Protein AF-0000000084272877 (afdb_homodimer)

InterPro domains:
  IPR001034 DeoR-type HTH domain [PF08220] (11-66)
  IPR001034 DeoR-type HTH domain [PR00037] (29-43)
  IPR001034 DeoR-type HTH domain [PR00037] (43-61)
  IPR001034 DeoR-type HTH domain [PS51000] (8-63)
  IPR001034 DeoR-type HTH domain [SM00420] (11-63)
  IPR014036 DeoR-like transcriptional repressor, C-terminal sensor domain [PF00455] (80-233)
  IPR018356 Transcription regulator, HTH DeoR-type, conserved site [PS00894] (11-45)
  IPR036388 Winged helix-like DNA-binding domain superfamily [G3DSA:1.10.10.10] (8-74)
  IPR036390 Winged helix DNA-binding domain superfamily [SSF46785] (7-67)
  IPR037171 NagB/RpiA transferase-like [SSF100950] (77-234)
  IPR050313 Carbohydrate Metabolism HTH-type Transcriptional Regulators [PTHR30363] (9-251)

Organism: NCBI:txid1834193

Foldseek 3Di:
DLVVVVVLVVLLVVVLVVCVVVQKDALVRSCVVSVHDSVSSVVSQVVCVLVLQWDDDPRMIGGDDPPPDPPDRPSVVVQLLVLLCVVLVVDAAAWEEEEELDPSVLSVQLNQQVHAYEYEYQQPCNVVHDHHPNHHYHHQAADQDPDSRGHFDDSSLVSLLVAATQEYEYEAQAAAQVQGGAHQDARRLASLLSNLVRYPHAYEYEDEQNRQRDHHDGGNDHLLSHAEYEYAPNHDPVSVVSSVVVRHHYHHHYD/DLVVVVVLVVLLVVVLVVCVVVQKDALVRSCVVVVHDSVSSVVSQVVCVLVLQWDDDPRMIGGDDPPPDPPDRPSVVVQLLVLLCVVLVVDAAAWEEEEELDPSVLSVQLNQQVHAYEYEYQQPCNVVHDHHPNHHYHHQAADQDPDSRGHFDDSSLVSLLVAATQEYEYEAQAAAQVQGGAHQDARRLASLLSNLVRYPHAYEYEDEQNRQRDHHDGGNDHLLSHAEYEYAPNHDPVSVVSSVVVRHHYHHHYD

Nearest PDB structures (foldseek):
  7l6l-assembly1_E  TM=9.235E-01  e=4.249E-12  Escherichia coli K-12
  7bzh-assembly1_A  TM=8.781E-01  e=2.954E-02  Saccharolobus islandicus
  2g7u-assembly1_A  TM=6.263E-01  e=7.762E-03  Rhodococcus jostii RHA1
  3r4k-assembly2_D  TM=6.583E-01  e=3.517E-02  Ruegeria sp. TM1040
  4qvg-assembly1_A  TM=3.101E-01  e=3.568E-04  Streptosporangium sibiricum

Radius of gyration: 29.42 Å; Cα contacts (8 Å, |Δi|>4): 1089; chains: 2; bounding box: 52×86×62 Å

Sequence (510 aa):
MKSSYKMIQDRREQIIDLLKEKLTVSVKEISEALQVSEITIRRDLTALEKMGLILREHGKAQIIQKENGEIYNKELEALKCLIAQRAAAFVKEGDTLFINTSSTALSAIKKLEEKRVTIVTNNVKVASIDHHPNSTVILSGGEIRFPKEALVGDIAIESFSKMSSDISIIGCSGLSLENGITTPVLHEAKINSLIIERTKGPVVVVADYRKIGFSSNFTSGNIKDIDYLITDSFAPPEAIKSFEKAGVHVIQIEIMKSSYKMIQDRREQIIDLLKEKLTVSVKEISEALQVSEITIRRDLTALEKMGLILREHGKAQIIQKENGEIYNKELEALKCLIAQRAAAFVKEGDTLFINTSSTALSAIKKLEEKRVTIVTNNVKVASIDHHPNSTVILSGGEIRFPKEALVGDIAIESFSKMSSDISIIGCSGLSLENGITTPVLHEAKINSLIIERTKGPVVVVADYRKIGFSSNFTSGNIKDIDYLITDSFAPPEAIKSFEKAGVHVIQIEI

Structure (mmCIF, N/CA/C/O backbone):
data_AF-0000000084272877-model_v1
#
loop_
_entity.id
_entity.type
_entity.pdbx_description
1 polymer 'HTH deoR-type domain-containing protein'
#
loop_
_atom_site.group_PDB
_atom_site.id
_atom_site.type_symbol
_atom_site.label_atom_id
_atom_site.label_alt_id
_atom_site.label_comp_id
_atom_site.label_asym_id
_atom_site.label_entity_id
_atom_site.label_seq_id
_atom_site.pdbx_PDB_ins_code
_atom_site.Cartn_x
_atom_site.Cartn_y
_atom_site.Cartn_z
_atom_site.occupancy
_atom_site.B_iso_or_equiv
_atom_site.auth_seq_id
_atom_site.auth_comp_id
_atom_site.auth_asym_id
_atom_site.auth_atom_id
_atom_site.pdbx_PDB_model_num
ATOM 1 N N . MET A 1 1 ? -4.785 -44.438 -19.812 1 44.94 1 MET A N 1
ATOM 2 C CA . MET A 1 1 ? -4.996 -43.406 -18.812 1 44.94 1 MET A CA 1
ATOM 3 C C . MET A 1 1 ? -5.027 -42.031 -19.469 1 44.94 1 MET A C 1
ATOM 5 O O . MET A 1 1 ? -5.828 -41.156 -19.094 1 44.94 1 MET A O 1
ATOM 9 N N . LYS A 1 2 ? -4.023 -41.812 -20.484 1 53.47 2 LYS A N 1
ATOM 10 C CA . LYS A 1 2 ? -3.947 -40.594 -21.297 1 53.47 2 LYS A CA 1
ATOM 11 C C . LYS A 1 2 ? -5.23 -40.406 -22.109 1 53.47 2 LYS A C 1
ATOM 13 O O . LYS A 1 2 ? -5.734 -39.281 -22.203 1 53.47 2 LYS A O 1
ATOM 18 N N . SER A 1 3 ? -5.773 -41.5 -22.609 1 57.62 3 SER A N 1
ATOM 19 C CA . SER A 1 3 ? -6.965 -41.5 -23.453 1 57.62 3 SER A CA 1
ATOM 20 C C . SER A 1 3 ? -8.195 -41.062 -22.672 1 57.62 3 SER A C 1
ATOM 22 O O . SER A 1 3 ? -9.023 -40.312 -23.172 1 57.62 3 SER A O 1
ATOM 24 N N . SER A 1 4 ? -8.031 -41.344 -21.281 1 78.75 4 SER A N 1
ATOM 25 C CA . SER A 1 4 ? -9.164 -41.062 -20.406 1 78.75 4 SER A CA 1
ATOM 26 C C . SER A 1 4 ? -9.219 -39.562 -20.047 1 78.75 4 SER A C 1
ATOM 28 O O . SER A 1 4 ? -10.289 -38.969 -20.031 1 78.75 4 SER A O 1
ATOM 30 N N . TYR A 1 5 ? -8.055 -39 -20.078 1 81.69 5 TYR A N 1
ATOM 31 C CA . TYR A 1 5 ? -8 -37.562 -19.734 1 81.69 5 TYR A CA 1
ATOM 32 C C . TYR A 1 5 ? -8.508 -36.719 -20.875 1 81.69 5 TYR A C 1
ATOM 34 O O . TYR A 1 5 ? -9.281 -35.781 -20.672 1 81.69 5 TYR A O 1
ATOM 42 N N . LYS A 1 6 ? -8.062 -37 -21.984 1 86.44 6 LYS A N 1
ATOM 43 C CA . LYS A 1 6 ? -8.445 -36.25 -23.172 1 86.44 6 LYS A CA 1
ATOM 44 C C . LYS A 1 6 ? -9.953 -36.312 -23.406 1 86.44 6 LYS A C 1
ATOM 46 O O . LYS A 1 6 ? -10.578 -35.312 -23.781 1 86.44 6 LYS A O 1
ATOM 51 N N . MET A 1 7 ? -10.445 -37.531 -23.203 1 89.31 7 MET A N 1
ATOM 52 C CA . MET A 1 7 ? -11.883 -37.719 -23.375 1 89.31 7 MET A CA 1
ATOM 53 C C . MET A 1 7 ? -12.664 -36.844 -22.406 1 89.31 7 MET A C 1
ATOM 55 O O . MET A 1 7 ? -13.656 -36.219 -22.781 1 89.31 7 MET A O 1
ATOM 59 N N . ILE A 1 8 ? -12.164 -36.875 -21.219 1 91.44 8 ILE A N 1
ATOM 60 C CA . ILE A 1 8 ? -12.812 -36.062 -20.172 1 91.44 8 ILE A CA 1
ATOM 61 C C . ILE A 1 8 ? -12.711 -34.594 -20.516 1 91.44 8 ILE A C 1
ATOM 63 O O . ILE A 1 8 ? -13.695 -33.844 -20.438 1 91.44 8 ILE A O 1
ATOM 67 N N . GLN A 1 9 ? -11.539 -34.188 -20.938 1 91.5 9 GLN A N 1
ATOM 68 C CA . GLN A 1 9 ? -11.312 -32.781 -21.281 1 91.5 9 GLN A CA 1
ATOM 69 C C . GLN A 1 9 ? -12.203 -32.375 -22.438 1 91.5 9 GLN A C 1
ATOM 71 O O . GLN A 1 9 ? -12.797 -31.281 -22.422 1 91.5 9 GLN A O 1
ATOM 76 N N . ASP A 1 10 ? -12.273 -33.156 -23.391 1 93.19 10 ASP A N 1
ATOM 77 C CA . ASP A 1 10 ? -13.117 -32.875 -24.547 1 93.19 10 ASP A CA 1
ATOM 78 C C . ASP A 1 10 ? -14.578 -32.719 -24.141 1 93.19 10 ASP A C 1
ATOM 80 O O . ASP A 1 10 ? -15.266 -31.828 -24.609 1 93.19 10 ASP A O 1
ATOM 84 N N . ARG A 1 11 ? -14.992 -33.656 -23.344 1 94.25 11 ARG A N 1
ATOM 85 C CA . ARG A 1 11 ? -16.375 -33.625 -22.859 1 94.25 11 ARG A CA 1
ATOM 86 C C . ARG A 1 11 ? -16.656 -32.312 -22.094 1 94.25 11 ARG A C 1
ATOM 88 O O . ARG A 1 11 ? -17.688 -31.688 -22.297 1 94.25 11 ARG A O 1
ATOM 95 N N . ARG A 1 12 ? -15.758 -31.938 -21.281 1 94.81 12 ARG A N 1
ATOM 96 C CA . ARG A 1 12 ? -15.914 -30.719 -20.5 1 94.81 12 ARG A CA 1
ATOM 97 C C . ARG A 1 12 ? -15.938 -29.5 -21.406 1 94.81 12 ARG A C 1
ATOM 99 O O . ARG A 1 12 ? -16.688 -28.547 -21.156 1 94.81 12 ARG A O 1
ATOM 106 N N . GLU A 1 13 ? -15.148 -29.531 -22.406 1 94.56 13 GLU A N 1
ATOM 107 C CA . GLU A 1 13 ? -15.164 -28.438 -23.375 1 94.56 13 GLU A CA 1
ATOM 108 C C . GLU A 1 13 ? -16.516 -28.344 -24.078 1 94.56 13 GLU A C 1
ATOM 110 O O . GLU A 1 13 ? -17.031 -27.25 -24.312 1 94.56 13 GLU A O 1
ATOM 115 N N . GLN A 1 14 ? -17.047 -29.422 -24.391 1 95 14 GLN A N 1
ATOM 116 C CA . GLN A 1 14 ? -18.359 -29.453 -25.016 1 95 14 GLN A CA 1
ATOM 117 C C . GLN A 1 14 ? -19.422 -28.891 -24.078 1 95 14 GLN A C 1
ATOM 119 O O . GLN A 1 14 ? -20.344 -28.188 -24.516 1 95 14 GLN A O 1
ATOM 124 N N . ILE A 1 15 ? -19.281 -29.25 -22.875 1 94.81 15 ILE A N 1
ATOM 125 C CA . ILE A 1 15 ? -20.219 -28.719 -21.875 1 94.81 15 ILE A CA 1
ATOM 126 C C . ILE A 1 15 ? -20.141 -27.203 -21.844 1 94.81 15 ILE A C 1
ATOM 128 O O . ILE A 1 15 ? -21.172 -26.516 -21.859 1 94.81 15 ILE A O 1
ATOM 132 N N . ILE A 1 16 ? -18.938 -26.719 -21.797 1 94.12 16 ILE A N 1
ATOM 133 C CA . ILE A 1 16 ? -18.719 -25.266 -21.766 1 94.12 16 ILE A CA 1
ATOM 134 C C . ILE A 1 16 ? -19.328 -24.625 -23 1 94.12 16 ILE A C 1
ATOM 136 O O . ILE A 1 16 ? -19.984 -23.578 -22.922 1 94.12 16 ILE A O 1
ATOM 140 N N . ASP A 1 17 ? -19.141 -25.234 -24.125 1 93.94 17 ASP A N 1
ATOM 141 C CA . ASP A 1 17 ? -19.703 -24.719 -25.375 1 93.94 17 ASP A CA 1
ATOM 142 C C . ASP A 1 17 ? -21.219 -24.656 -25.312 1 93.94 17 ASP A C 1
ATOM 144 O O . ASP A 1 17 ? -21.828 -23.672 -25.766 1 93.94 17 ASP A O 1
ATOM 148 N N . LEU A 1 18 ? -21.797 -25.672 -24.828 1 93.38 18 LEU A N 1
ATOM 149 C CA . LEU A 1 18 ? -23.25 -25.703 -24.672 1 93.38 18 LEU A CA 1
ATOM 150 C C . LEU A 1 18 ? -23.734 -24.578 -23.766 1 93.38 18 LEU A C 1
ATOM 152 O O . LEU A 1 18 ? -24.75 -23.938 -24.047 1 93.38 18 LEU A O 1
ATOM 156 N N . LEU A 1 19 ? -23 -24.375 -22.734 1 93.38 19 LEU A N 1
ATOM 157 C CA . LEU A 1 19 ? -23.375 -23.359 -21.766 1 93.38 19 LEU A CA 1
ATOM 158 C C . LEU A 1 19 ? -23.219 -21.969 -22.359 1 93.38 19 LEU A C 1
ATOM 160 O O . LEU A 1 19 ? -23.953 -21.047 -21.984 1 93.38 19 LEU A O 1
ATOM 164 N N . LYS A 1 20 ? -22.219 -21.812 -23.172 1 91.56 20 LYS A N 1
ATOM 165 C CA . LYS A 1 20 ? -22.031 -20.531 -23.844 1 91.56 20 LYS A CA 1
ATOM 166 C C . LYS A 1 20 ? -23.203 -20.219 -24.766 1 91.56 20 LYS A C 1
ATOM 168 O O . LYS A 1 20 ? -23.578 -19.047 -24.922 1 91.56 20 LYS A O 1
ATOM 173 N N . GLU A 1 21 ? -23.812 -21.188 -25.25 1 90.62 21 GLU A N 1
ATOM 174 C CA . GLU A 1 21 ? -24.922 -21.031 -26.172 1 90.62 21 GLU A CA 1
ATOM 175 C C . GLU A 1 21 ? -26.234 -20.781 -25.422 1 90.62 21 GLU A C 1
ATOM 177 O O . GLU A 1 21 ? -27.016 -19.906 -25.812 1 90.62 21 GLU A O 1
ATOM 182 N N . LYS A 1 22 ? -26.562 -21.5 -24.359 1 88.44 22 LYS A N 1
ATOM 183 C CA . LYS A 1 22 ? -27.859 -21.453 -23.688 1 88.44 22 LYS A CA 1
ATOM 184 C C . LYS A 1 22 ? -27.766 -20.703 -22.359 1 88.44 22 LYS A C 1
ATOM 186 O O . LYS A 1 22 ? -28.797 -20.422 -21.734 1 88.44 22 LYS A O 1
ATOM 191 N N . LEU A 1 23 ? -26.609 -20.281 -21.891 1 84.5 23 LEU A N 1
ATOM 192 C CA . LEU A 1 23 ? -26.281 -19.578 -20.656 1 84.5 23 LEU A CA 1
ATOM 193 C C . LEU A 1 23 ? -26.578 -20.438 -19.438 1 84.5 23 LEU A C 1
ATOM 195 O O . LEU A 1 23 ? -25.766 -20.516 -18.516 1 84.5 23 LEU A O 1
ATOM 199 N N . THR A 1 24 ? -27.906 -21.031 -19.375 1 90.44 24 THR A N 1
ATOM 200 C CA . THR A 1 24 ? -28.281 -21.953 -18.297 1 90.44 24 THR A CA 1
ATOM 201 C C . THR A 1 24 ? -28.797 -23.266 -18.859 1 90.44 24 THR A C 1
ATOM 203 O O . THR A 1 24 ? -29.641 -23.266 -19.781 1 90.44 24 THR A O 1
ATOM 206 N N . VAL A 1 25 ? -28.203 -24.312 -18.375 1 94 25 VAL A N 1
ATOM 207 C CA . VAL A 1 25 ? -28.609 -25.625 -18.875 1 94 25 VAL A CA 1
ATOM 208 C C . VAL A 1 25 ? -28.734 -26.609 -17.719 1 94 25 VAL A C 1
ATOM 210 O O . VAL A 1 25 ? -27.953 -26.562 -16.766 1 94 25 VAL A O 1
ATOM 213 N N . SER A 1 26 ? -29.688 -27.469 -17.75 1 94.88 26 SER A N 1
ATOM 214 C CA . SER A 1 26 ? -29.844 -28.469 -16.719 1 94.88 26 SER A CA 1
ATOM 215 C C . SER A 1 26 ? -28.938 -29.672 -16.969 1 94.88 26 SER A C 1
ATOM 217 O O . SER A 1 26 ? -28.469 -29.875 -18.094 1 94.88 26 SER A O 1
ATOM 219 N N . VAL A 1 27 ? -28.766 -30.484 -15.891 1 95.38 27 VAL A N 1
ATOM 220 C CA . VAL A 1 27 ? -27.969 -31.703 -15.984 1 95.38 27 VAL A CA 1
ATOM 221 C C . VAL A 1 27 ? -28.578 -32.625 -17.016 1 95.38 27 VAL A C 1
ATOM 223 O O . VAL A 1 27 ? -27.875 -33.219 -17.859 1 95.38 27 VAL A O 1
ATOM 226 N N . LYS A 1 28 ? -29.859 -32.688 -17.016 1 95.19 28 LYS A N 1
ATOM 227 C CA . LYS A 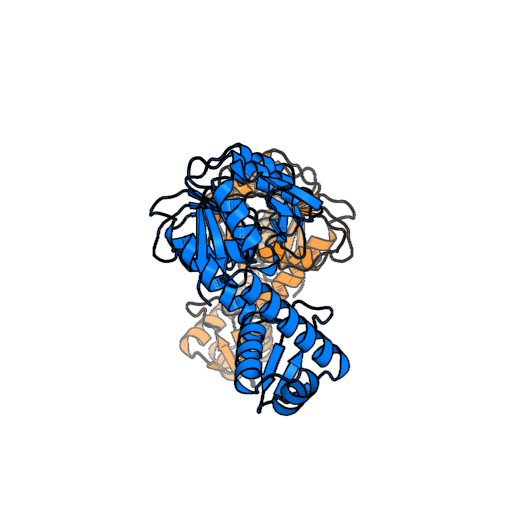1 28 ? -30.578 -33.562 -17.922 1 95.19 28 LYS A CA 1
ATOM 228 C C . LYS A 1 28 ? -30.375 -33.156 -19.375 1 95.19 28 LYS A C 1
ATOM 230 O O . LYS A 1 28 ? -30.094 -33.969 -20.25 1 95.19 28 LYS A O 1
ATOM 235 N N . GLU A 1 29 ? -30.438 -31.938 -19.609 1 95.69 29 GLU A N 1
ATOM 236 C CA . GLU A 1 29 ? -30.266 -31.391 -20.953 1 95.69 29 GLU A CA 1
ATOM 237 C C . GLU A 1 29 ? -28.859 -31.656 -21.469 1 95.69 29 GLU A C 1
ATOM 239 O O . GLU A 1 29 ? -28.672 -31.984 -22.641 1 95.69 29 GLU A O 1
ATOM 244 N N . ILE A 1 30 ? -27.891 -31.516 -20.625 1 95.88 30 ILE A N 1
ATOM 245 C CA . ILE A 1 30 ? -26.516 -31.766 -21.031 1 95.88 30 ILE A CA 1
ATOM 246 C C . ILE A 1 30 ? -26.312 -33.25 -21.328 1 95.88 30 ILE A C 1
ATOM 248 O O . ILE A 1 30 ? -25.688 -33.594 -22.328 1 95.88 30 ILE A O 1
ATOM 252 N N . SER A 1 31 ? -26.828 -34.031 -20.438 1 96.19 31 SER A N 1
ATOM 253 C CA . SER A 1 31 ? -26.734 -35.5 -20.594 1 96.19 31 SER A CA 1
ATOM 254 C C . SER A 1 31 ? -27.312 -35.938 -21.938 1 96.19 31 SER A C 1
ATOM 256 O O . SER A 1 31 ? -26.688 -36.719 -22.656 1 96.19 31 SER A O 1
ATOM 258 N N . GLU A 1 32 ? -28.422 -35.375 -22.297 1 96.56 32 GLU A N 1
ATOM 259 C CA . GLU A 1 32 ? -29.094 -35.719 -23.562 1 96.56 32 GLU A CA 1
ATOM 260 C C . GLU A 1 32 ? -28.297 -35.219 -24.75 1 96.56 32 GLU A C 1
ATOM 262 O O . GLU A 1 32 ? -28.125 -35.938 -25.75 1 96.56 32 GLU A O 1
ATOM 267 N N . ALA A 1 33 ? -27.828 -34.094 -24.641 1 95.25 33 ALA A N 1
ATOM 268 C CA . ALA A 1 33 ? -27.125 -33.469 -25.75 1 95.25 33 ALA A CA 1
ATOM 269 C C . ALA A 1 33 ? -25.812 -34.188 -26.047 1 95.25 33 ALA A C 1
ATOM 271 O O . ALA A 1 33 ? -25.422 -34.312 -27.203 1 95.25 33 ALA A O 1
ATOM 272 N N . LEU A 1 34 ? -25.094 -34.625 -25.016 1 95.44 34 LEU A N 1
ATOM 273 C CA . LEU A 1 34 ? -23.766 -35.219 -25.188 1 95.44 34 LEU A CA 1
ATOM 274 C C . LEU A 1 34 ? -23.844 -36.75 -25.156 1 95.44 34 LEU A C 1
ATOM 276 O O . LEU A 1 34 ? -22.828 -37.438 -25.391 1 95.44 34 LEU A O 1
ATOM 280 N N . GLN A 1 35 ? -24.984 -37.281 -24.875 1 95.88 35 GLN A N 1
ATOM 281 C CA . GLN A 1 35 ? -25.203 -38.719 -24.797 1 95.88 35 GLN A CA 1
ATOM 282 C C . GLN A 1 35 ? -24.266 -39.375 -23.781 1 95.88 35 GLN A C 1
ATOM 284 O O . GLN A 1 35 ? -23.625 -40.375 -24.078 1 95.88 35 GLN A O 1
ATOM 289 N N . VAL A 1 36 ? -24.203 -38.781 -22.641 1 95.25 36 VAL A N 1
ATOM 290 C CA . VAL A 1 36 ? -23.438 -39.25 -21.484 1 95.25 36 VAL A CA 1
ATOM 291 C C . VAL A 1 36 ? -24.328 -39.312 -20.25 1 95.25 36 VAL A C 1
ATOM 293 O O . VAL A 1 36 ? -25.297 -38.562 -20.141 1 95.25 36 VAL A O 1
ATOM 296 N N . SER A 1 37 ? -23.984 -40.188 -19.328 1 96.06 37 SER A N 1
ATOM 297 C CA . SER A 1 37 ? -24.828 -40.344 -18.156 1 96.06 37 SER A CA 1
ATOM 298 C C . SER A 1 37 ? -24.859 -39.094 -17.297 1 96.06 37 SER A C 1
ATOM 300 O O . SER A 1 37 ? -23.906 -38.312 -17.297 1 96.06 37 SER A O 1
ATOM 302 N N . GLU A 1 38 ? -25.953 -38.938 -16.578 1 95.62 38 GLU A N 1
ATOM 303 C CA . GLU A 1 38 ? -26.078 -37.781 -15.695 1 95.62 38 GLU A CA 1
ATOM 304 C C . GLU A 1 38 ? -25.016 -37.812 -14.602 1 95.62 38 GLU A C 1
ATOM 306 O O . GLU A 1 38 ? -24.547 -36.75 -14.172 1 95.62 38 GLU A O 1
ATOM 311 N N . ILE A 1 39 ? -24.703 -39 -14.141 1 95.81 39 ILE A N 1
ATOM 312 C CA . ILE A 1 39 ? -23.688 -39.125 -13.102 1 95.81 39 ILE A CA 1
ATOM 313 C C . ILE A 1 39 ? -22.359 -38.594 -13.602 1 95.81 39 ILE A C 1
ATOM 315 O O . ILE A 1 39 ? -21.688 -37.844 -12.891 1 95.81 39 ILE A O 1
ATOM 319 N N . THR A 1 40 ? -22 -38.906 -14.805 1 94.94 40 THR A N 1
ATOM 320 C CA . THR A 1 40 ? -20.766 -38.406 -15.414 1 94.94 40 THR A CA 1
ATOM 321 C C . THR A 1 40 ? -20.812 -36.906 -15.609 1 94.94 40 THR A C 1
ATOM 323 O O . THR A 1 40 ? -19.844 -36.219 -15.32 1 94.94 40 THR A O 1
ATOM 326 N N . ILE A 1 41 ? -21.969 -36.438 -16.062 1 95.19 41 ILE A N 1
ATOM 327 C CA . ILE A 1 41 ? -22.156 -35 -16.281 1 95.19 41 ILE A CA 1
ATOM 328 C C . ILE A 1 41 ? -22.031 -34.25 -14.953 1 95.19 41 ILE A C 1
ATOM 330 O O . ILE A 1 41 ? -21.375 -33.188 -14.883 1 95.19 41 ILE A O 1
ATOM 334 N N . ARG A 1 42 ? -22.594 -34.812 -13.883 1 95.38 42 ARG A N 1
ATOM 335 C CA . ARG A 1 42 ? -22.5 -34.156 -12.57 1 95.38 42 ARG A CA 1
ATOM 336 C C . ARG A 1 42 ? -21.062 -34.094 -12.094 1 95.38 42 ARG A C 1
ATOM 338 O O . ARG A 1 42 ? -20.656 -33.094 -11.5 1 95.38 42 ARG A O 1
ATOM 345 N N . ARG A 1 43 ? -20.344 -35.094 -12.352 1 94.56 43 ARG A N 1
ATOM 346 C CA . ARG A 1 43 ? -18.938 -35.094 -11.992 1 94.56 43 ARG A CA 1
ATOM 347 C C . ARG A 1 43 ? -18.172 -34.031 -12.766 1 94.56 43 ARG A C 1
ATOM 349 O O . ARG A 1 43 ? -17.344 -33.312 -12.188 1 94.56 43 ARG A O 1
ATOM 356 N N . ASP A 1 44 ? -18.5 -33.969 -14 1 95.25 44 ASP A N 1
ATOM 357 C CA . ASP A 1 44 ? -17.844 -32.969 -14.836 1 95.25 44 ASP A CA 1
ATOM 358 C C . ASP A 1 44 ? -18.234 -31.547 -14.391 1 95.25 44 ASP A C 1
ATOM 360 O O . ASP A 1 44 ? -17.375 -30.656 -14.328 1 95.25 44 ASP A O 1
ATOM 364 N N . LEU A 1 45 ? -19.438 -31.391 -14.062 1 95.12 45 LEU A N 1
ATOM 365 C CA . LEU A 1 45 ? -19.906 -30.078 -13.633 1 95.12 45 LEU A CA 1
ATOM 366 C C . LEU A 1 45 ? -19.281 -29.688 -12.305 1 95.12 45 LEU A C 1
ATOM 368 O O . LEU A 1 45 ? -18.969 -28.5 -12.094 1 95.12 45 LEU A O 1
ATOM 372 N N . THR A 1 46 ? -19.109 -30.656 -11.453 1 94.75 46 THR A N 1
ATOM 373 C CA . THR A 1 46 ? -18.438 -30.391 -10.188 1 94.75 46 THR A CA 1
ATOM 374 C C . THR A 1 46 ? -17 -29.922 -10.43 1 94.75 46 THR A C 1
ATOM 376 O O . THR A 1 46 ? -16.547 -28.938 -9.828 1 94.75 46 THR A O 1
ATOM 379 N N . ALA A 1 47 ? -16.312 -30.578 -11.289 1 94.12 47 ALA A N 1
ATOM 380 C CA . ALA A 1 47 ? -14.953 -30.188 -11.641 1 94.12 47 ALA A CA 1
ATOM 381 C C . ALA A 1 47 ? -14.914 -28.797 -12.25 1 94.12 47 ALA A C 1
ATOM 383 O O . ALA A 1 47 ? -14.094 -27.953 -11.859 1 94.12 47 ALA A O 1
ATOM 384 N N . LEU A 1 48 ? -15.805 -28.562 -13.164 1 94.81 48 LEU A N 1
ATOM 385 C CA . LEU A 1 48 ? -15.859 -27.266 -13.836 1 94.81 48 LEU A CA 1
ATOM 386 C C . LEU A 1 48 ? -16.188 -26.156 -12.852 1 94.81 48 LEU A C 1
ATOM 388 O O . LEU A 1 48 ? -15.688 -25.031 -12.992 1 94.81 48 LEU A O 1
ATOM 392 N N . GLU A 1 49 ? -16.953 -26.453 -11.914 1 93.75 49 GLU A N 1
ATOM 393 C CA . GLU A 1 49 ? -17.281 -25.484 -10.867 1 93.75 49 GLU A CA 1
ATOM 394 C C . GLU A 1 49 ? -16.047 -25.188 -10.008 1 93.75 49 GLU A C 1
ATOM 396 O O . GLU A 1 49 ? -15.742 -24.016 -9.742 1 93.75 49 GLU A O 1
ATOM 401 N N . LYS A 1 50 ? -15.375 -26.234 -9.648 1 92.94 50 LYS A N 1
ATOM 402 C CA . LYS A 1 50 ? -14.164 -26.078 -8.852 1 92.94 50 LYS A CA 1
ATOM 403 C C . LYS A 1 50 ? -13.086 -25.328 -9.633 1 92.94 50 LYS A C 1
ATOM 405 O O . LYS A 1 50 ? -12.25 -24.641 -9.039 1 92.94 50 LYS A O 1
ATOM 410 N N . MET A 1 51 ? -13.164 -25.453 -10.93 1 93.25 51 MET A N 1
ATOM 411 C CA . MET A 1 51 ? -12.234 -24.734 -11.805 1 93.25 51 MET A CA 1
ATOM 412 C C . MET A 1 51 ? -12.641 -23.266 -11.953 1 93.25 51 MET A C 1
ATOM 414 O O . MET A 1 51 ? -11.914 -22.484 -12.555 1 93.25 51 MET A O 1
ATOM 418 N N . GLY A 1 52 ? -13.766 -22.953 -11.414 1 91.94 52 GLY A N 1
ATOM 419 C CA . GLY A 1 52 ? -14.25 -21.594 -11.445 1 91.94 52 GLY A CA 1
ATOM 420 C C . GLY A 1 52 ? -14.875 -21.203 -12.773 1 91.94 52 GLY A C 1
ATOM 421 O O . GLY A 1 52 ? -14.977 -20.016 -13.094 1 91.94 52 GLY A O 1
ATOM 422 N N . LEU A 1 53 ? -15.266 -22.156 -13.547 1 91.69 53 LEU A N 1
ATOM 423 C CA . LEU A 1 53 ? -15.734 -21.875 -14.898 1 91.69 53 LEU A CA 1
ATOM 424 C C . LEU A 1 53 ? -17.266 -21.766 -14.922 1 91.69 53 LEU A C 1
ATOM 426 O O . LEU A 1 53 ? -17.828 -21.125 -15.812 1 91.69 53 LEU A O 1
ATOM 430 N N . ILE A 1 54 ? -17.922 -22.406 -13.961 1 92.75 54 ILE A N 1
ATOM 431 C CA . ILE A 1 54 ? -19.375 -22.406 -13.961 1 92.75 54 ILE A CA 1
ATOM 432 C C . ILE A 1 54 ? -19.906 -22.266 -12.531 1 92.75 54 ILE A C 1
ATOM 434 O O . ILE A 1 54 ? -19.141 -22.391 -11.57 1 92.75 54 ILE A O 1
ATOM 438 N N . LEU A 1 55 ? -21.125 -21.906 -12.492 1 93.25 55 LEU A N 1
ATOM 439 C CA . LEU A 1 55 ? -21.891 -21.906 -11.242 1 93.25 55 LEU A CA 1
ATOM 440 C C . LEU A 1 55 ? -23.047 -22.891 -11.305 1 93.25 55 LEU A C 1
ATOM 442 O O . LEU A 1 55 ? -23.734 -22.984 -12.32 1 93.25 55 LEU A O 1
ATOM 446 N N . ARG A 1 56 ? -23.172 -23.641 -10.234 1 91.94 56 ARG A N 1
ATOM 447 C CA . ARG A 1 56 ? -24.266 -24.609 -10.172 1 91.94 56 ARG A CA 1
ATOM 448 C C . ARG A 1 56 ? -25.312 -24.188 -9.141 1 91.94 56 ARG A C 1
ATOM 450 O O . ARG A 1 56 ? -24.969 -23.844 -8.008 1 91.94 56 ARG A O 1
ATOM 457 N N . GLU A 1 57 ? -26.5 -24.109 -9.617 1 89.75 57 GLU A N 1
ATOM 458 C CA . GLU A 1 57 ? -27.641 -23.781 -8.75 1 89.75 57 GLU A CA 1
ATOM 459 C C . GLU A 1 57 ? -28.875 -24.578 -9.133 1 89.75 57 GLU A C 1
ATOM 461 O O . GLU A 1 57 ? -29.266 -24.594 -10.305 1 89.75 57 GLU A O 1
ATOM 466 N N . HIS A 1 58 ? -29.516 -25.156 -8.156 1 89.06 58 HIS A N 1
ATOM 467 C CA . HIS A 1 58 ? -30.812 -25.812 -8.305 1 89.06 58 HIS A CA 1
ATOM 468 C C . HIS A 1 58 ? -30.781 -26.812 -9.461 1 89.06 58 HIS A C 1
ATOM 470 O O . HIS A 1 58 ? -31.688 -26.844 -10.289 1 89.06 58 HIS A O 1
ATOM 476 N N . GLY A 1 59 ? -29.719 -27.516 -9.57 1 86.12 59 GLY A N 1
ATOM 477 C CA . GLY A 1 59 ? -29.625 -28.562 -10.578 1 86.12 59 GLY A CA 1
ATOM 478 C C . GLY A 1 59 ? -29.281 -28.031 -11.961 1 86.12 59 GLY A C 1
ATOM 479 O O . GLY A 1 59 ? -29.281 -28.781 -12.938 1 86.12 59 GLY A O 1
ATOM 480 N N . LYS A 1 60 ? -29.016 -26.734 -11.992 1 92 60 LYS A N 1
ATOM 481 C CA . LYS A 1 60 ? -28.641 -26.094 -13.25 1 92 60 LYS A CA 1
ATOM 482 C C . LYS A 1 60 ? -27.219 -25.547 -13.195 1 92 60 LYS A C 1
ATOM 484 O O . LYS A 1 60 ? -26.672 -25.312 -12.109 1 92 60 LYS A O 1
ATOM 489 N N . ALA A 1 61 ? -26.641 -25.453 -14.414 1 93.75 61 ALA A N 1
ATOM 490 C CA . ALA A 1 61 ? -25.297 -24.906 -14.547 1 93.75 61 ALA A CA 1
ATOM 491 C C . ALA A 1 61 ? -25.297 -23.641 -15.406 1 93.75 61 ALA A C 1
ATOM 493 O O . ALA A 1 61 ? -26.031 -23.562 -16.406 1 93.75 61 ALA A O 1
ATOM 494 N N . GLN A 1 62 ? -24.562 -22.719 -14.945 1 93.25 62 GLN A N 1
ATOM 495 C CA . GLN A 1 62 ? -24.406 -21.469 -15.68 1 93.25 62 GLN A CA 1
ATOM 496 C C . GLN A 1 62 ? -22.922 -21.109 -15.844 1 93.25 62 GLN A C 1
ATOM 498 O O . GLN A 1 62 ? -22.125 -21.297 -14.922 1 93.25 62 GLN A O 1
ATOM 503 N N . ILE A 1 63 ? -22.672 -20.562 -17 1 89.69 63 ILE A N 1
ATOM 504 C CA . ILE A 1 63 ? -21.281 -20.188 -17.266 1 89.69 63 ILE A CA 1
ATOM 505 C C . ILE A 1 63 ? -20.953 -18.891 -16.516 1 89.69 63 ILE A C 1
ATOM 507 O O . ILE A 1 63 ? -21.797 -18 -16.406 1 89.69 63 ILE A O 1
ATOM 511 N N . ILE A 1 64 ? -19.828 -18.797 -15.945 1 86.81 64 ILE A N 1
ATOM 512 C CA . ILE A 1 64 ? -19.359 -17.578 -15.305 1 86.81 64 ILE A CA 1
ATOM 513 C C . ILE A 1 64 ? -18.781 -16.641 -16.359 1 86.81 64 ILE A C 1
ATOM 515 O O . ILE A 1 64 ? -17.828 -17 -17.062 1 86.81 64 ILE A O 1
ATOM 519 N N . GLN A 1 65 ? -19.453 -15.5 -16.547 1 75.88 65 GLN A N 1
ATOM 520 C CA . GLN A 1 65 ? -19 -14.539 -17.547 1 75.88 65 GLN A CA 1
ATOM 521 C C . GLN A 1 65 ? -17.891 -13.656 -17 1 75.88 65 GLN A C 1
ATOM 523 O O . GLN A 1 65 ? -17.906 -13.281 -15.828 1 75.88 65 GLN A O 1
ATOM 528 N N . LYS A 1 66 ? -16.766 -13.727 -17.688 1 63.28 66 LYS A N 1
ATOM 529 C CA . LYS A 1 66 ? -15.641 -12.852 -17.344 1 63.28 66 LYS A CA 1
ATOM 530 C C . LYS A 1 66 ? -16.031 -11.383 -17.484 1 63.28 66 LYS A C 1
ATOM 532 O O . LYS A 1 66 ? -16.219 -10.891 -18.594 1 63.28 66 LYS A O 1
ATOM 537 N N . GLU A 1 67 ? -17.219 -10.875 -16.953 1 53.41 67 GLU A N 1
ATOM 538 C CA . GLU A 1 67 ? -17.516 -9.461 -17.156 1 53.41 67 GLU A CA 1
ATOM 539 C C . GLU A 1 67 ? -16.266 -8.609 -17 1 53.41 67 GLU A C 1
ATOM 541 O O . GLU A 1 67 ? -15.289 -9.039 -16.391 1 53.41 67 GLU A O 1
ATOM 546 N N . ASN A 1 68 ? -16.25 -7.414 -17.719 1 50.34 68 ASN A N 1
ATOM 547 C CA . ASN A 1 68 ? -15.258 -6.359 -17.859 1 50.34 68 ASN A CA 1
ATOM 548 C C . ASN A 1 68 ? -14.539 -6.086 -16.547 1 50.34 68 ASN A C 1
ATOM 550 O O . ASN A 1 68 ? -13.609 -5.273 -16.5 1 50.34 68 ASN A O 1
ATOM 554 N N . GLY A 1 69 ? -14.93 -6.855 -15.336 1 49.62 69 GLY A N 1
ATOM 555 C CA . GLY A 1 69 ? -14.281 -6.566 -14.07 1 49.62 69 GLY A CA 1
ATOM 556 C C . GLY A 1 69 ? -13.859 -7.816 -13.32 1 49.62 69 GLY A C 1
ATOM 557 O O . GLY A 1 69 ? -14.219 -8.93 -13.703 1 49.62 69 GLY A O 1
ATOM 558 N N . GLU A 1 70 ? -12.773 -7.836 -12.516 1 54.03 70 GLU A N 1
ATOM 559 C CA . GLU A 1 70 ? -12.266 -8.914 -11.672 1 54.03 70 GLU A CA 1
ATOM 560 C C . GLU A 1 70 ? -13.391 -9.57 -10.875 1 54.03 70 GLU A C 1
ATOM 562 O O . GLU A 1 70 ? -13.781 -9.07 -9.82 1 54.03 70 GLU A O 1
ATOM 567 N N . ILE A 1 71 ? -14.383 -10.117 -11.508 1 59.75 71 ILE A N 1
ATOM 568 C CA . ILE A 1 71 ? -15.375 -10.852 -10.727 1 59.75 71 ILE A CA 1
ATOM 569 C C . ILE A 1 71 ? -14.664 -11.797 -9.758 1 59.75 71 ILE A C 1
ATOM 571 O O . ILE A 1 71 ? -13.836 -12.609 -10.172 1 59.75 71 ILE A O 1
ATOM 575 N N . TYR A 1 72 ? -14.906 -11.43 -8.617 1 71.06 72 TYR A N 1
ATOM 576 C CA . TYR A 1 72 ? -14.422 -12.297 -7.559 1 71.06 72 TYR A CA 1
ATOM 577 C C . TYR A 1 72 ? -14.906 -13.727 -7.762 1 71.06 72 TYR A C 1
ATOM 579 O O . TYR A 1 72 ? -16.109 -13.977 -7.805 1 71.06 72 TYR A O 1
ATOM 587 N N . ASN A 1 73 ? -14.086 -14.641 -8.141 1 87.88 73 ASN A N 1
ATOM 588 C CA . ASN A 1 73 ? -14.32 -16.078 -8.258 1 87.88 73 ASN A CA 1
ATOM 589 C C . ASN A 1 73 ? -13.867 -16.812 -7.012 1 87.88 73 ASN A C 1
ATOM 591 O O . ASN A 1 73 ? -12.672 -17.031 -6.812 1 87.88 73 ASN A O 1
ATOM 595 N N . LYS A 1 74 ? -14.828 -17.188 -6.234 1 89.62 74 LYS A N 1
ATOM 596 C CA . LYS A 1 74 ? -14.562 -17.812 -4.938 1 89.62 74 LYS A CA 1
ATOM 597 C C . LYS A 1 74 ? -13.781 -19.109 -5.105 1 89.62 74 LYS A C 1
ATOM 599 O O . LYS A 1 74 ? -12.898 -19.422 -4.305 1 89.62 74 LYS A O 1
ATOM 604 N N . GLU A 1 75 ? -14.141 -19.875 -6.121 1 91.31 75 GLU A N 1
ATOM 605 C CA . GLU A 1 75 ? -13.484 -21.156 -6.328 1 91.31 75 GLU A CA 1
ATOM 606 C C . GLU A 1 75 ? -12.031 -20.984 -6.738 1 91.31 75 GLU A C 1
ATOM 608 O O . GLU A 1 75 ? -11.148 -21.703 -6.262 1 91.31 75 GLU A O 1
ATOM 613 N N . LEU A 1 76 ? -11.82 -20.062 -7.562 1 92.38 76 LEU A N 1
ATOM 614 C CA . LEU A 1 76 ? -10.453 -19.781 -7.98 1 92.38 76 LEU A CA 1
ATOM 615 C C . LEU A 1 76 ? -9.625 -19.25 -6.812 1 92.38 76 LEU A C 1
ATOM 617 O O . LEU A 1 76 ? -8.445 -19.594 -6.672 1 92.38 76 LEU A O 1
ATOM 621 N N . GLU A 1 77 ? -10.211 -18.438 -6.043 1 94.25 77 GLU A N 1
ATOM 622 C CA . GLU A 1 77 ? -9.531 -17.922 -4.859 1 94.25 77 GLU A CA 1
ATOM 623 C C . GLU A 1 77 ? -9.18 -19.047 -3.893 1 94.25 77 GLU A C 1
ATOM 625 O O . GLU A 1 77 ? -8.094 -19.062 -3.309 1 94.25 77 GLU A O 1
ATOM 630 N N . ALA A 1 78 ? -10.102 -19.938 -3.73 1 94.19 78 ALA A N 1
ATOM 631 C CA . ALA A 1 78 ? -9.852 -21.078 -2.863 1 94.19 78 ALA A CA 1
ATOM 632 C C . ALA A 1 78 ? -8.688 -21.922 -3.385 1 94.19 78 ALA A C 1
ATOM 634 O O . ALA A 1 78 ? -7.832 -22.359 -2.611 1 94.19 78 ALA A O 1
ATOM 635 N N . LEU A 1 79 ? -8.719 -22.078 -4.641 1 94.94 79 LEU A N 1
ATOM 636 C CA . LEU A 1 79 ? -7.645 -22.812 -5.293 1 94.94 79 LEU A CA 1
ATOM 637 C C . LEU A 1 79 ? -6.301 -22.141 -5.062 1 94.94 79 LEU A C 1
ATOM 639 O O . LEU A 1 79 ? -5.332 -22.781 -4.664 1 94.94 79 LEU A O 1
ATOM 643 N N . LYS A 1 80 ? -6.258 -20.875 -5.258 1 96.19 80 LYS A N 1
ATOM 644 C CA . LYS A 1 80 ? -5.043 -20.094 -5.051 1 96.19 80 LYS A CA 1
ATOM 645 C C . LYS A 1 80 ? -4.566 -20.188 -3.604 1 96.19 80 LYS A C 1
ATOM 647 O O . LYS A 1 80 ? -3.365 -20.312 -3.346 1 96.19 80 LYS A O 1
ATOM 652 N N . CYS A 1 81 ? -5.469 -20.219 -2.734 1 96.5 81 CYS A N 1
ATOM 653 C CA . CYS A 1 81 ? -5.148 -20.281 -1.312 1 96.5 81 CYS A CA 1
ATOM 654 C C . CYS A 1 81 ? -4.492 -21.609 -0.954 1 96.5 81 CYS A C 1
ATOM 656 O O . CYS A 1 81 ? -3.529 -21.641 -0.185 1 96.5 81 CYS A O 1
ATOM 658 N N . LEU A 1 82 ? -5.039 -22.656 -1.497 1 97.44 82 LEU A N 1
ATOM 659 C CA . LEU A 1 82 ? -4.484 -23.969 -1.232 1 97.44 82 LEU A CA 1
ATOM 660 C C . LEU A 1 82 ? -3.064 -24.078 -1.777 1 97.44 82 LEU A C 1
ATOM 662 O O . LEU A 1 82 ? -2.176 -24.609 -1.103 1 97.44 82 LEU A O 1
ATOM 666 N N . ILE A 1 83 ? -2.887 -23.547 -2.941 1 98.38 83 ILE A N 1
ATOM 667 C CA . ILE A 1 83 ? -1.567 -23.547 -3.564 1 98.38 83 ILE A CA 1
ATOM 668 C C . ILE A 1 83 ? -0.6 -22.719 -2.717 1 98.38 83 ILE A C 1
ATOM 670 O O . ILE A 1 83 ? 0.511 -23.172 -2.422 1 98.38 83 ILE A O 1
ATOM 674 N N . ALA A 1 84 ? -1.015 -21.594 -2.297 1 98.12 84 ALA A N 1
ATOM 675 C CA . ALA A 1 84 ? -0.211 -20.672 -1.487 1 98.12 84 ALA A CA 1
ATOM 676 C C . ALA A 1 84 ? 0.167 -21.312 -0.153 1 98.12 84 ALA A C 1
ATOM 678 O O . ALA A 1 84 ? 1.3 -21.172 0.312 1 98.12 84 ALA A O 1
ATOM 679 N N . GLN A 1 85 ? -0.792 -21.984 0.444 1 97.5 85 GLN A N 1
ATOM 680 C CA . GLN A 1 85 ? -0.556 -22.656 1.72 1 97.5 85 GLN A CA 1
ATOM 681 C C . GLN A 1 85 ? 0.56 -23.688 1.601 1 97.5 85 GLN A C 1
ATOM 683 O O . GLN A 1 85 ? 1.436 -23.766 2.465 1 97.5 85 GLN A O 1
ATOM 688 N N . ARG A 1 86 ? 0.465 -24.469 0.582 1 98.19 86 ARG A N 1
ATOM 689 C CA . ARG A 1 86 ? 1.498 -25.484 0.366 1 98.19 86 ARG A CA 1
ATOM 690 C C . ARG A 1 86 ? 2.859 -24.828 0.147 1 98.19 86 ARG A C 1
ATOM 692 O O . ARG A 1 86 ? 3.879 -25.344 0.618 1 98.19 86 ARG A O 1
ATOM 699 N N . ALA A 1 87 ? 2.902 -23.75 -0.594 1 98.62 87 ALA A N 1
ATOM 700 C CA . ALA A 1 87 ? 4.145 -23.016 -0.822 1 98.62 87 ALA A CA 1
ATOM 701 C C . ALA A 1 87 ? 4.711 -22.484 0.489 1 98.62 87 ALA A C 1
ATOM 703 O O . ALA A 1 87 ? 5.918 -22.578 0.731 1 98.62 87 ALA A O 1
ATOM 704 N N . ALA A 1 88 ? 3.871 -21.953 1.351 1 98.06 88 ALA A N 1
ATOM 705 C CA . ALA A 1 88 ? 4.273 -21.359 2.629 1 98.06 88 ALA A CA 1
ATOM 706 C C . ALA A 1 88 ? 4.957 -22.406 3.514 1 98.06 88 ALA A C 1
ATOM 708 O O . ALA A 1 88 ? 5.812 -22.062 4.332 1 98.06 88 ALA A O 1
ATOM 709 N N . ALA A 1 89 ? 4.578 -23.656 3.305 1 97.69 89 ALA A N 1
ATOM 710 C CA . ALA A 1 89 ? 5.121 -24.75 4.117 1 97.69 89 ALA A CA 1
ATOM 711 C C . ALA A 1 89 ? 6.621 -24.922 3.881 1 97.69 89 ALA A C 1
ATOM 713 O O . ALA A 1 89 ? 7.328 -25.469 4.727 1 97.69 89 ALA A O 1
ATOM 714 N N . PHE A 1 90 ? 7.141 -24.422 2.779 1 98.19 90 PHE A N 1
ATOM 715 C CA . PHE A 1 90 ? 8.555 -24.547 2.449 1 98.19 90 PHE A CA 1
ATOM 716 C C . PHE A 1 90 ? 9.375 -23.484 3.162 1 98.19 90 PHE A C 1
ATOM 718 O O . PHE A 1 90 ? 10.602 -23.578 3.232 1 98.19 90 PHE A O 1
ATOM 725 N N . VAL A 1 91 ? 8.766 -22.406 3.611 1 98.44 91 VAL A N 1
ATOM 726 C CA . VAL A 1 91 ? 9.453 -21.297 4.262 1 98.44 91 VAL A CA 1
ATOM 727 C C . VAL A 1 91 ? 9.797 -21.672 5.703 1 98.44 91 VAL A C 1
ATOM 729 O O . VAL A 1 91 ? 8.945 -22.188 6.434 1 98.44 91 VAL A O 1
ATOM 732 N N . LYS A 1 92 ? 10.945 -21.438 6.133 1 97.94 92 LYS A N 1
ATOM 733 C CA . LYS A 1 92 ? 11.383 -21.75 7.488 1 97.94 92 LYS A CA 1
ATOM 734 C C . LYS A 1 92 ? 11.461 -20.5 8.352 1 97.94 92 LYS A C 1
ATOM 736 O O . LYS A 1 92 ? 11.555 -19.375 7.824 1 97.94 92 LYS A O 1
ATOM 741 N N . GLU A 1 93 ? 11.469 -20.75 9.68 1 97.31 93 GLU A N 1
ATOM 742 C CA . GLU A 1 93 ? 11.68 -19.672 10.633 1 97.31 93 GLU A CA 1
ATOM 743 C C . GLU A 1 93 ? 13 -18.953 10.375 1 97.31 93 GLU A C 1
ATOM 745 O O . GLU A 1 93 ? 14.039 -19.594 10.203 1 97.31 93 GLU A O 1
ATOM 750 N N . GLY A 1 94 ? 12.961 -17.578 10.195 1 97.81 94 GLY A N 1
ATOM 751 C CA . GLY A 1 94 ? 14.172 -16.797 10.031 1 97.81 94 GLY A CA 1
ATOM 752 C C . GLY A 1 94 ? 14.562 -16.594 8.586 1 97.81 94 GLY A C 1
ATOM 753 O O . GLY A 1 94 ? 15.484 -15.836 8.289 1 97.81 94 GLY A O 1
ATOM 754 N N . ASP A 1 95 ? 13.82 -17.219 7.66 1 98.5 95 ASP A N 1
ATOM 755 C CA . ASP A 1 95 ? 14.148 -17.125 6.242 1 98.5 95 ASP A CA 1
ATOM 756 C C . ASP A 1 95 ? 13.969 -15.688 5.73 1 98.5 95 ASP A C 1
ATOM 758 O O . ASP A 1 95 ? 13.109 -14.953 6.219 1 98.5 95 ASP A O 1
ATOM 762 N N . THR A 1 96 ? 14.797 -15.289 4.859 1 98.75 96 THR A N 1
ATOM 763 C CA . THR A 1 96 ? 14.484 -14.188 3.953 1 98.75 96 THR A CA 1
ATOM 764 C C . THR A 1 96 ? 13.727 -14.695 2.727 1 98.75 96 THR A C 1
ATOM 766 O O . THR A 1 96 ? 14.242 -15.516 1.969 1 98.75 96 THR A O 1
ATOM 769 N N . LEU A 1 97 ? 12.539 -14.203 2.562 1 98.81 97 LEU A N 1
ATOM 770 C CA . LEU A 1 97 ? 11.625 -14.664 1.522 1 98.81 97 LEU A CA 1
ATOM 771 C C . LEU A 1 97 ? 11.406 -13.578 0.473 1 98.81 97 LEU A C 1
ATOM 773 O O . LEU A 1 97 ? 11.008 -12.453 0.806 1 98.81 97 LEU A O 1
ATOM 777 N N . PHE A 1 98 ? 11.727 -13.883 -0.824 1 98.88 98 PHE A N 1
ATOM 778 C CA . PHE A 1 98 ? 11.336 -13.016 -1.934 1 98.88 98 PHE A CA 1
ATOM 779 C C . PHE A 1 98 ? 9.977 -13.414 -2.48 1 98.88 98 PHE A C 1
ATOM 781 O O . PHE A 1 98 ? 9.688 -14.594 -2.65 1 98.88 98 PHE A O 1
ATOM 788 N N . ILE A 1 99 ? 9.109 -12.43 -2.711 1 98.69 99 ILE A N 1
ATOM 789 C CA . ILE A 1 99 ? 7.801 -12.641 -3.316 1 98.69 99 ILE A CA 1
ATOM 790 C C . ILE A 1 99 ? 7.582 -11.625 -4.438 1 98.69 99 ILE A C 1
ATOM 792 O O . ILE A 1 99 ? 7.824 -10.43 -4.258 1 98.69 99 ILE A O 1
ATOM 796 N N . ASN A 1 100 ? 7.172 -12.148 -5.602 1 98.25 100 ASN A N 1
ATOM 797 C CA . ASN A 1 100 ? 6.906 -11.203 -6.676 1 98.25 100 ASN A CA 1
ATOM 798 C C . ASN A 1 100 ? 5.461 -10.711 -6.641 1 98.25 100 ASN A C 1
ATOM 800 O O . ASN A 1 100 ? 4.77 -10.867 -5.633 1 98.25 100 ASN A O 1
ATOM 804 N N . THR A 1 101 ? 4.98 -10.07 -7.691 1 97.25 101 THR A N 1
ATOM 805 C CA . THR A 1 101 ? 3.727 -9.328 -7.691 1 97.25 101 THR A CA 1
ATOM 806 C C . THR A 1 101 ? 2.549 -10.258 -7.973 1 97.25 101 THR A C 1
ATOM 808 O O . THR A 1 101 ? 1.459 -9.797 -8.32 1 97.25 101 THR A O 1
ATOM 811 N N . SER A 1 102 ? 2.672 -11.492 -7.738 1 96.88 102 SER A N 1
ATOM 812 C CA . SER A 1 102 ? 1.617 -12.477 -7.938 1 96.88 102 SER A CA 1
ATOM 813 C C . SER A 1 102 ? 0.64 -12.492 -6.77 1 96.88 102 SER A C 1
ATOM 815 O O . SER A 1 102 ? 1.054 -12.477 -5.609 1 96.88 102 SER A O 1
ATOM 817 N N . SER A 1 103 ? -0.637 -12.562 -7.105 1 95.88 103 SER A N 1
ATOM 818 C CA . SER A 1 103 ? -1.652 -12.656 -6.059 1 95.88 103 SER A CA 1
ATOM 819 C C . SER A 1 103 ? -1.569 -14 -5.336 1 95.88 103 SER A C 1
ATOM 821 O O . SER A 1 103 ? -1.766 -14.062 -4.121 1 95.88 103 SER A O 1
ATOM 823 N N . THR A 1 104 ? -1.283 -15.07 -6.031 1 97.25 104 THR A N 1
ATOM 824 C CA . THR A 1 104 ? -1.135 -16.391 -5.414 1 97.25 104 THR A CA 1
ATOM 825 C C . THR A 1 104 ? 0.084 -16.422 -4.496 1 97.25 104 THR A C 1
ATOM 827 O O . THR A 1 104 ? -0.001 -16.875 -3.357 1 97.25 104 THR A O 1
ATOM 830 N N . ALA A 1 105 ? 1.19 -15.922 -4.984 1 98.25 105 ALA A N 1
ATOM 831 C CA . ALA A 1 105 ? 2.406 -15.883 -4.176 1 98.25 105 ALA A CA 1
ATOM 832 C C . ALA A 1 105 ? 2.201 -15.047 -2.914 1 98.25 105 ALA A C 1
ATOM 834 O O . ALA A 1 105 ? 2.611 -15.453 -1.824 1 98.25 105 ALA A O 1
ATOM 835 N N . LEU A 1 106 ? 1.595 -13.898 -3.084 1 97.12 106 LEU A N 1
ATOM 836 C CA . LEU A 1 106 ? 1.349 -13 -1.963 1 97.12 106 LEU A CA 1
ATOM 837 C C . LEU A 1 106 ? 0.514 -13.688 -0.888 1 97.12 106 LEU A C 1
ATOM 839 O O . LEU A 1 106 ? 0.736 -13.469 0.307 1 97.12 106 LEU A O 1
ATOM 843 N N . SER A 1 107 ? -0.467 -14.477 -1.261 1 96.31 107 SER A N 1
ATOM 844 C CA . SER A 1 107 ? -1.364 -15.164 -0.341 1 96.31 107 SER A CA 1
ATOM 845 C C . SER A 1 107 ? -0.597 -16.125 0.571 1 96.31 107 SER A C 1
ATOM 847 O O . SER A 1 107 ? -1.089 -16.5 1.636 1 96.31 107 SER A O 1
ATOM 849 N N . ALA A 1 108 ? 0.568 -16.516 0.156 1 97.56 108 ALA A N 1
ATOM 850 C CA . ALA A 1 108 ? 1.392 -17.406 0.983 1 97.56 108 ALA A CA 1
ATOM 851 C C . ALA A 1 108 ? 1.776 -16.719 2.293 1 97.56 108 ALA A C 1
ATOM 853 O O . ALA A 1 108 ? 1.979 -17.391 3.311 1 97.56 108 ALA A O 1
ATOM 854 N N . ILE A 1 109 ? 1.886 -15.398 2.256 1 96.12 109 ILE A N 1
ATOM 855 C CA . ILE A 1 109 ? 2.301 -14.625 3.426 1 96.12 109 ILE A CA 1
ATOM 856 C C . ILE A 1 109 ? 1.294 -14.828 4.555 1 96.12 109 ILE A C 1
ATOM 858 O O . ILE A 1 109 ? 1.675 -14.922 5.727 1 96.12 109 ILE A O 1
ATOM 862 N N . LYS A 1 110 ? -0.002 -14.906 4.223 1 93.25 110 LYS A N 1
ATOM 863 C CA . LYS A 1 110 ? -1.065 -15.094 5.207 1 93.25 110 LYS A CA 1
ATOM 864 C C . LYS A 1 110 ? -0.859 -16.375 6.008 1 93.25 110 LYS A C 1
ATOM 866 O O . LYS A 1 110 ? -1.354 -16.5 7.129 1 93.25 110 LYS A O 1
ATOM 871 N N . LYS A 1 111 ? -0.194 -17.266 5.414 1 93.56 111 LYS A N 1
ATOM 872 C CA . LYS A 1 111 ? -0.01 -18.578 6.035 1 93.56 111 LYS A CA 1
ATOM 873 C C . LYS A 1 111 ? 1.296 -18.625 6.82 1 93.56 111 LYS A C 1
ATOM 875 O O . LYS A 1 111 ? 1.668 -19.688 7.34 1 93.56 111 LYS A O 1
ATOM 880 N N . LEU A 1 112 ? 2.006 -17.531 6.871 1 94.44 112 LEU A N 1
ATOM 881 C CA . LEU A 1 112 ? 3.271 -17.453 7.59 1 94.44 112 LEU A CA 1
ATOM 882 C C . LEU A 1 112 ? 3.092 -16.75 8.93 1 94.44 112 LEU A C 1
ATOM 884 O O . LEU A 1 112 ? 4.059 -16.25 9.516 1 94.44 112 LEU A O 1
ATOM 888 N N . GLU A 1 113 ? 1.957 -16.672 9.422 1 86.12 113 GLU A N 1
ATOM 889 C CA . GLU A 1 113 ? 1.613 -15.891 10.609 1 86.12 113 GLU A CA 1
ATOM 890 C C . GLU A 1 113 ? 2.344 -16.406 11.836 1 86.12 113 GLU A C 1
ATOM 892 O O . GLU A 1 113 ? 2.572 -15.664 12.797 1 86.12 113 GLU A O 1
ATOM 897 N N . GLU A 1 114 ? 2.771 -17.688 11.836 1 90.25 114 GLU A N 1
ATOM 898 C CA . GLU A 1 114 ? 3.4 -18.25 13.023 1 90.25 114 GLU A CA 1
ATOM 899 C C . GLU A 1 114 ? 4.918 -18.312 12.867 1 90.25 114 GLU A C 1
ATOM 901 O O . GLU A 1 114 ? 5.613 -18.859 13.727 1 90.25 114 GLU A O 1
ATOM 906 N N . LYS A 1 115 ? 5.422 -17.812 11.75 1 94.25 115 LYS A N 1
ATOM 907 C CA . LYS A 1 115 ? 6.859 -17.812 11.492 1 94.25 115 LYS A CA 1
ATOM 908 C C . LYS A 1 115 ? 7.391 -16.391 11.359 1 94.25 115 LYS A C 1
ATOM 910 O O . LYS A 1 115 ? 6.848 -15.586 10.602 1 94.25 115 LYS A O 1
ATOM 915 N N . ARG A 1 116 ? 8.438 -16.156 12.07 1 96.44 116 ARG A N 1
ATOM 916 C CA . ARG A 1 116 ? 9.141 -14.891 11.914 1 96.44 116 ARG A CA 1
ATOM 917 C C . ARG A 1 116 ? 10.078 -14.93 10.711 1 96.44 116 ARG A C 1
ATOM 919 O O . ARG A 1 116 ? 11.039 -15.695 10.695 1 96.44 116 ARG A O 1
ATOM 926 N N . VAL A 1 117 ? 9.812 -14.102 9.711 1 97.94 117 VAL A N 1
ATOM 927 C CA . VAL A 1 117 ? 10.609 -14.109 8.492 1 97.94 117 VAL A CA 1
ATOM 928 C C . VAL A 1 117 ? 10.836 -12.68 8.008 1 97.94 117 VAL A C 1
ATOM 930 O O . VAL A 1 117 ? 10.289 -11.734 8.578 1 97.94 117 VAL A O 1
ATOM 933 N N . THR A 1 118 ? 11.742 -12.523 7.137 1 98.38 118 THR A N 1
ATOM 934 C CA . THR A 1 118 ? 11.906 -11.289 6.383 1 98.38 118 THR A CA 1
ATOM 935 C C . THR A 1 118 ? 11.289 -11.406 4.992 1 98.38 118 THR A C 1
ATOM 937 O O . THR A 1 118 ? 11.719 -12.234 4.188 1 98.38 118 THR A O 1
ATOM 940 N N . ILE A 1 119 ? 10.312 -10.633 4.773 1 98.44 119 ILE A N 1
ATOM 941 C CA . ILE A 1 119 ? 9.625 -10.656 3.49 1 98.44 119 ILE A CA 1
ATOM 942 C C . ILE A 1 119 ? 10.102 -9.492 2.625 1 98.44 119 ILE A C 1
ATOM 944 O O . ILE A 1 119 ? 10.055 -8.336 3.049 1 98.44 119 ILE A O 1
ATOM 948 N N . VAL A 1 120 ? 10.594 -9.758 1.458 1 98.81 120 VAL A N 1
ATOM 949 C CA . VAL A 1 120 ? 10.992 -8.75 0.482 1 98.81 120 VAL A CA 1
ATOM 950 C C . VAL A 1 120 ? 10.133 -8.867 -0.772 1 98.81 120 VAL A C 1
ATOM 952 O O . VAL A 1 120 ? 10.031 -9.953 -1.358 1 98.81 120 VAL A O 1
ATOM 955 N N . THR A 1 121 ? 9.484 -7.809 -1.174 1 98.75 121 THR A N 1
ATOM 956 C CA . THR A 1 121 ? 8.562 -7.898 -2.297 1 98.75 121 THR A CA 1
ATOM 957 C C . THR A 1 121 ? 8.445 -6.555 -3.014 1 98.75 121 THR A C 1
ATOM 959 O O . THR A 1 121 ? 8.773 -5.512 -2.445 1 98.75 121 THR A O 1
ATOM 962 N N . ASN A 1 122 ? 8.102 -6.641 -4.266 1 98.69 122 ASN A N 1
ATOM 963 C CA . ASN A 1 122 ? 7.758 -5.445 -5.027 1 98.69 122 ASN A CA 1
ATOM 964 C C . ASN A 1 122 ? 6.246 -5.297 -5.184 1 98.69 122 ASN A C 1
ATOM 966 O O . ASN A 1 122 ? 5.777 -4.605 -6.09 1 98.69 122 ASN A O 1
ATOM 970 N N . ASN A 1 123 ? 5.504 -5.977 -4.414 1 98.31 123 ASN A N 1
ATOM 971 C CA . ASN A 1 123 ? 4.047 -5.938 -4.387 1 98.31 123 ASN A CA 1
ATOM 972 C C . ASN A 1 123 ? 3.527 -5.051 -3.26 1 98.31 123 ASN A C 1
ATOM 974 O O . ASN A 1 123 ? 3.562 -5.441 -2.092 1 98.31 123 ASN A O 1
ATOM 978 N N . VAL A 1 124 ? 2.959 -3.916 -3.607 1 98.12 124 VAL A N 1
ATOM 979 C CA . VAL A 1 124 ? 2.547 -2.922 -2.621 1 98.12 124 VAL A CA 1
ATOM 980 C C . VAL A 1 124 ? 1.406 -3.479 -1.772 1 98.12 124 VAL A C 1
ATOM 982 O O . VAL A 1 124 ? 1.246 -3.1 -0.61 1 98.12 124 VAL A O 1
ATOM 985 N N . LYS A 1 125 ? 0.665 -4.41 -2.227 1 96.94 125 LYS A N 1
ATOM 986 C CA . LYS A 1 125 ? -0.499 -4.973 -1.545 1 96.94 125 LYS A CA 1
ATOM 987 C C . LYS A 1 125 ? -0.085 -5.742 -0.295 1 96.94 125 LYS A C 1
ATOM 989 O O . LYS A 1 125 ? -0.925 -6.07 0.546 1 96.94 125 LYS A O 1
ATOM 994 N N . VAL A 1 126 ? 1.224 -5.965 -0.162 1 97.25 126 VAL A N 1
ATOM 995 C CA . VAL A 1 126 ? 1.721 -6.684 1.006 1 97.25 126 VAL A CA 1
ATOM 996 C C . VAL A 1 126 ? 1.357 -5.918 2.277 1 97.25 126 VAL A C 1
ATOM 998 O O . VAL A 1 126 ? 1.23 -6.512 3.352 1 97.25 126 VAL A O 1
ATOM 1001 N N . ALA A 1 127 ? 1.208 -4.617 2.15 1 95.12 127 ALA A N 1
ATOM 1002 C CA . ALA A 1 127 ? 0.925 -3.76 3.299 1 95.12 127 ALA A CA 1
ATOM 1003 C C . ALA A 1 127 ? -0.421 -4.109 3.926 1 95.12 127 ALA A C 1
ATOM 1005 O O . ALA A 1 127 ? -0.657 -3.828 5.105 1 95.12 127 ALA A O 1
ATOM 1006 N N . SER A 1 128 ? -1.264 -4.715 3.225 1 93.06 128 SER A N 1
ATOM 1007 C CA . SER A 1 128 ? -2.607 -5.023 3.703 1 93.06 128 SER A CA 1
ATOM 1008 C C . SER A 1 128 ? -2.727 -6.488 4.109 1 93.06 128 SER A C 1
ATOM 1010 O O . SER A 1 128 ? -3.818 -6.961 4.43 1 93.06 128 SER A O 1
ATOM 1012 N N . ILE A 1 129 ? -1.682 -7.176 4.02 1 92.56 129 ILE A N 1
ATOM 1013 C CA . ILE A 1 129 ? -1.71 -8.609 4.312 1 92.56 129 ILE A CA 1
ATOM 1014 C C . ILE A 1 129 ? -1.254 -8.852 5.75 1 92.56 129 ILE A C 1
ATOM 1016 O O . ILE A 1 129 ? -0.206 -8.352 6.168 1 92.56 129 ILE A O 1
ATOM 1020 N N . ASP A 1 130 ? -2.031 -9.586 6.453 1 88.31 130 ASP A N 1
ATOM 1021 C CA . ASP A 1 130 ? -1.649 -9.953 7.812 1 88.31 130 ASP A CA 1
ATOM 1022 C C . ASP A 1 130 ? -0.393 -10.82 7.816 1 88.31 130 ASP A C 1
ATOM 1024 O O . ASP A 1 130 ? -0.228 -11.688 6.957 1 88.31 130 ASP A O 1
ATOM 1028 N N . HIS A 1 131 ? 0.498 -10.547 8.695 1 85.75 131 HIS A N 1
ATOM 1029 C CA . HIS A 1 131 ? 1.721 -11.32 8.891 1 85.75 131 HIS A CA 1
ATOM 1030 C C . HIS A 1 131 ? 2.119 -11.359 10.359 1 85.75 131 HIS A C 1
ATOM 1032 O O . HIS A 1 131 ? 1.472 -10.734 11.203 1 85.75 131 HIS A O 1
ATOM 1038 N N . HIS A 1 132 ? 3.082 -12.203 10.609 1 85.75 132 HIS A N 1
ATOM 1039 C CA . HIS A 1 132 ? 3.598 -12.273 11.969 1 85.75 132 HIS A CA 1
ATOM 1040 C C . HIS A 1 132 ? 4.086 -10.914 12.453 1 85.75 132 HIS A C 1
ATOM 1042 O O . HIS A 1 132 ? 4.828 -10.234 11.742 1 85.75 132 HIS A O 1
ATOM 1048 N N . PRO A 1 133 ? 3.703 -10.523 13.617 1 87.31 133 PRO A N 1
ATOM 1049 C CA . PRO A 1 133 ? 4.043 -9.188 14.117 1 87.31 133 PRO A CA 1
ATOM 1050 C C . PRO A 1 133 ? 5.547 -8.961 14.211 1 87.31 133 PRO A C 1
ATOM 1052 O O . PRO A 1 133 ? 6.008 -7.816 14.141 1 87.31 133 PRO A O 1
ATOM 1055 N N . ASN A 1 134 ? 6.328 -10.055 14.32 1 92.56 134 ASN A N 1
ATOM 1056 C CA . ASN A 1 134 ? 7.773 -9.914 14.469 1 92.56 134 ASN A CA 1
ATOM 1057 C C . ASN A 1 134 ? 8.492 -10.117 13.141 1 92.56 134 ASN A C 1
ATOM 1059 O O . ASN A 1 134 ? 9.727 -10.148 13.094 1 92.56 134 ASN A O 1
ATOM 1063 N N . SER A 1 135 ? 7.754 -10.312 12.094 1 96 135 SER A N 1
ATOM 1064 C CA . SER A 1 135 ? 8.359 -10.391 10.773 1 96 135 SER A CA 1
ATOM 1065 C C . SER A 1 135 ? 8.719 -9 10.242 1 96 135 SER A C 1
ATOM 1067 O O . SER A 1 135 ? 8.117 -8 10.656 1 96 135 SER A O 1
ATOM 1069 N N . THR A 1 136 ? 9.742 -8.977 9.469 1 97.19 136 THR A N 1
ATOM 1070 C CA . THR A 1 136 ? 10.141 -7.754 8.781 1 97.19 136 THR A CA 1
ATOM 1071 C C . THR A 1 136 ? 9.625 -7.75 7.34 1 97.19 136 THR A C 1
ATOM 1073 O O . THR A 1 136 ? 9.766 -8.742 6.621 1 97.19 136 THR A O 1
ATOM 1076 N N . VAL A 1 137 ? 8.945 -6.68 6.961 1 97.81 137 VAL A N 1
ATOM 1077 C CA . VAL A 1 137 ? 8.453 -6.543 5.594 1 97.81 137 VAL A CA 1
ATOM 1078 C C . VAL A 1 137 ? 9.195 -5.41 4.887 1 97.81 137 VAL A C 1
ATOM 1080 O O . VAL A 1 137 ? 9.18 -4.266 5.344 1 97.81 137 VAL A O 1
ATOM 1083 N N . ILE A 1 138 ? 9.82 -5.73 3.785 1 98.56 138 ILE A N 1
ATOM 1084 C CA . ILE A 1 138 ? 10.617 -4.773 3.016 1 98.56 138 ILE A CA 1
ATOM 1085 C C . ILE A 1 138 ? 10.023 -4.629 1.615 1 98.56 138 ILE A C 1
ATOM 1087 O O . ILE A 1 138 ? 9.828 -5.621 0.912 1 98.56 138 ILE A O 1
ATOM 1091 N N . LEU A 1 139 ? 9.719 -3.418 1.217 1 98.75 139 LEU A N 1
ATOM 1092 C CA . LEU A 1 139 ? 9.352 -3.113 -0.163 1 98.75 139 LEU A CA 1
ATOM 1093 C C . LEU A 1 139 ? 10.57 -2.668 -0.961 1 98.75 139 LEU A C 1
ATOM 1095 O O . LEU A 1 139 ? 11.406 -1.91 -0.458 1 98.75 139 LEU A O 1
ATOM 1099 N N . SER A 1 140 ? 10.578 -3.105 -2.174 1 98.56 140 SER A N 1
ATOM 1100 C CA . SER A 1 140 ? 11.742 -2.834 -3.016 1 98.56 140 SER A CA 1
ATOM 1101 C C . SER A 1 140 ? 11.844 -1.348 -3.346 1 98.56 140 SER A C 1
ATOM 1103 O O . SER A 1 140 ? 12.938 -0.84 -3.596 1 98.56 140 SER A O 1
ATOM 1105 N N . GLY A 1 141 ? 10.742 -0.64 -3.377 1 98.56 141 GLY A N 1
ATOM 1106 C CA . GLY A 1 141 ? 10.695 0.699 -3.941 1 98.56 141 GLY A CA 1
ATOM 1107 C C . GLY A 1 141 ? 10.516 0.704 -5.449 1 98.56 141 GLY A C 1
ATOM 1108 O O . GLY A 1 141 ? 10.477 -0.355 -6.078 1 98.56 141 GLY A O 1
ATOM 1109 N N . GLY A 1 142 ? 10.359 1.965 -5.938 1 98.44 142 GLY A N 1
ATOM 1110 C CA . GLY A 1 142 ? 10.195 2.117 -7.375 1 98.44 142 GLY A CA 1
ATOM 1111 C C . GLY A 1 142 ? 8.867 2.736 -7.766 1 98.44 142 GLY A C 1
ATOM 1112 O O . GLY A 1 142 ? 8.156 3.277 -6.918 1 98.44 142 GLY A O 1
ATOM 1113 N N . GLU A 1 143 ? 8.664 2.744 -9.086 1 98 143 GLU A N 1
ATOM 1114 C CA . GLU A 1 143 ? 7.434 3.299 -9.641 1 98 143 GLU A CA 1
ATOM 1115 C C . GLU A 1 143 ? 6.27 2.328 -9.477 1 98 143 GLU A C 1
ATOM 1117 O O . GLU A 1 143 ? 6.398 1.136 -9.758 1 98 143 GLU A O 1
ATOM 1122 N N . ILE A 1 144 ? 5.152 2.865 -8.984 1 97.38 144 ILE A N 1
ATOM 1123 C CA . ILE A 1 144 ? 3.965 2.031 -8.836 1 97.38 144 ILE A CA 1
ATOM 1124 C C . ILE A 1 144 ? 3.26 1.887 -10.18 1 97.38 144 ILE A C 1
ATOM 1126 O O . ILE A 1 144 ? 2.916 2.885 -10.82 1 97.38 144 ILE A O 1
ATOM 1130 N N . ARG A 1 145 ? 3.061 0.672 -10.547 1 95.38 145 ARG A N 1
ATOM 1131 C CA . ARG A 1 145 ? 2.25 0.396 -11.727 1 95.38 145 ARG A CA 1
ATOM 1132 C C . ARG A 1 145 ? 0.877 -0.142 -11.336 1 95.38 145 ARG A C 1
ATOM 1134 O O . ARG A 1 145 ? 0.778 -1.156 -10.641 1 95.38 145 ARG A O 1
ATOM 1141 N N . PHE A 1 146 ? -0.116 0.589 -11.758 1 90.75 146 PHE A N 1
ATOM 1142 C CA . PHE A 1 146 ? -1.501 0.205 -11.516 1 90.75 146 PHE A CA 1
ATOM 1143 C C . PHE A 1 146 ? -2.057 -0.596 -12.688 1 90.75 146 PHE A C 1
ATOM 1145 O O . PHE A 1 146 ? -1.579 -0.468 -13.812 1 90.75 146 PHE A O 1
ATOM 1152 N N . PRO A 1 147 ? -2.973 -1.6 -12.469 1 88.5 147 PRO A N 1
ATOM 1153 C CA . PRO A 1 147 ? -3.74 -1.77 -11.234 1 88.5 147 PRO A CA 1
ATOM 1154 C C . PRO A 1 147 ? -3.105 -2.777 -10.273 1 88.5 147 PRO A C 1
ATOM 1156 O O . PRO A 1 147 ? -3.568 -2.939 -9.148 1 88.5 147 PRO A O 1
ATOM 1159 N N . LYS A 1 148 ? -2.006 -3.422 -10.641 1 89.69 148 LYS A N 1
ATOM 1160 C CA . LYS A 1 148 ? -1.401 -4.488 -9.852 1 89.69 148 LYS A CA 1
ATOM 1161 C C . LYS A 1 148 ? -0.668 -3.924 -8.633 1 89.69 148 LYS A C 1
ATOM 1163 O O . LYS A 1 148 ? -0.332 -4.66 -7.707 1 89.69 148 LYS A O 1
ATOM 1168 N N . GLU A 1 149 ? -0.44 -2.639 -8.68 1 94.56 149 GLU A N 1
ATOM 1169 C CA . GLU A 1 149 ? 0.342 -1.978 -7.641 1 94.56 149 GLU A CA 1
ATOM 1170 C C . GLU A 1 149 ? 1.711 -2.633 -7.477 1 94.56 149 GLU A C 1
ATOM 1172 O O . GLU A 1 149 ? 2.115 -2.969 -6.363 1 94.56 149 GLU A O 1
ATOM 1177 N N . ALA A 1 150 ? 2.301 -2.889 -8.625 1 97.25 150 ALA A N 1
ATOM 1178 C CA . ALA A 1 150 ? 3.641 -3.463 -8.695 1 97.25 150 ALA A CA 1
ATOM 1179 C C . ALA A 1 150 ? 4.703 -2.369 -8.727 1 97.25 150 ALA A C 1
ATOM 1181 O O . ALA A 1 150 ? 4.539 -1.351 -9.398 1 97.25 150 ALA A O 1
ATOM 1182 N N . LEU A 1 151 ? 5.719 -2.561 -7.973 1 98.5 151 LEU A N 1
ATOM 1183 C CA . LEU A 1 151 ? 6.852 -1.64 -7.996 1 98.5 151 LEU A CA 1
ATOM 1184 C C . LEU A 1 151 ? 7.875 -2.064 -9.047 1 98.5 151 LEU A C 1
ATOM 1186 O O . LEU A 1 151 ? 8.32 -3.213 -9.047 1 98.5 151 LEU A O 1
ATOM 1190 N N . VAL A 1 152 ? 8.25 -1.133 -9.891 1 98 152 VAL A N 1
ATOM 1191 C CA . VAL A 1 152 ? 9.156 -1.436 -10.992 1 98 152 VAL A CA 1
ATOM 1192 C C . VAL A 1 152 ? 10.172 -0.306 -11.148 1 98 152 VAL A C 1
ATOM 1194 O O . VAL A 1 152 ? 10.109 0.694 -10.43 1 98 152 VAL A O 1
ATOM 1197 N N . GLY A 1 153 ? 11.156 -0.521 -12.07 1 97.38 153 GLY A N 1
ATOM 1198 C CA . GLY A 1 153 ? 12.117 0.521 -12.391 1 97.38 153 GLY A CA 1
ATOM 1199 C C . GLY A 1 153 ? 13.453 0.338 -11.68 1 97.38 153 GLY A C 1
ATOM 1200 O O . GLY A 1 153 ? 13.68 -0.687 -11.039 1 97.38 153 GLY A O 1
ATOM 1201 N N . ASP A 1 154 ? 14.234 1.324 -11.773 1 96.25 154 ASP A N 1
ATOM 1202 C CA . ASP A 1 154 ? 15.633 1.223 -11.367 1 96.25 154 ASP A CA 1
ATOM 1203 C C . ASP A 1 154 ? 15.75 0.99 -9.859 1 96.25 154 ASP A C 1
ATOM 1205 O O . ASP A 1 154 ? 16.594 0.207 -9.406 1 96.25 154 ASP A O 1
ATOM 1209 N N . ILE A 1 155 ? 14.93 1.656 -9.102 1 97.19 155 ILE A N 1
ATOM 1210 C CA . ILE A 1 155 ? 14.992 1.524 -7.652 1 97.19 155 ILE A CA 1
ATOM 1211 C C . ILE A 1 155 ? 14.695 0.081 -7.254 1 97.19 155 ILE A C 1
ATOM 1213 O O . ILE A 1 155 ? 15.414 -0.5 -6.434 1 97.19 155 ILE A O 1
ATOM 1217 N N . ALA A 1 156 ? 13.672 -0.481 -7.824 1 98.25 156 ALA A N 1
ATOM 1218 C CA . ALA A 1 156 ? 13.312 -1.868 -7.539 1 98.25 156 ALA A CA 1
ATOM 1219 C C . ALA A 1 156 ? 14.438 -2.818 -7.941 1 98.25 156 ALA A C 1
ATOM 1221 O O . ALA A 1 156 ? 14.812 -3.713 -7.18 1 98.25 156 ALA A O 1
ATOM 1222 N N . ILE A 1 157 ? 14.938 -2.6 -9.141 1 97.75 157 ILE A N 1
ATOM 1223 C CA . ILE A 1 157 ? 16.031 -3.424 -9.656 1 97.75 157 ILE A CA 1
ATOM 1224 C C . ILE A 1 157 ? 17.219 -3.352 -8.711 1 97.75 157 ILE A C 1
ATOM 1226 O O . ILE A 1 157 ? 17.797 -4.383 -8.352 1 97.75 157 ILE A O 1
ATOM 1230 N N . GLU A 1 158 ? 17.547 -2.166 -8.289 1 97.06 158 GLU A N 1
ATOM 1231 C CA . GLU A 1 158 ? 18.688 -1.972 -7.406 1 97.06 158 GLU A CA 1
ATOM 1232 C C . GLU A 1 158 ? 18.484 -2.67 -6.062 1 97.06 158 GLU A C 1
ATOM 1234 O O . GLU A 1 158 ? 19.391 -3.301 -5.535 1 97.06 158 GLU A O 1
ATOM 1239 N N . SER A 1 159 ? 17.344 -2.568 -5.508 1 97.44 159 SER A N 1
ATOM 1240 C CA . SER A 1 159 ? 17.047 -3.191 -4.227 1 97.44 159 SER A CA 1
ATOM 1241 C C . SER A 1 159 ? 17.25 -4.699 -4.281 1 97.44 159 SER A C 1
ATOM 1243 O O . SER A 1 159 ? 17.969 -5.266 -3.459 1 97.44 159 SER A O 1
ATOM 1245 N N . PHE A 1 160 ? 16.688 -5.352 -5.27 1 98.12 160 PHE A N 1
ATOM 1246 C CA . PHE A 1 160 ? 16.781 -6.805 -5.367 1 98.12 160 PHE A CA 1
ATOM 1247 C C . PHE A 1 160 ? 18.203 -7.223 -5.723 1 98.12 160 PHE A C 1
ATOM 1249 O O . PHE A 1 160 ? 18.672 -8.289 -5.305 1 98.12 160 PHE A O 1
ATOM 1256 N N . SER A 1 161 ? 18.922 -6.406 -6.492 1 97.62 161 SER A N 1
ATOM 1257 C CA . SER A 1 161 ? 20.281 -6.742 -6.914 1 97.62 161 SER A CA 1
ATOM 1258 C C . SER A 1 161 ? 21.234 -6.789 -5.73 1 97.62 161 SER A C 1
ATOM 1260 O O . SER A 1 161 ? 22.281 -7.422 -5.801 1 97.62 161 SER A O 1
ATOM 1262 N N . LYS A 1 162 ? 20.797 -6.176 -4.641 1 96.62 162 LYS A N 1
ATOM 1263 C CA . LYS A 1 162 ? 21.688 -6.062 -3.482 1 96.62 162 LYS A CA 1
ATOM 1264 C C . LYS A 1 162 ? 21.25 -7.02 -2.371 1 96.62 162 LYS A C 1
ATOM 1266 O O . LYS A 1 162 ? 21.812 -6.98 -1.269 1 96.62 162 LYS A O 1
ATOM 1271 N N . MET A 1 163 ? 20.297 -7.82 -2.639 1 97.94 163 MET A N 1
ATOM 1272 C CA . MET A 1 163 ? 19.781 -8.75 -1.642 1 97.94 163 MET A CA 1
ATOM 1273 C C . MET A 1 163 ? 19.781 -10.18 -2.172 1 97.94 163 MET A C 1
ATOM 1275 O O . MET A 1 163 ? 19.938 -10.398 -3.375 1 97.94 163 MET A O 1
ATOM 1279 N N . SER A 1 164 ? 19.797 -11.078 -1.238 1 98.69 164 SER A N 1
ATOM 1280 C CA . SER A 1 164 ? 19.625 -12.484 -1.558 1 98.69 164 SER A CA 1
ATOM 1281 C C . SER A 1 164 ? 18.578 -13.125 -0.658 1 98.69 164 SER A C 1
ATOM 1283 O O . SER A 1 164 ? 18.375 -12.703 0.481 1 98.69 164 SER A O 1
ATOM 1285 N N . SER A 1 165 ? 17.891 -14.102 -1.15 1 98.69 165 SER A N 1
ATOM 1286 C CA . SER A 1 165 ? 16.859 -14.766 -0.359 1 98.69 165 SER A CA 1
ATOM 1287 C C . SER A 1 165 ? 17.219 -16.219 -0.089 1 98.69 165 SER A C 1
ATOM 1289 O O . SER A 1 165 ? 18 -16.812 -0.83 1 98.69 165 SER A O 1
ATOM 1291 N N . ASP A 1 166 ? 16.719 -16.703 1.026 1 98.81 166 ASP A N 1
ATOM 1292 C CA . ASP A 1 166 ? 16.828 -18.125 1.343 1 98.81 166 ASP A CA 1
ATOM 1293 C C . ASP A 1 166 ? 15.852 -18.953 0.517 1 98.81 166 ASP A C 1
ATOM 1295 O O . ASP A 1 166 ? 16.078 -20.125 0.253 1 98.81 166 ASP A O 1
ATOM 1299 N N . ILE A 1 167 ? 14.773 -18.312 0.134 1 98.88 167 ILE A N 1
ATOM 1300 C CA . ILE A 1 167 ? 13.727 -18.938 -0.659 1 98.88 167 ILE A CA 1
ATOM 1301 C C . ILE A 1 167 ? 12.906 -17.875 -1.385 1 98.88 167 ILE A C 1
ATOM 1303 O O . ILE A 1 167 ? 12.773 -16.75 -0.9 1 98.88 167 ILE A O 1
ATOM 1307 N N . SER A 1 168 ? 12.391 -18.219 -2.529 1 98.88 168 SER A N 1
ATOM 1308 C CA . SER A 1 168 ? 11.453 -17.344 -3.217 1 98.88 168 SER A CA 1
ATOM 1309 C C . SER A 1 168 ? 10.172 -18.078 -3.59 1 98.88 168 SER A C 1
ATOM 1311 O O . SER A 1 168 ? 10.203 -19.266 -3.902 1 98.88 168 SER A O 1
ATOM 1313 N N . ILE A 1 169 ? 9.094 -17.453 -3.424 1 98.88 169 ILE A N 1
ATOM 1314 C CA . ILE A 1 169 ? 7.797 -17.875 -3.953 1 98.88 169 ILE A CA 1
ATOM 1315 C C . ILE A 1 169 ? 7.355 -16.906 -5.059 1 98.88 169 ILE A C 1
ATOM 1317 O O . ILE A 1 169 ? 7.125 -15.727 -4.801 1 98.88 169 ILE A O 1
ATOM 1321 N N . ILE A 1 170 ? 7.215 -17.469 -6.25 1 98.69 170 ILE A N 1
ATOM 1322 C CA . ILE A 1 170 ? 6.992 -16.609 -7.418 1 98.69 170 ILE A CA 1
ATOM 1323 C C . ILE A 1 170 ? 5.781 -17.125 -8.203 1 98.69 170 ILE A C 1
ATOM 1325 O O . ILE A 1 170 ? 5.637 -18.328 -8.422 1 98.69 170 ILE A O 1
ATOM 1329 N N . GLY A 1 171 ? 4.906 -16.172 -8.5 1 98.44 171 GLY A N 1
ATOM 1330 C CA . GLY A 1 171 ? 3.834 -16.484 -9.43 1 98.44 171 GLY A CA 1
ATOM 1331 C C . GLY A 1 171 ? 4.164 -16.109 -10.867 1 98.44 171 GLY A C 1
ATOM 1332 O O . GLY A 1 171 ? 5.211 -15.523 -11.133 1 98.44 171 GLY A O 1
ATOM 1333 N N . CYS A 1 172 ? 3.227 -16.484 -11.773 1 97.69 172 CYS A N 1
ATOM 1334 C CA . CYS A 1 172 ? 3.438 -16.203 -13.188 1 97.69 172 CYS A CA 1
ATOM 1335 C C . CYS A 1 172 ? 2.109 -16.094 -13.93 1 97.69 172 CYS A C 1
ATOM 1337 O O . CYS A 1 172 ? 1.055 -16.391 -13.359 1 97.69 172 CYS A O 1
ATOM 1339 N N . SER A 1 173 ? 2.252 -15.602 -15.141 1 97.31 173 SER A N 1
ATOM 1340 C CA . SER A 1 173 ? 1.092 -15.562 -16.031 1 97.31 173 SER A CA 1
ATOM 1341 C C . SER A 1 173 ? 1.084 -16.75 -16.984 1 97.31 173 SER A C 1
ATOM 1343 O O . SER A 1 173 ? 0.052 -17.062 -17.578 1 97.31 173 SER A O 1
ATOM 1345 N N . GLY A 1 174 ? 2.23 -17.344 -17.141 1 98.19 174 GLY A N 1
ATOM 1346 C CA . GLY A 1 174 ? 2.389 -18.547 -17.938 1 98.19 174 GLY A CA 1
ATOM 1347 C C . GLY A 1 174 ? 3.641 -19.328 -17.609 1 98.19 174 GLY A C 1
ATOM 1348 O O . GLY A 1 174 ? 4.684 -18.75 -17.297 1 98.19 174 GLY A O 1
ATOM 1349 N N . LEU A 1 175 ? 3.488 -20.609 -17.75 1 98.75 175 LEU A N 1
ATOM 1350 C CA . LEU A 1 175 ? 4.613 -21.516 -17.531 1 98.75 175 LEU A CA 1
ATOM 1351 C C . LEU A 1 175 ? 4.617 -22.625 -18.578 1 98.75 175 LEU A C 1
ATOM 1353 O O . LEU A 1 175 ? 3.654 -23.391 -18.703 1 98.75 175 LEU A O 1
ATOM 1357 N N . SER A 1 176 ? 5.617 -22.75 -19.312 1 98.31 176 SER A N 1
ATOM 1358 C CA . SER A 1 176 ? 5.766 -23.766 -20.359 1 98.31 176 SER A CA 1
ATOM 1359 C C . SER A 1 176 ? 7.195 -24.297 -20.406 1 98.31 176 SER A C 1
ATOM 1361 O O . SER A 1 176 ? 8.117 -23.656 -19.906 1 98.31 176 SER A O 1
ATOM 1363 N N . LEU A 1 177 ? 7.305 -25.438 -20.953 1 97.5 177 LEU A N 1
ATOM 1364 C CA . LEU A 1 177 ? 8.633 -26.031 -21.078 1 97.5 177 LEU A CA 1
ATOM 1365 C C . LEU A 1 177 ? 9.531 -25.188 -21.969 1 97.5 177 LEU A C 1
ATOM 1367 O O . LEU A 1 177 ? 10.719 -25.016 -21.672 1 97.5 177 LEU A O 1
ATOM 1371 N N . GLU A 1 178 ? 8.992 -24.625 -22.984 1 96.62 178 GLU A N 1
ATOM 1372 C CA . GLU A 1 178 ? 9.75 -23.922 -24.016 1 96.62 178 GLU A CA 1
ATOM 1373 C C . GLU A 1 178 ? 10.188 -22.531 -23.531 1 96.62 178 GLU A C 1
ATOM 1375 O O . GLU A 1 178 ? 11.328 -22.125 -23.766 1 96.62 178 GLU A O 1
ATOM 1380 N N . ASN A 1 179 ? 9.328 -21.875 -22.797 1 97.69 179 ASN A N 1
ATOM 1381 C CA . ASN A 1 179 ? 9.586 -20.469 -22.531 1 97.69 179 ASN A CA 1
ATOM 1382 C C . ASN A 1 179 ? 9.781 -20.203 -21.047 1 97.69 179 ASN A C 1
ATOM 1384 O O . ASN A 1 179 ? 10.125 -19.094 -20.641 1 97.69 179 ASN A O 1
ATOM 1388 N N . GLY A 1 180 ? 9.523 -21.219 -20.266 1 98.31 180 GLY A N 1
ATOM 1389 C CA . GLY A 1 180 ? 9.703 -21.062 -18.844 1 98.31 180 GLY A CA 1
ATOM 1390 C C . GLY A 1 180 ? 8.625 -20.219 -18.188 1 98.31 180 GLY A C 1
ATOM 1391 O O . GLY A 1 180 ? 7.441 -20.391 -18.484 1 98.31 180 GLY A O 1
ATOM 1392 N N . ILE A 1 181 ? 9.086 -19.406 -17.188 1 98.69 181 ILE A N 1
ATOM 1393 C CA . ILE A 1 181 ? 8.195 -18.5 -16.469 1 98.69 181 ILE A CA 1
ATOM 1394 C C . ILE A 1 181 ? 7.984 -17.234 -17.281 1 98.69 181 ILE A C 1
ATOM 1396 O O . ILE A 1 181 ? 8.945 -16.562 -17.656 1 98.69 181 ILE A O 1
ATOM 1400 N N . THR A 1 182 ? 6.688 -16.875 -17.531 1 98.5 182 THR A N 1
ATOM 1401 C CA . THR A 1 182 ? 6.48 -15.719 -18.391 1 98.5 182 THR A CA 1
ATOM 1402 C C . THR A 1 182 ? 5.438 -14.781 -17.797 1 98.5 182 THR A C 1
ATOM 1404 O O . THR A 1 182 ? 4.66 -15.18 -16.922 1 98.5 182 THR A O 1
ATOM 1407 N N . THR A 1 183 ? 5.484 -13.539 -18.172 1 97.31 183 THR A N 1
ATOM 1408 C CA . THR A 1 183 ? 4.559 -12.484 -17.781 1 97.31 183 THR A CA 1
ATOM 1409 C C . THR A 1 183 ? 4.289 -11.547 -18.953 1 97.31 183 THR A C 1
ATOM 1411 O O . THR A 1 183 ? 5.129 -11.406 -19.859 1 97.31 183 THR A O 1
ATOM 1414 N N . PRO A 1 184 ? 3.133 -10.945 -19 1 96.06 184 PRO A N 1
ATOM 1415 C CA . PRO A 1 184 ? 2.84 -10.031 -20.109 1 96.06 184 PRO A CA 1
ATOM 1416 C C . PRO A 1 184 ? 3.416 -8.633 -19.891 1 96.06 184 PRO A C 1
ATOM 1418 O O . PRO A 1 184 ? 3.33 -7.781 -20.781 1 96.06 184 PRO A O 1
ATOM 1421 N N . VAL A 1 185 ? 3.988 -8.414 -18.75 1 94.62 185 VAL A N 1
ATOM 1422 C CA . VAL A 1 185 ? 4.449 -7.078 -18.391 1 94.62 185 VAL A CA 1
ATOM 1423 C C . VAL A 1 185 ? 5.977 -7.043 -18.375 1 94.62 185 VAL A C 1
ATOM 1425 O O . VAL A 1 185 ? 6.613 -7.648 -17.516 1 94.62 185 VAL A O 1
ATOM 1428 N N . LEU A 1 186 ? 6.52 -6.273 -19.234 1 93.69 186 LEU A N 1
ATOM 1429 C CA . LEU A 1 186 ? 7.965 -6.23 -19.453 1 93.69 186 LEU A CA 1
ATOM 1430 C C . LEU A 1 186 ? 8.688 -5.82 -18.172 1 93.69 186 LEU A C 1
ATOM 1432 O O . LEU A 1 186 ? 9.648 -6.473 -17.766 1 93.69 186 LEU A O 1
ATOM 1436 N N . HIS A 1 187 ? 8.227 -4.777 -17.562 1 93.5 187 HIS A N 1
ATOM 1437 C CA . HIS A 1 187 ? 8.922 -4.219 -16.406 1 93.5 187 HIS A CA 1
ATOM 1438 C C . HIS A 1 187 ? 8.906 -5.191 -15.234 1 93.5 187 HIS A C 1
ATOM 1440 O O . HIS A 1 187 ? 9.766 -5.129 -14.359 1 93.5 187 HIS A O 1
ATOM 1446 N N . GLU A 1 188 ? 7.984 -6.082 -15.203 1 95.81 188 GLU A N 1
ATOM 1447 C CA . GLU A 1 188 ? 7.938 -7.098 -14.156 1 95.81 188 GLU A CA 1
ATOM 1448 C C . GLU A 1 188 ? 8.914 -8.234 -14.445 1 95.81 188 GLU A C 1
ATOM 1450 O O . GLU A 1 188 ? 9.445 -8.852 -13.516 1 95.81 188 GLU A O 1
ATOM 1455 N N . ALA A 1 189 ? 9.102 -8.5 -15.703 1 97.38 189 ALA A N 1
ATOM 1456 C CA . ALA A 1 189 ? 9.93 -9.641 -16.109 1 97.38 189 ALA A CA 1
ATOM 1457 C C . ALA A 1 189 ? 11.344 -9.508 -15.555 1 97.38 189 ALA A C 1
ATOM 1459 O O . ALA A 1 189 ? 11.906 -10.477 -15.031 1 97.38 189 ALA A O 1
ATOM 1460 N N . LYS A 1 190 ? 11.883 -8.336 -15.656 1 96.44 190 LYS A N 1
ATOM 1461 C CA . LYS A 1 190 ? 13.242 -8.117 -15.18 1 96.44 190 LYS A CA 1
ATOM 1462 C C . LYS A 1 190 ? 13.336 -8.32 -13.672 1 96.44 190 LYS A C 1
ATOM 1464 O O . LYS A 1 190 ? 14.281 -8.945 -13.18 1 96.44 190 LYS A O 1
ATOM 1469 N N . ILE A 1 191 ? 12.438 -7.762 -12.93 1 98.12 191 ILE A N 1
ATOM 1470 C CA . ILE A 1 191 ? 12.43 -7.898 -11.477 1 98.12 191 ILE A CA 1
ATOM 1471 C C . ILE A 1 191 ? 12.266 -9.367 -11.094 1 98.12 191 ILE A C 1
ATOM 1473 O O . ILE A 1 191 ? 12.969 -9.875 -10.219 1 98.12 191 ILE A O 1
ATOM 1477 N N . ASN A 1 192 ? 11.352 -10.055 -11.766 1 98.44 192 ASN A N 1
ATOM 1478 C CA . ASN A 1 192 ? 11.172 -11.484 -11.531 1 98.44 192 ASN A CA 1
ATOM 1479 C C . ASN A 1 192 ? 12.461 -12.258 -11.773 1 98.44 192 ASN A C 1
ATOM 1481 O O . ASN A 1 192 ? 12.812 -13.148 -11 1 98.44 192 ASN A O 1
ATOM 1485 N N . SER A 1 193 ? 13.148 -11.922 -12.844 1 98.44 193 SER A N 1
ATOM 1486 C CA . SER A 1 193 ? 14.414 -12.57 -13.148 1 98.44 193 SER A CA 1
ATOM 1487 C C . SER A 1 193 ? 15.43 -12.359 -12.039 1 98.44 193 SER A C 1
ATOM 1489 O O . SER A 1 193 ? 16.141 -13.289 -11.656 1 98.44 193 SER A O 1
ATOM 1491 N N . LEU A 1 194 ? 15.5 -11.172 -11.539 1 98.31 194 LEU A N 1
ATOM 1492 C CA . LEU A 1 194 ? 16.438 -10.844 -10.469 1 98.31 194 LEU A CA 1
ATOM 1493 C C . LEU A 1 194 ? 16.078 -11.602 -9.188 1 98.31 194 LEU A C 1
ATOM 1495 O O . LEU A 1 194 ? 16.969 -12.07 -8.477 1 98.31 194 LEU A O 1
ATOM 1499 N N . ILE A 1 195 ? 14.797 -11.703 -8.898 1 98.62 195 ILE A N 1
ATOM 1500 C CA . ILE A 1 195 ? 14.336 -12.461 -7.738 1 98.62 195 ILE A CA 1
ATOM 1501 C C . ILE A 1 195 ? 14.844 -13.898 -7.832 1 98.62 195 ILE A C 1
ATOM 1503 O O . ILE A 1 195 ? 15.406 -14.43 -6.867 1 98.62 195 ILE A O 1
ATOM 1507 N N . ILE A 1 196 ? 14.68 -14.453 -8.992 1 98.75 196 ILE A N 1
ATOM 1508 C CA . ILE A 1 196 ? 15.117 -15.828 -9.219 1 98.75 196 ILE A CA 1
ATOM 1509 C C . ILE A 1 196 ? 16.625 -15.922 -9.078 1 98.75 196 ILE A C 1
ATOM 1511 O O . ILE A 1 196 ? 17.141 -16.781 -8.344 1 98.75 196 ILE A O 1
ATOM 1515 N N . GLU A 1 197 ? 17.344 -15.008 -9.719 1 98.38 197 GLU A N 1
ATOM 1516 C CA . GLU A 1 197 ? 18.797 -14.992 -9.75 1 98.38 197 GLU A CA 1
ATOM 1517 C C . GLU A 1 197 ? 19.375 -14.828 -8.344 1 98.38 197 GLU A C 1
ATOM 1519 O O . GLU A 1 197 ? 20.406 -15.422 -8.016 1 98.38 197 GLU A O 1
ATOM 1524 N N . ARG A 1 198 ? 18.719 -14.07 -7.527 1 98.69 198 ARG A N 1
ATOM 1525 C CA . ARG A 1 198 ? 19.25 -13.695 -6.219 1 98.69 198 ARG A CA 1
ATOM 1526 C C . ARG A 1 198 ? 18.734 -14.641 -5.133 1 98.69 198 ARG A C 1
ATOM 1528 O O . ARG A 1 198 ? 18.922 -14.383 -3.941 1 98.69 198 ARG A O 1
ATOM 1535 N N . THR A 1 199 ? 18.078 -15.695 -5.508 1 98.75 199 THR A N 1
ATOM 1536 C CA . THR A 1 199 ? 17.609 -16.703 -4.559 1 98.75 199 THR A CA 1
ATOM 1537 C C . THR A 1 199 ? 18.688 -17.766 -4.336 1 98.75 199 THR A C 1
ATOM 1539 O O . THR A 1 199 ? 19.078 -18.453 -5.277 1 98.75 199 THR A O 1
ATOM 1542 N N . LYS A 1 200 ? 19.141 -17.906 -3.113 1 98.38 200 LYS A N 1
ATOM 1543 C CA . LYS A 1 200 ? 20.188 -18.875 -2.77 1 98.38 200 LYS A CA 1
ATOM 1544 C C . LYS A 1 200 ? 19.609 -20.281 -2.611 1 98.38 200 LYS A C 1
ATOM 1546 O O . LYS A 1 200 ? 20.266 -21.266 -2.943 1 98.38 200 LYS A O 1
ATOM 1551 N N . GLY A 1 201 ? 18.453 -20.344 -2.09 1 98.31 201 GLY A N 1
ATOM 1552 C CA . GLY A 1 201 ? 17.797 -21.625 -1.863 1 98.31 201 GLY A CA 1
ATOM 1553 C C . GLY A 1 201 ? 16.781 -21.969 -2.941 1 98.31 201 GLY A C 1
ATOM 1554 O O . GLY A 1 201 ? 17.047 -21.766 -4.129 1 98.31 201 GLY A O 1
ATOM 1555 N N . PRO A 1 202 ? 15.703 -22.578 -2.58 1 98.75 202 PRO A N 1
ATOM 1556 C CA . PRO A 1 202 ? 14.758 -23.047 -3.592 1 98.75 202 PRO A CA 1
ATOM 1557 C C . PRO A 1 202 ? 13.93 -21.922 -4.207 1 98.75 202 PRO A C 1
ATOM 1559 O O . PRO A 1 202 ? 13.531 -21 -3.502 1 98.75 202 PRO A O 1
ATOM 1562 N N . VAL A 1 203 ? 13.75 -22.016 -5.438 1 98.88 203 VAL A N 1
ATOM 1563 C CA . VAL A 1 203 ? 12.781 -21.219 -6.176 1 98.88 203 VAL A CA 1
ATOM 1564 C C . VAL A 1 203 ? 11.477 -22 -6.32 1 98.88 203 VAL A C 1
ATOM 1566 O O . VAL A 1 203 ? 11.43 -23.031 -7.008 1 98.88 203 VAL A O 1
ATOM 1569 N N . VAL A 1 204 ? 10.406 -21.531 -5.668 1 98.94 204 VAL A N 1
ATOM 1570 C CA . VAL A 1 204 ? 9.102 -22.172 -5.684 1 98.94 204 VAL A CA 1
ATOM 1571 C C . VAL A 1 204 ? 8.148 -21.375 -6.574 1 98.94 204 VAL A C 1
ATOM 1573 O O . VAL A 1 204 ? 7.801 -20.234 -6.266 1 98.94 204 VAL A O 1
ATOM 1576 N N . VAL A 1 205 ? 7.727 -21.953 -7.652 1 98.94 205 VAL A N 1
ATOM 1577 C CA . VAL A 1 205 ? 6.754 -21.328 -8.539 1 98.94 205 VAL A CA 1
ATOM 1578 C C . VAL A 1 205 ? 5.348 -21.797 -8.18 1 98.94 205 VAL A C 1
ATOM 1580 O O . VAL A 1 205 ? 5.113 -23 -7.988 1 98.94 205 VAL A O 1
ATOM 1583 N N . VAL A 1 206 ? 4.418 -20.828 -8.047 1 98.88 206 VAL A N 1
ATOM 1584 C CA . VAL A 1 206 ? 3.02 -21.125 -7.762 1 98.88 206 VAL A CA 1
ATOM 1585 C C . VAL A 1 206 ? 2.152 -20.719 -8.953 1 98.88 206 VAL A C 1
ATOM 1587 O O . VAL A 1 206 ? 2.221 -19.578 -9.414 1 98.88 206 VAL A O 1
ATOM 1590 N N . ALA A 1 207 ? 1.343 -21.625 -9.438 1 98.5 207 ALA A N 1
ATOM 1591 C CA . ALA A 1 207 ? 0.499 -21.375 -10.602 1 98.5 207 ALA A CA 1
ATOM 1592 C C . ALA A 1 207 ? -0.683 -22.344 -10.641 1 98.5 207 ALA A C 1
ATOM 1594 O O . ALA A 1 207 ? -0.51 -23.547 -10.484 1 98.5 207 ALA A O 1
ATOM 1595 N N . ASP A 1 208 ? -1.857 -21.781 -10.828 1 97.69 208 ASP A N 1
ATOM 1596 C CA . ASP A 1 208 ? -2.984 -22.688 -11.039 1 97.69 208 ASP A CA 1
ATOM 1597 C C . ASP A 1 208 ? -3.018 -23.188 -12.477 1 97.69 208 ASP A C 1
ATOM 1599 O O . ASP A 1 208 ? -2.227 -22.75 -13.312 1 97.69 208 ASP A O 1
ATOM 1603 N N . TYR A 1 209 ? -3.902 -24.125 -12.758 1 96.31 209 TYR A N 1
ATOM 1604 C CA . TYR A 1 209 ? -3.938 -24.875 -14.008 1 96.31 209 TYR A CA 1
ATOM 1605 C C . TYR A 1 209 ? -4.02 -23.922 -15.203 1 96.31 209 TYR A C 1
ATOM 1607 O O . TYR A 1 209 ? -3.562 -24.266 -16.297 1 96.31 209 TYR A O 1
ATOM 1615 N N . ARG A 1 210 ? -4.547 -22.75 -15.008 1 95.31 210 ARG A N 1
ATOM 1616 C CA . ARG A 1 210 ? -4.766 -21.812 -16.109 1 95.31 210 ARG A CA 1
ATOM 1617 C C . ARG A 1 210 ? -3.441 -21.281 -16.641 1 95.31 210 ARG A C 1
ATOM 1619 O O . ARG A 1 210 ? -3.387 -20.75 -17.766 1 95.31 210 ARG A O 1
ATOM 1626 N N . LYS A 1 211 ? -2.457 -21.391 -15.852 1 97.62 211 LYS A N 1
ATOM 1627 C CA . LYS A 1 211 ? -1.164 -20.812 -16.219 1 97.62 211 LYS A CA 1
ATOM 1628 C C . LYS A 1 211 ? -0.239 -21.891 -16.797 1 97.62 211 LYS A C 1
ATOM 1630 O O . LYS A 1 211 ? 0.844 -21.578 -17.297 1 97.62 211 LYS A O 1
ATOM 1635 N N . ILE A 1 212 ? -0.61 -23.156 -16.688 1 98.12 212 ILE A N 1
ATOM 1636 C CA . ILE A 1 212 ? 0.266 -24.281 -17.016 1 98.12 212 ILE A CA 1
ATOM 1637 C C . ILE A 1 212 ? 0.168 -24.594 -18.5 1 98.12 212 ILE A C 1
ATOM 1639 O O . ILE A 1 212 ? -0.928 -24.797 -19.031 1 98.12 212 ILE A O 1
ATOM 1643 N N . GLY A 1 213 ? 1.28 -24.641 -19.141 1 95.94 213 GLY A N 1
ATOM 1644 C CA . GLY A 1 213 ? 1.321 -24.953 -20.547 1 95.94 213 GLY A CA 1
ATOM 1645 C C . GLY A 1 213 ? 1.098 -23.734 -21.438 1 95.94 213 GLY A C 1
ATOM 1646 O O . GLY A 1 213 ? 0.877 -23.875 -22.641 1 95.94 213 GLY A O 1
ATOM 1647 N N . PHE A 1 214 ? 1.105 -22.609 -20.812 1 94.06 214 PHE A N 1
ATOM 1648 C CA . PHE A 1 214 ? 0.849 -21.344 -21.484 1 94.06 214 PHE A CA 1
ATOM 1649 C C . PHE A 1 214 ? 2.072 -20.438 -21.422 1 94.06 214 PHE A C 1
ATOM 1651 O O . PHE A 1 214 ? 2.908 -20.578 -20.531 1 94.06 214 PHE A O 1
ATOM 1658 N N . SER A 1 215 ? 2.209 -19.609 -22.516 1 95.88 215 SER A N 1
ATOM 1659 C CA . SER A 1 215 ? 3.289 -18.625 -22.5 1 95.88 215 SER A CA 1
ATOM 1660 C C . SER A 1 215 ? 2.754 -17.219 -22.719 1 95.88 215 SER A C 1
ATOM 1662 O O . SER A 1 215 ? 1.874 -17 -23.547 1 95.88 215 SER A O 1
ATOM 1664 N N . SER A 1 216 ? 3.24 -16.359 -21.922 1 96.12 216 SER A N 1
ATOM 1665 C CA . SER A 1 216 ? 3.008 -14.93 -22.141 1 96.12 216 SER A CA 1
ATOM 1666 C C . SER A 1 216 ? 4.188 -14.281 -22.844 1 96.12 216 SER A C 1
ATOM 1668 O O . SER A 1 216 ? 5.062 -14.969 -23.375 1 96.12 216 SER A O 1
ATOM 1670 N N . ASN A 1 217 ? 4.254 -12.984 -22.922 1 96.06 217 ASN A N 1
ATOM 1671 C CA . ASN A 1 217 ? 5.094 -12.258 -23.859 1 96.06 217 ASN A CA 1
ATOM 1672 C C . ASN A 1 217 ? 6.539 -12.172 -23.375 1 96.06 217 ASN A C 1
ATOM 1674 O O . ASN A 1 217 ? 7.469 -12.102 -24.188 1 96.06 217 ASN A O 1
ATOM 1678 N N . PHE A 1 218 ? 6.785 -12.117 -22.109 1 97.38 218 PHE A N 1
ATOM 1679 C CA . PHE A 1 218 ? 8.125 -11.836 -21.609 1 97.38 218 PHE A CA 1
ATOM 1680 C C . PHE A 1 218 ? 8.586 -12.914 -20.641 1 97.38 218 PHE A C 1
ATOM 1682 O O . PHE A 1 218 ? 7.883 -13.234 -19.688 1 97.38 218 PHE A O 1
ATOM 1689 N N . THR A 1 219 ? 9.773 -13.438 -20.859 1 97.88 219 THR A N 1
ATOM 1690 C CA . THR A 1 219 ? 10.32 -14.516 -20.047 1 97.88 219 THR A CA 1
ATOM 1691 C C . THR A 1 219 ? 11.031 -13.961 -18.812 1 97.88 219 THR A C 1
ATOM 1693 O O . THR A 1 219 ? 11.844 -13.039 -18.938 1 97.88 219 THR A O 1
ATOM 1696 N N . SER A 1 220 ? 10.664 -14.562 -17.688 1 97.56 220 SER A N 1
ATOM 1697 C CA . SER A 1 220 ? 11.281 -14.148 -16.422 1 97.56 220 SER A CA 1
ATOM 1698 C C . SER A 1 220 ? 12.273 -15.195 -15.922 1 97.56 220 SER A C 1
ATOM 1700 O O . SER A 1 220 ? 13.141 -14.891 -15.102 1 97.56 220 SER A O 1
ATOM 1702 N N . GLY A 1 221 ? 12.172 -16.344 -16.297 1 98.06 221 GLY A N 1
ATOM 1703 C CA . GLY A 1 221 ? 13.008 -17.469 -15.875 1 98.06 221 GLY A CA 1
ATOM 1704 C C . GLY A 1 221 ? 12.812 -18.719 -16.719 1 98.06 221 GLY A C 1
ATOM 1705 O O . GLY A 1 221 ? 11.789 -18.859 -17.391 1 98.06 221 GLY A O 1
ATOM 1706 N N . ASN A 1 222 ? 13.828 -19.562 -16.625 1 97.94 222 ASN A N 1
ATOM 1707 C CA . ASN A 1 222 ? 13.781 -20.828 -17.375 1 97.94 222 ASN A CA 1
ATOM 1708 C C . ASN A 1 222 ? 13.367 -21.984 -16.469 1 97.94 222 ASN A C 1
ATOM 1710 O O . ASN A 1 222 ? 13.367 -21.859 -15.25 1 97.94 222 ASN A O 1
ATOM 1714 N N . ILE A 1 223 ? 13.039 -23.078 -17.141 1 98.06 223 ILE A N 1
ATOM 1715 C CA . ILE A 1 223 ? 12.594 -24.25 -16.422 1 98.06 223 ILE A CA 1
ATOM 1716 C C . ILE A 1 223 ? 13.688 -24.719 -15.461 1 98.06 223 ILE A C 1
ATOM 1718 O O . ILE A 1 223 ? 13.398 -25.172 -14.344 1 98.06 223 ILE A O 1
ATOM 1722 N N . LYS A 1 224 ? 14.938 -24.578 -15.859 1 97.38 224 LYS A N 1
ATOM 1723 C CA . LYS A 1 224 ? 16.078 -25.047 -15.062 1 97.38 224 LYS A CA 1
ATOM 1724 C C . LYS A 1 224 ? 16.203 -24.25 -13.766 1 97.38 224 LYS A C 1
ATOM 1726 O O . LYS A 1 224 ? 16.875 -24.672 -12.828 1 97.38 224 LYS A O 1
ATOM 1731 N N . ASP A 1 225 ? 15.625 -23.047 -13.719 1 97.88 225 ASP A N 1
ATOM 1732 C CA . ASP A 1 225 ? 15.703 -22.172 -12.555 1 97.88 225 ASP A CA 1
ATOM 1733 C C . ASP A 1 225 ? 14.695 -22.578 -11.484 1 97.88 225 ASP A C 1
ATOM 1735 O O . ASP A 1 225 ? 14.75 -22.094 -10.352 1 97.88 225 ASP A O 1
ATOM 1739 N N . ILE A 1 226 ? 13.797 -23.5 -11.789 1 98.69 226 ILE A N 1
ATOM 1740 C CA . ILE A 1 226 ? 12.672 -23.844 -10.922 1 98.69 226 ILE A CA 1
ATOM 1741 C C . ILE A 1 226 ? 12.992 -25.094 -10.125 1 98.69 226 ILE A C 1
ATOM 1743 O O . ILE A 1 226 ? 13.266 -26.156 -10.703 1 98.69 226 ILE A O 1
ATOM 1747 N N . ASP A 1 227 ? 12.945 -25 -8.867 1 98.81 227 ASP A N 1
ATOM 1748 C CA . ASP A 1 227 ? 13.109 -26.188 -8.031 1 98.81 227 ASP A CA 1
ATOM 1749 C C . ASP A 1 227 ? 11.773 -26.891 -7.809 1 98.81 227 ASP A C 1
ATOM 1751 O O . ASP A 1 227 ? 11.68 -28.109 -7.969 1 98.81 227 ASP A O 1
ATOM 1755 N N . TYR A 1 228 ? 10.75 -26.109 -7.461 1 98.88 228 TYR A N 1
ATOM 1756 C CA . TYR A 1 228 ? 9.43 -26.656 -7.188 1 98.88 228 TYR A CA 1
ATOM 1757 C C . TYR A 1 228 ? 8.359 -25.922 -7.984 1 98.88 228 TYR A C 1
ATOM 1759 O O . TYR A 1 228 ? 8.406 -24.703 -8.117 1 98.88 228 TYR A O 1
ATOM 1767 N N . LEU A 1 229 ? 7.477 -26.641 -8.516 1 98.88 229 LEU A N 1
ATOM 1768 C CA . LEU A 1 229 ? 6.215 -26.125 -9.031 1 98.88 229 LEU A CA 1
ATOM 1769 C C . LEU A 1 229 ? 5.035 -26.641 -8.211 1 98.88 229 LEU A C 1
ATOM 1771 O O . LEU A 1 229 ? 4.848 -27.844 -8.078 1 98.88 229 LEU A O 1
ATOM 1775 N N . ILE A 1 230 ? 4.316 -25.734 -7.621 1 98.88 230 ILE A N 1
ATOM 1776 C CA . ILE A 1 230 ? 3.09 -26.094 -6.918 1 98.88 230 ILE A CA 1
ATOM 1777 C C . ILE A 1 230 ? 1.877 -25.656 -7.738 1 98.88 230 ILE A C 1
ATOM 1779 O O . ILE A 1 230 ? 1.716 -24.469 -8.039 1 98.88 230 ILE A O 1
ATOM 1783 N N . THR A 1 231 ? 1.063 -26.578 -8.117 1 98.62 231 THR A N 1
ATOM 1784 C CA . THR A 1 231 ? -0.122 -26.359 -8.945 1 98.62 231 THR A CA 1
ATOM 1785 C C . THR A 1 231 ? -1.264 -27.266 -8.492 1 98.62 231 THR A C 1
ATOM 1787 O O . THR A 1 231 ? -1.242 -27.797 -7.371 1 98.62 231 THR A O 1
ATOM 1790 N N . ASP A 1 232 ? -2.342 -27.219 -9.203 1 97.69 232 ASP A N 1
ATOM 1791 C CA . ASP A 1 232 ? -3.506 -28.016 -8.828 1 97.69 232 ASP A CA 1
ATOM 1792 C C . ASP A 1 232 ? -3.684 -29.203 -9.758 1 97.69 232 ASP A C 1
ATOM 1794 O O . ASP A 1 232 ? -2.986 -29.328 -10.773 1 97.69 232 ASP A O 1
ATOM 1798 N N . SER A 1 233 ? -4.59 -30.109 -9.438 1 95.5 233 SER A N 1
ATOM 1799 C CA . SER A 1 233 ? -4.77 -31.375 -10.141 1 95.5 233 SER A CA 1
ATOM 1800 C C . SER A 1 233 ? -5.434 -31.172 -11.5 1 95.5 233 SER A C 1
ATOM 1802 O O . SER A 1 233 ? -5.492 -32.094 -12.312 1 95.5 233 SER A O 1
ATOM 1804 N N . PHE A 1 234 ? -5.879 -29.984 -11.758 1 94.69 234 PHE A N 1
ATOM 1805 C CA . PHE A 1 234 ? -6.516 -29.703 -13.039 1 94.69 234 PHE A CA 1
ATOM 1806 C C . PHE A 1 234 ? -5.477 -29.438 -14.109 1 94.69 234 PHE A C 1
ATOM 1808 O O . PHE A 1 234 ? -5.801 -29.391 -15.305 1 94.69 234 PHE A O 1
ATOM 1815 N N . ALA A 1 235 ? -4.238 -29.234 -13.711 1 96.38 235 ALA A N 1
ATOM 1816 C CA . ALA A 1 235 ? -3.18 -28.953 -14.672 1 96.38 235 ALA A CA 1
ATOM 1817 C C . ALA A 1 235 ? -3.014 -30.109 -15.656 1 96.38 235 ALA A C 1
ATOM 1819 O O . ALA A 1 235 ? -3.119 -31.281 -15.281 1 96.38 235 ALA A O 1
ATOM 1820 N N . PRO A 1 236 ? -2.721 -29.812 -16.922 1 94.56 236 PRO A N 1
ATOM 1821 C CA . PRO A 1 236 ? -2.574 -30.875 -17.922 1 94.56 236 PRO A CA 1
ATOM 1822 C C . PRO A 1 236 ? -1.455 -31.859 -17.578 1 94.56 236 PRO A C 1
ATOM 1824 O O . PRO A 1 236 ? -0.309 -31.453 -17.391 1 94.56 236 PRO A O 1
ATOM 1827 N N . PRO A 1 237 ? -1.793 -33.094 -17.625 1 95.5 237 PRO A N 1
ATOM 1828 C CA . PRO A 1 237 ? -0.81 -34.094 -17.219 1 95.5 237 PRO A CA 1
ATOM 1829 C C . PRO A 1 237 ? 0.435 -34.094 -18.109 1 95.5 237 PRO A C 1
ATOM 1831 O O . PRO A 1 237 ? 1.544 -34.344 -17.625 1 95.5 237 PRO A O 1
ATOM 1834 N N . GLU A 1 238 ? 0.213 -33.844 -19.359 1 95.19 238 GLU A N 1
ATOM 1835 C CA . GLU A 1 238 ? 1.347 -33.844 -20.281 1 95.19 238 GLU A CA 1
ATOM 1836 C C . GLU A 1 238 ? 2.346 -32.75 -19.938 1 95.19 238 GLU A C 1
ATOM 1838 O O . GLU A 1 238 ? 3.557 -32.969 -19.984 1 95.19 238 GLU A O 1
ATOM 1843 N N . ALA A 1 239 ? 1.833 -31.656 -19.609 1 96.5 239 ALA A N 1
ATOM 1844 C CA . ALA A 1 239 ? 2.701 -30.562 -19.203 1 96.5 239 ALA A CA 1
ATOM 1845 C C . ALA A 1 239 ? 3.445 -30.891 -17.906 1 96.5 239 ALA A C 1
ATOM 1847 O O . ALA A 1 239 ? 4.652 -30.656 -17.797 1 96.5 239 ALA A O 1
ATOM 1848 N N . ILE A 1 240 ? 2.797 -31.484 -16.969 1 97.81 240 ILE A N 1
ATOM 1849 C CA . ILE A 1 240 ? 3.379 -31.844 -15.688 1 97.81 240 ILE A CA 1
ATOM 1850 C C . ILE A 1 240 ? 4.535 -32.812 -15.898 1 97.81 240 ILE A C 1
ATOM 1852 O O . ILE A 1 240 ? 5.629 -32.625 -15.359 1 97.81 240 ILE A O 1
ATOM 1856 N N . LYS A 1 241 ? 4.23 -33.781 -16.719 1 97.56 241 LYS A N 1
ATOM 1857 C CA . LYS A 1 241 ? 5.254 -34.781 -17.016 1 97.56 241 LYS A CA 1
ATOM 1858 C C . LYS A 1 241 ? 6.488 -34.156 -17.641 1 97.56 241 LYS A C 1
ATOM 1860 O O . LYS A 1 241 ? 7.617 -34.531 -17.297 1 97.56 241 LYS A O 1
ATOM 1865 N N . SER A 1 242 ? 6.203 -33.25 -18.516 1 97.56 242 SER A N 1
ATOM 1866 C CA . SER A 1 242 ? 7.309 -32.594 -19.188 1 97.56 242 SER A CA 1
ATOM 1867 C C . SER A 1 242 ? 8.156 -31.797 -18.203 1 97.56 242 SER A C 1
ATOM 1869 O O . SER A 1 242 ? 9.383 -31.766 -18.297 1 97.56 242 SER A O 1
ATOM 1871 N N . PHE A 1 243 ? 7.625 -31.109 -17.281 1 98.5 243 PHE A N 1
ATOM 1872 C CA . PHE A 1 243 ? 8.344 -30.344 -16.266 1 98.5 243 PHE A CA 1
ATOM 1873 C C . PHE A 1 243 ? 9.172 -31.266 -15.383 1 98.5 243 PHE A C 1
ATOM 1875 O O . PHE A 1 243 ? 10.328 -30.969 -15.07 1 98.5 243 PHE A O 1
ATOM 1882 N N . GLU A 1 244 ? 8.539 -32.375 -14.984 1 98.38 244 GLU A N 1
ATOM 1883 C CA . GLU A 1 244 ? 9.242 -33.344 -14.148 1 98.38 244 GLU A CA 1
ATOM 1884 C C . GLU A 1 244 ? 10.461 -33.938 -14.859 1 98.38 244 GLU A C 1
ATOM 1886 O O . GLU A 1 244 ? 11.531 -34.062 -14.258 1 98.38 244 GLU A O 1
ATOM 1891 N N . LYS A 1 245 ? 10.266 -34.219 -16.078 1 98.25 245 LYS A N 1
ATOM 1892 C CA . LYS A 1 245 ? 11.375 -34.719 -16.875 1 98.25 245 LYS A CA 1
ATOM 1893 C C . LYS A 1 245 ? 12.508 -33.719 -16.953 1 98.25 245 LYS A C 1
ATOM 1895 O O . LYS A 1 245 ? 13.68 -34.094 -17.047 1 98.25 245 LYS A O 1
ATOM 1900 N N . ALA A 1 246 ? 12.141 -32.5 -16.938 1 98.06 246 ALA A N 1
ATOM 1901 C CA . ALA A 1 246 ? 13.125 -31.438 -17.031 1 98.06 246 ALA A CA 1
ATOM 1902 C C . ALA A 1 246 ? 13.781 -31.172 -15.68 1 98.06 246 ALA A C 1
ATOM 1904 O O . ALA A 1 246 ? 14.641 -30.297 -15.562 1 98.06 246 ALA A O 1
ATOM 1905 N N . GLY A 1 247 ? 13.359 -31.812 -14.641 1 98.12 247 GLY A N 1
ATOM 1906 C CA . GLY A 1 247 ? 14.031 -31.734 -13.352 1 98.12 247 GLY A CA 1
ATOM 1907 C C . GLY A 1 247 ? 13.266 -30.938 -12.32 1 98.12 247 GLY A C 1
ATOM 1908 O O . GLY A 1 247 ? 13.742 -30.75 -11.203 1 98.12 247 GLY A O 1
ATOM 1909 N N . VAL A 1 248 ? 12.102 -30.453 -12.641 1 98.69 248 VAL A N 1
ATOM 1910 C CA . VAL A 1 248 ? 11.281 -29.672 -11.711 1 98.69 248 VAL A CA 1
ATOM 1911 C C . VAL A 1 248 ? 10.523 -30.625 -10.781 1 98.69 248 VAL A C 1
ATOM 1913 O O . VAL A 1 248 ? 9.961 -31.625 -11.227 1 98.69 248 VAL A O 1
ATOM 1916 N N . HIS A 1 249 ? 10.539 -30.391 -9.492 1 98.81 249 HIS A N 1
ATOM 1917 C CA . HIS A 1 249 ? 9.688 -31.125 -8.562 1 98.81 249 HIS A CA 1
ATOM 1918 C C . HIS A 1 249 ? 8.273 -30.547 -8.555 1 98.81 249 HIS A C 1
ATOM 1920 O O . HIS A 1 249 ? 8.039 -29.469 -8.031 1 98.81 249 HIS A O 1
ATOM 1926 N N . VAL A 1 250 ? 7.371 -31.328 -9.07 1 98.81 250 VAL A N 1
ATOM 1927 C CA . VAL A 1 250 ? 6.012 -30.828 -9.195 1 98.81 250 VAL A CA 1
ATOM 1928 C C . VAL A 1 250 ? 5.148 -31.375 -8.062 1 98.81 250 VAL A C 1
ATOM 1930 O O . VAL A 1 250 ? 5.148 -32.562 -7.797 1 98.81 250 VAL A O 1
ATOM 1933 N N . ILE A 1 251 ? 4.457 -30.5 -7.383 1 98.69 251 ILE A N 1
ATOM 1934 C CA . ILE A 1 251 ? 3.482 -30.844 -6.352 1 98.69 251 ILE A CA 1
ATOM 1935 C C . ILE A 1 251 ? 2.086 -30.422 -6.801 1 98.69 251 ILE A C 1
ATOM 1937 O O . ILE A 1 251 ? 1.825 -29.219 -6.988 1 98.69 251 ILE A O 1
ATOM 1941 N N . GLN A 1 252 ? 1.234 -31.328 -6.996 1 98.19 252 GLN A N 1
ATOM 1942 C CA . GLN A 1 252 ? -0.146 -31.047 -7.367 1 98.19 252 GLN A CA 1
ATOM 1943 C C . GLN A 1 252 ? -1.082 -31.188 -6.172 1 98.19 252 GLN A C 1
ATOM 1945 O O . GLN A 1 252 ? -1.131 -32.25 -5.547 1 98.19 252 GLN A O 1
ATOM 1950 N N . ILE A 1 253 ? -1.762 -30.125 -5.918 1 96.56 253 ILE A N 1
ATOM 1951 C CA . ILE A 1 253 ? -2.787 -30.203 -4.883 1 96.56 253 ILE A CA 1
ATOM 1952 C C . ILE A 1 253 ? -4.059 -30.812 -5.457 1 96.56 253 ILE A C 1
ATOM 1954 O O . ILE A 1 253 ? -4.523 -30.422 -6.527 1 96.56 253 ILE A O 1
ATOM 1958 N N . GLU A 1 254 ? -4.559 -31.766 -4.695 1 91.88 254 GLU A N 1
ATOM 1959 C CA . GLU A 1 254 ? -5.805 -32.406 -5.117 1 91.88 254 GLU A CA 1
ATOM 1960 C C . GLU A 1 254 ? -7.012 -31.531 -4.781 1 91.88 254 GLU A C 1
ATOM 1962 O O . GLU A 1 254 ? -7.199 -31.141 -3.627 1 91.88 254 GLU A O 1
ATOM 1967 N N . ILE A 1 255 ? -7.699 -31.219 -5.832 1 85.38 255 ILE A N 1
ATOM 1968 C CA . ILE A 1 255 ? -8.859 -30.359 -5.617 1 85.38 255 ILE A CA 1
ATOM 1969 C C . ILE A 1 255 ? -10.141 -31.188 -5.711 1 85.38 255 ILE A C 1
ATOM 1971 O O . ILE A 1 255 ? -10.273 -32.031 -6.598 1 85.38 255 ILE A O 1
ATOM 1975 N N . MET B 1 1 ? -5.48 43.219 21.891 1 44.34 1 MET B N 1
ATOM 1976 C CA . MET B 1 1 ? -5.855 42.094 21 1 44.34 1 MET B CA 1
ATOM 1977 C C . MET B 1 1 ? -5.363 40.781 21.547 1 44.34 1 MET B C 1
ATOM 1979 O O . MET B 1 1 ? -6.055 39.75 21.438 1 44.34 1 MET B O 1
ATOM 1983 N N . LYS B 1 2 ? -4.012 40.812 22.109 1 53.09 2 LYS B N 1
ATOM 1984 C CA . LYS B 1 2 ? -3.393 39.656 22.781 1 53.09 2 LYS B CA 1
ATOM 1985 C C . LYS B 1 2 ? -4.211 39.219 23.984 1 53.09 2 LYS B C 1
ATOM 1987 O O . LYS B 1 2 ? -4.406 38.031 24.219 1 53.09 2 LYS B O 1
ATOM 1992 N N . SER B 1 3 ? -4.746 40.219 24.703 1 57.53 3 SER B N 1
ATOM 1993 C CA . SER B 1 3 ? -5.504 40.031 25.938 1 57.53 3 SER B CA 1
ATOM 1994 C C . SER B 1 3 ? -6.824 39.312 25.656 1 57.53 3 SER B C 1
ATOM 1996 O O . SER B 1 3 ? -7.219 38.406 26.406 1 57.53 3 SER B O 1
ATOM 1998 N N . SER B 1 4 ? -7.266 39.562 24.312 1 78.69 4 SER B N 1
ATOM 1999 C CA . SER B 1 4 ? -8.562 39.031 23.938 1 78.69 4 SER B CA 1
ATOM 2000 C C . SER B 1 4 ? -8.453 37.562 23.562 1 78.69 4 SER B C 1
ATOM 2002 O O . SER B 1 4 ? -9.305 36.75 23.938 1 78.69 4 SER B O 1
ATOM 2004 N N . TYR B 1 5 ? -7.285 37.219 23.125 1 81.31 5 TYR B N 1
ATOM 2005 C CA . TYR B 1 5 ? -7.09 35.812 22.719 1 81.31 5 TYR B CA 1
ATOM 2006 C C . TYR B 1 5 ? -6.926 34.938 23.938 1 81.31 5 TYR B C 1
ATOM 2008 O O . TYR B 1 5 ? -7.516 33.844 24 1 81.31 5 TYR B O 1
ATOM 2016 N N . LYS B 1 6 ? -6.16 35.344 24.797 1 86.06 6 LYS B N 1
ATOM 2017 C CA . LYS B 1 6 ? -5.898 34.562 26 1 86.06 6 LYS B CA 1
ATOM 2018 C C . LYS B 1 6 ? -7.176 34.344 26.797 1 86.06 6 LYS B C 1
ATOM 2020 O O . LYS B 1 6 ? -7.398 33.25 27.344 1 86.06 6 LYS B O 1
ATOM 2025 N N . MET B 1 7 ? -7.941 35.438 26.844 1 89 7 MET B N 1
ATOM 2026 C CA . MET B 1 7 ? -9.203 35.312 27.578 1 89 7 MET B CA 1
ATOM 2027 C C . MET B 1 7 ? -10.109 34.281 26.938 1 89 7 MET B C 1
ATOM 2029 O O . MET B 1 7 ? -10.734 33.469 27.641 1 89 7 MET B O 1
ATOM 2033 N N . ILE B 1 8 ? -10.117 34.344 25.656 1 91.19 8 ILE B N 1
ATOM 2034 C CA . ILE B 1 8 ? -10.945 33.406 24.906 1 91.19 8 ILE B CA 1
ATOM 2035 C C . ILE B 1 8 ? -10.422 31.984 25.125 1 91.19 8 ILE B C 1
ATOM 2037 O O . ILE B 1 8 ? -11.203 31.062 25.406 1 91.19 8 ILE B O 1
ATOM 2041 N N . GLN B 1 9 ? -9.133 31.844 25.047 1 91.31 9 GLN B N 1
ATOM 2042 C CA . GLN B 1 9 ? -8.516 30.531 25.219 1 91.31 9 GLN B CA 1
ATOM 2043 C C . GLN B 1 9 ? -8.789 29.984 26.625 1 91.31 9 GLN B C 1
ATOM 2045 O O . GLN B 1 9 ? -9.109 28.812 26.781 1 91.31 9 GLN B O 1
ATOM 2050 N N . ASP B 1 10 ? -8.648 30.797 27.547 1 93 10 ASP B N 1
ATOM 2051 C CA . ASP B 1 10 ? -8.898 30.406 28.938 1 93 10 ASP B CA 1
ATOM 2052 C C . ASP B 1 10 ? -10.344 29.953 29.109 1 93 10 ASP B C 1
ATOM 2054 O O . ASP B 1 10 ? -10.609 28.953 29.781 1 93 10 ASP B O 1
ATOM 2058 N N . ARG B 1 11 ? -11.219 30.734 28.562 1 94.06 11 ARG B N 1
ATOM 2059 C CA . ARG B 1 11 ? -12.641 30.406 28.656 1 94.06 11 ARG B CA 1
ATOM 2060 C C . ARG B 1 11 ? -12.922 29.047 28.016 1 94.06 11 ARG B C 1
ATOM 2062 O O . ARG B 1 11 ? -13.648 28.234 28.578 1 94.06 11 ARG B O 1
ATOM 2069 N N . ARG B 1 12 ? -12.352 28.828 26.906 1 94.62 12 ARG B N 1
ATOM 2070 C CA . ARG B 1 12 ? -12.555 27.562 26.203 1 94.62 12 ARG B CA 1
ATOM 2071 C C . ARG B 1 12 ? -11.977 26.391 27 1 94.62 12 ARG B C 1
ATOM 2073 O O . ARG B 1 12 ? -12.562 25.312 27.016 1 94.62 12 ARG B O 1
ATOM 2080 N N . GLU B 1 13 ? -10.898 26.625 27.609 1 94.38 13 GLU B N 1
ATOM 2081 C CA . GLU B 1 13 ? -10.32 25.609 28.469 1 94.38 13 GLU B CA 1
ATOM 2082 C C . GLU B 1 13 ? -11.25 25.281 29.641 1 94.38 13 GLU B C 1
ATOM 2084 O O . GLU B 1 13 ? -11.391 24.109 30.016 1 94.38 13 GLU B O 1
ATOM 2089 N N . GLN B 1 14 ? -11.812 26.234 30.172 1 94.88 14 GLN B N 1
ATOM 2090 C CA . GLN B 1 14 ? -12.773 26.047 31.25 1 94.88 14 GLN B CA 1
ATOM 2091 C C . GLN B 1 14 ? -13.977 25.234 30.781 1 94.88 14 GLN B C 1
ATOM 2093 O O . GLN B 1 14 ? -14.484 24.391 31.5 1 94.88 14 GLN B O 1
ATOM 2098 N N . ILE B 1 15 ? -14.391 25.547 29.625 1 94.75 15 ILE B N 1
ATOM 2099 C CA . ILE B 1 15 ? -15.5 24.812 29.047 1 94.75 15 ILE B CA 1
ATOM 2100 C C . ILE B 1 15 ? -15.133 23.328 28.938 1 94.75 15 ILE B C 1
ATOM 2102 O O . ILE B 1 15 ? -15.922 22.453 29.328 1 94.75 15 ILE B O 1
ATOM 2106 N N . ILE B 1 16 ? -13.969 23.094 28.422 1 94 16 ILE B N 1
ATOM 2107 C CA . ILE B 1 16 ? -13.5 21.719 28.266 1 94 16 ILE B CA 1
ATOM 2108 C C . ILE B 1 16 ? -13.438 21.031 29.609 1 94 16 ILE B C 1
ATOM 2110 O O . ILE B 1 16 ? -13.852 19.875 29.75 1 94 16 ILE B O 1
ATOM 2114 N N . ASP B 1 17 ? -12.961 21.719 30.594 1 93.81 17 ASP B N 1
ATOM 2115 C CA . ASP B 1 17 ? -12.883 21.156 31.938 1 93.81 17 ASP B CA 1
ATOM 2116 C C . ASP B 1 17 ? -14.266 20.797 32.469 1 93.81 17 ASP B C 1
ATOM 2118 O O . ASP B 1 17 ? -14.438 19.734 33.094 1 93.81 17 ASP B O 1
ATOM 2122 N N . LEU B 1 18 ? -15.164 21.641 32.281 1 93.31 18 LEU B N 1
ATOM 2123 C CA . LEU B 1 18 ? -16.547 21.391 32.688 1 93.31 18 LEU B CA 1
ATOM 2124 C C . LEU B 1 18 ? -17.094 20.156 32 1 93.31 18 LEU B C 1
ATOM 2126 O O . LEU B 1 18 ? -17.781 19.344 32.625 1 93.31 18 LEU B O 1
ATOM 2130 N N . LEU B 1 19 ? -16.797 20.047 30.781 1 93.31 19 LEU B N 1
ATOM 2131 C CA . LEU B 1 19 ? -17.312 18.938 29.984 1 93.31 19 LEU B CA 1
ATOM 2132 C C . LEU B 1 19 ? -16.656 17.625 30.422 1 93.31 19 LEU B C 1
ATOM 2134 O O . LEU B 1 19 ? -17.266 16.562 30.328 1 93.31 19 LEU B O 1
ATOM 2138 N N . LYS B 1 20 ? -15.406 17.719 30.781 1 91.5 20 LYS B N 1
ATOM 2139 C CA . LYS B 1 20 ? -14.719 16.531 31.281 1 91.5 20 LYS B CA 1
ATOM 2140 C C . LYS B 1 20 ? -15.367 16.031 32.562 1 91.5 20 LYS B C 1
ATOM 2142 O O . LYS B 1 20 ? -15.406 14.82 32.812 1 91.5 20 LYS B O 1
ATOM 2147 N N . GLU B 1 21 ? -15.93 16.875 33.281 1 90.69 21 GLU B N 1
ATOM 2148 C CA . GLU B 1 21 ? -16.562 16.547 34.562 1 90.69 21 GLU B CA 1
ATOM 2149 C C . GLU B 1 21 ? -17.969 16.016 34.375 1 90.69 21 GLU B C 1
ATOM 2151 O O . GLU B 1 21 ? -18.359 15.031 35 1 90.69 21 GLU B O 1
ATOM 2156 N N . LYS B 1 22 ? -18.844 16.641 33.531 1 88.31 22 LYS B N 1
ATOM 2157 C CA . LYS B 1 22 ? -20.266 16.312 33.406 1 88.31 22 LYS B CA 1
ATOM 2158 C C . LYS B 1 22 ? -20.531 15.578 32.094 1 88.31 22 LYS B C 1
ATOM 2160 O O . LYS B 1 22 ? -21.656 15.102 31.859 1 88.31 22 LYS B O 1
ATOM 2165 N N . LEU B 1 23 ? -19.594 15.234 31.25 1 84.31 23 LEU B N 1
ATOM 2166 C CA . LEU B 1 23 ? -19.625 14.562 29.953 1 84.31 23 LEU B CA 1
ATOM 2167 C C . LEU B 1 23 ? -20.531 15.305 28.969 1 84.31 23 LEU B C 1
ATOM 2169 O O . LEU B 1 23 ? -20.172 15.5 27.812 1 84.31 23 LEU B O 1
ATOM 2173 N N . THR B 1 24 ? -21.875 15.641 29.438 1 90.44 24 THR B N 1
ATOM 2174 C CA . THR B 1 24 ? -22.797 16.422 28.625 1 90.44 24 THR B CA 1
ATOM 2175 C C . THR B 1 24 ? -23.312 17.625 29.406 1 90.44 24 THR B C 1
ATOM 2177 O O . THR B 1 24 ? -23.719 17.5 30.562 1 90.44 24 THR B O 1
ATOM 2180 N N . VAL B 1 25 ? -23.172 18.766 28.766 1 93.88 25 VAL B N 1
ATOM 2181 C CA . VAL B 1 25 ? -23.609 20 29.438 1 93.88 25 VAL B CA 1
ATOM 2182 C C . VAL B 1 25 ? -24.359 20.891 28.453 1 93.88 25 VAL B C 1
ATOM 2184 O O . VAL B 1 25 ? -24.016 20.938 27.266 1 93.88 25 VAL B O 1
ATOM 2187 N N . SER B 1 26 ? -25.375 21.516 28.891 1 94.88 26 SER B N 1
ATOM 2188 C CA . SER B 1 26 ? -26.125 22.438 28.031 1 94.88 26 SER B CA 1
ATOM 2189 C C . SER B 1 26 ? -25.453 23.797 27.953 1 94.88 26 SER B C 1
ATOM 2191 O O . SER B 1 26 ? -24.641 24.141 28.812 1 94.88 26 SER B O 1
ATOM 2193 N N . VAL B 1 27 ? -25.859 24.578 26.922 1 95.44 27 VAL B N 1
ATOM 2194 C CA . VAL B 1 27 ? -25.359 25.938 26.734 1 95.44 27 VAL B CA 1
ATOM 2195 C C . VAL B 1 27 ? -25.688 26.781 27.953 1 95.44 27 VAL B C 1
ATOM 2197 O O . VAL B 1 27 ? -24.844 27.516 28.469 1 95.44 27 VAL B O 1
ATOM 2200 N N . LYS B 1 28 ? -26.859 26.578 28.453 1 95.19 28 LYS B N 1
ATOM 2201 C CA . LYS B 1 28 ? -27.328 27.328 29.609 1 95.19 28 LYS B CA 1
ATOM 2202 C C . LYS B 1 28 ? -26.484 27.016 30.844 1 95.19 28 LYS B C 1
ATOM 2204 O O . LYS B 1 28 ? -26.078 27.922 31.578 1 95.19 28 LYS B O 1
ATOM 2209 N N . GLU B 1 29 ? -26.219 25.828 31.031 1 95.69 29 GLU B N 1
ATOM 2210 C CA . GLU B 1 29 ? -25.438 25.391 32.188 1 95.69 29 GLU B CA 1
ATOM 2211 C C . GLU B 1 29 ? -24.016 25.953 32.125 1 95.69 29 GLU B C 1
ATOM 2213 O O . GLU B 1 29 ? -23.469 26.375 33.156 1 95.69 29 GLU B O 1
ATOM 2218 N N . ILE B 1 30 ? -23.453 25.969 30.984 1 95.81 30 ILE B N 1
ATOM 2219 C CA . ILE B 1 30 ? -22.094 26.5 30.828 1 95.81 30 ILE B CA 1
ATOM 2220 C C . ILE B 1 30 ? -22.094 28 31.078 1 95.81 30 ILE B C 1
ATOM 2222 O O . ILE B 1 30 ? -21.219 28.531 31.766 1 95.81 30 ILE B O 1
ATOM 2226 N N . SER B 1 31 ? -23.078 28.641 30.484 1 96.25 31 SER B N 1
ATOM 2227 C CA . SER B 1 31 ? -23.219 30.094 30.656 1 96.25 31 SER B CA 1
ATOM 2228 C C . SER B 1 31 ? -23.312 30.469 32.125 1 96.25 31 SER B C 1
ATOM 2230 O O . SER B 1 31 ? -22.641 31.406 32.562 1 96.25 31 SER B O 1
ATOM 2232 N N . GLU B 1 32 ? -24.062 29.719 32.875 1 96.5 32 GLU B N 1
ATOM 2233 C CA . GLU B 1 32 ? -24.234 29.984 34.281 1 96.5 32 GLU B CA 1
ATOM 2234 C C . GLU B 1 32 ? -22.953 29.688 35.062 1 96.5 32 GLU B C 1
ATOM 2236 O O . GLU B 1 32 ? -22.562 30.469 35.938 1 96.5 32 GLU B O 1
ATOM 2241 N N . ALA B 1 33 ? -22.359 28.688 34.75 1 95.19 33 ALA B N 1
ATOM 2242 C CA . ALA B 1 33 ? -21.172 28.25 35.469 1 95.19 33 ALA B CA 1
ATOM 2243 C C . ALA B 1 33 ? -20.016 29.219 35.25 1 95.19 33 ALA B C 1
ATOM 2245 O O . ALA B 1 33 ? -19.25 29.5 36.188 1 95.19 33 ALA B O 1
ATOM 2246 N N . LEU B 1 34 ? -19.859 29.781 34.031 1 95.44 34 LEU B N 1
ATOM 2247 C CA . LEU B 1 34 ? -18.719 30.625 33.719 1 95.44 34 LEU B CA 1
ATOM 2248 C C . LEU B 1 34 ? -19.109 32.094 33.781 1 95.44 34 LEU B C 1
ATOM 2250 O O . LEU B 1 34 ? -18.25 32.969 33.625 1 95.44 34 LEU B O 1
ATOM 2254 N N . GLN B 1 35 ? -20.344 32.375 33.969 1 95.81 35 GLN B N 1
ATOM 2255 C CA . GLN B 1 35 ? -20.875 33.75 34.031 1 95.81 35 GLN B CA 1
ATOM 2256 C C . GLN B 1 35 ? -20.562 34.531 32.781 1 95.81 35 GLN B C 1
ATOM 2258 O O . GLN B 1 35 ? -20.062 35.656 32.844 1 95.81 35 GLN B O 1
ATOM 2263 N N . VAL B 1 36 ? -20.828 33.906 31.672 1 95.25 36 VAL B N 1
ATOM 2264 C CA . VAL B 1 36 ? -20.656 34.469 30.328 1 95.25 36 VAL B CA 1
ATOM 2265 C C . VAL B 1 36 ? -21.953 34.281 29.531 1 95.25 36 VAL B C 1
ATOM 2267 O O . VAL B 1 36 ? -22.734 33.375 29.797 1 95.25 36 VAL B O 1
ATOM 2270 N N . SER B 1 37 ? -22.188 35.156 28.578 1 96 37 SER B N 1
ATOM 2271 C CA . SER B 1 37 ? -23.438 35.094 27.828 1 96 37 SER B CA 1
ATOM 2272 C C . SER B 1 37 ? -23.547 33.812 27.016 1 96 37 SER B C 1
ATOM 2274 O O . SER B 1 37 ? -22.531 33.25 26.609 1 96 37 SER B O 1
ATOM 2276 N N . GLU B 1 38 ? -24.766 33.438 26.766 1 95.62 38 GLU B N 1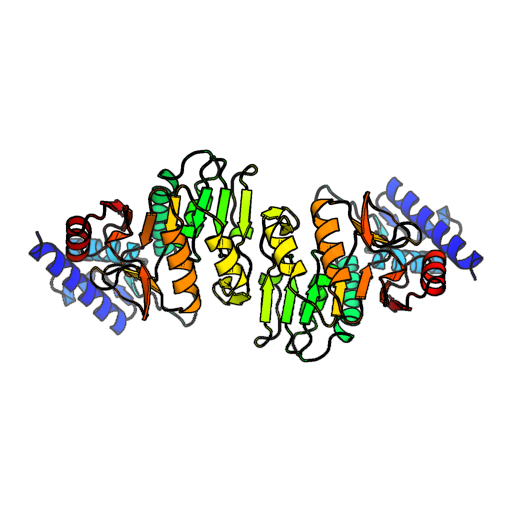
ATOM 2277 C CA . GLU B 1 38 ? -24.984 32.25 25.969 1 95.62 38 GLU B CA 1
ATOM 2278 C C . GLU B 1 38 ? -24.453 32.406 24.547 1 95.62 38 GLU B C 1
ATOM 2280 O O . GLU B 1 38 ? -23.984 31.469 23.938 1 95.62 38 GLU B O 1
ATOM 2285 N N . ILE B 1 39 ? -24.594 33.656 24.047 1 95.75 39 ILE B N 1
ATOM 2286 C CA . ILE B 1 39 ? -24.109 33.938 22.703 1 95.75 39 ILE B CA 1
ATOM 2287 C C . ILE B 1 39 ? -22.594 33.656 22.625 1 95.75 39 ILE B C 1
ATOM 2289 O O . ILE B 1 39 ? -22.125 33.031 21.688 1 95.75 39 ILE B O 1
ATOM 2293 N N . THR B 1 40 ? -21.875 34.094 23.594 1 94.81 40 THR B N 1
ATOM 2294 C CA . THR B 1 40 ? -20.438 33.906 23.672 1 94.81 40 THR B CA 1
ATOM 2295 C C . THR B 1 40 ? -20.094 32.438 23.812 1 94.81 40 THR B C 1
ATOM 2297 O O . THR B 1 40 ? -19.188 31.922 23.156 1 94.81 40 THR B O 1
ATOM 2300 N N . ILE B 1 41 ? -20.859 31.734 24.656 1 95.12 41 ILE B N 1
ATOM 2301 C CA . ILE B 1 41 ? -20.656 30.312 24.875 1 95.12 41 ILE B CA 1
ATOM 2302 C C . ILE B 1 41 ? -20.906 29.547 23.578 1 95.12 41 ILE B C 1
ATOM 2304 O O . ILE B 1 41 ? -20.141 28.641 23.219 1 95.12 41 ILE B O 1
ATOM 2308 N N . ARG B 1 42 ? -21.953 29.922 22.828 1 95.31 42 ARG B N 1
ATOM 2309 C CA . ARG B 1 42 ? -22.25 29.266 21.562 1 95.31 42 ARG B CA 1
ATOM 2310 C C . ARG B 1 42 ? -21.109 29.453 20.562 1 95.31 42 ARG B C 1
ATOM 2312 O O . ARG B 1 42 ? -20.781 28.531 19.828 1 95.31 42 ARG B O 1
ATOM 2319 N N . ARG B 1 43 ? -20.578 30.609 20.562 1 94.44 43 ARG B N 1
ATOM 2320 C CA . ARG B 1 43 ? -19.438 30.875 19.688 1 94.44 43 ARG B CA 1
ATOM 2321 C C . ARG B 1 43 ? -18.25 30.016 20.062 1 94.44 43 ARG B C 1
ATOM 2323 O O . ARG B 1 43 ? -17.578 29.453 19.188 1 94.44 43 ARG B O 1
ATOM 2330 N N . ASP B 1 44 ? -18.031 29.938 21.328 1 95.19 44 ASP B N 1
ATOM 2331 C CA . ASP B 1 44 ? -16.922 29.125 21.797 1 95.19 44 ASP B CA 1
ATOM 2332 C C . ASP B 1 44 ? -17.156 27.641 21.484 1 95.19 44 ASP B C 1
ATOM 2334 O O . ASP B 1 44 ? -16.234 26.938 21.062 1 95.19 44 ASP B O 1
ATOM 2338 N N . LEU B 1 45 ? -18.359 27.234 21.641 1 95.06 45 LEU B N 1
ATOM 2339 C CA . LEU B 1 45 ? -18.688 25.828 21.391 1 95.06 45 LEU B CA 1
ATOM 2340 C C . LEU B 1 45 ? -18.547 25.5 19.906 1 95.06 45 LEU B C 1
ATOM 2342 O O . LEU B 1 45 ? -18.125 24.406 19.547 1 95.06 45 LEU B O 1
ATOM 2346 N N . THR B 1 46 ? -18.922 26.453 19.094 1 94.62 46 THR B N 1
ATOM 2347 C CA . THR B 1 46 ? -18.75 26.281 17.656 1 94.62 46 THR B CA 1
ATOM 2348 C C . THR B 1 46 ? -17.266 26.109 17.312 1 94.62 46 THR B C 1
ATOM 2350 O O . THR B 1 46 ? -16.906 25.219 16.547 1 94.62 46 THR B O 1
ATOM 2353 N N . ALA B 1 47 ? -16.453 26.922 17.859 1 94 47 ALA B N 1
ATOM 2354 C CA . ALA B 1 47 ? -15.016 26.828 17.641 1 94 47 ALA B CA 1
ATOM 2355 C C . ALA B 1 47 ? -14.461 25.5 18.141 1 94 47 ALA B C 1
ATOM 2357 O O . ALA B 1 47 ? -13.703 24.828 17.422 1 94 47 ALA B O 1
ATOM 2358 N N . LEU B 1 48 ? -14.859 25.141 19.297 1 94.69 48 LEU B N 1
ATOM 2359 C CA . LEU B 1 48 ? -14.383 23.891 19.891 1 94.69 48 LEU B CA 1
ATOM 2360 C C . LEU B 1 48 ? -14.836 22.688 19.078 1 94.69 48 LEU B C 1
ATOM 2362 O O . LEU B 1 48 ? -14.109 21.688 18.969 1 94.69 48 LEU B O 1
ATOM 2366 N N . GLU B 1 49 ? -15.961 22.781 18.516 1 93.5 49 GLU B N 1
ATOM 2367 C CA . GLU B 1 49 ? -16.453 21.734 17.641 1 93.5 49 GLU B CA 1
ATOM 2368 C C . GLU B 1 49 ? -15.617 21.641 16.359 1 93.5 49 GLU B C 1
ATOM 2370 O O . GLU B 1 49 ? -15.211 20.547 15.961 1 93.5 49 GLU B O 1
ATOM 2375 N N . LYS B 1 50 ? -15.359 22.797 15.82 1 92.69 50 LYS B N 1
ATOM 2376 C CA . LYS B 1 50 ? -14.547 22.844 14.609 1 92.69 50 LYS B CA 1
ATOM 2377 C C . LYS B 1 50 ? -13.125 22.359 14.883 1 92.69 50 LYS B C 1
ATOM 2379 O O . LYS B 1 50 ? -12.461 21.828 13.984 1 92.69 50 LYS B O 1
ATOM 2384 N N . MET B 1 51 ? -12.727 22.516 16.109 1 93.06 51 MET B N 1
ATOM 2385 C CA . MET B 1 51 ? -11.406 22.047 16.531 1 93.06 51 MET B CA 1
ATOM 2386 C C . MET B 1 51 ? -11.422 20.531 16.766 1 93.06 51 MET B C 1
ATOM 2388 O O . MET B 1 51 ? -10.375 19.938 17.016 1 93.06 51 MET B O 1
ATOM 2392 N N . GLY B 1 52 ? -12.562 19.984 16.703 1 91.62 52 GLY B N 1
ATOM 2393 C CA . GLY B 1 52 ? -12.719 18.547 16.859 1 91.62 52 GLY B CA 1
ATOM 2394 C C . GLY B 1 52 ? -12.688 18.109 18.312 1 91.62 52 GLY B C 1
ATOM 2395 O O . GLY B 1 52 ? -12.414 16.938 18.609 1 91.62 52 GLY B O 1
ATOM 2396 N N . LEU B 1 53 ? -12.938 19 19.219 1 91.44 53 LEU B N 1
ATOM 2397 C CA . LEU B 1 53 ? -12.789 18.688 20.625 1 91.44 53 LEU B CA 1
ATOM 2398 C C . LEU B 1 53 ? -14.125 18.281 21.234 1 91.44 53 LEU B C 1
ATOM 2400 O O . LEU B 1 53 ? -14.156 17.578 22.25 1 91.44 53 LEU B O 1
ATOM 2404 N N . ILE B 1 54 ? -15.227 18.719 20.625 1 92.5 54 ILE B N 1
ATOM 2405 C CA . ILE B 1 54 ? -16.531 18.438 21.203 1 92.5 54 ILE B CA 1
ATOM 2406 C C . ILE B 1 54 ? -17.531 18.125 20.078 1 92.5 54 ILE B C 1
ATOM 2408 O O . ILE B 1 54 ? -17.25 18.375 18.906 1 92.5 54 ILE B O 1
ATOM 2412 N N . LEU B 1 55 ? -18.594 17.531 20.5 1 93.12 55 LEU B N 1
ATOM 2413 C CA . LEU B 1 55 ? -19.75 17.312 19.656 1 93.12 55 LEU B CA 1
ATOM 2414 C C . LEU B 1 55 ? -20.969 18.062 20.188 1 93.12 55 LEU B C 1
ATOM 2416 O O . LEU B 1 55 ? -21.203 18.062 21.406 1 93.12 55 LEU B O 1
ATOM 2420 N N . ARG B 1 56 ? -21.641 18.719 19.297 1 91.81 56 ARG B N 1
ATOM 2421 C CA . ARG B 1 56 ? -22.844 19.438 19.703 1 91.81 56 ARG B CA 1
ATOM 2422 C C . ARG B 1 56 ? -24.094 18.781 19.141 1 91.81 56 ARG B C 1
ATOM 2424 O O . ARG B 1 56 ? -24.156 18.453 17.953 1 91.81 56 ARG B O 1
ATOM 2431 N N . GLU B 1 57 ? -24.984 18.5 20.031 1 89.69 57 GLU B N 1
ATOM 2432 C CA . GLU B 1 57 ? -26.266 17.906 19.656 1 89.69 57 GLU B CA 1
ATOM 2433 C C . GLU B 1 57 ? -27.391 18.453 20.531 1 89.69 57 GLU B C 1
ATOM 2435 O O . GLU B 1 57 ? -27.297 18.453 21.766 1 89.69 57 GLU B O 1
ATOM 2440 N N . HIS B 1 58 ? -28.469 18.844 19.891 1 89.06 58 HIS B N 1
ATOM 2441 C CA . HIS B 1 58 ? -29.703 19.25 20.562 1 89.06 58 HIS B CA 1
ATOM 2442 C C . HIS B 1 58 ? -29.422 20.297 21.641 1 89.06 58 HIS B C 1
ATOM 2444 O O . HIS B 1 58 ? -29.938 20.172 22.766 1 89.06 58 HIS B O 1
ATOM 2450 N N . GLY B 1 59 ? -28.578 21.203 21.359 1 86.19 59 GLY B N 1
ATOM 2451 C CA . GLY B 1 59 ? -28.312 22.281 22.281 1 86.19 59 GLY B CA 1
ATOM 2452 C C . GLY B 1 59 ? -27.359 21.891 23.406 1 86.19 59 GLY B C 1
ATOM 2453 O O . GLY B 1 59 ? -27.125 22.672 24.328 1 86.19 59 GLY B O 1
ATOM 2454 N N . LYS B 1 60 ? -26.828 20.672 23.281 1 92 60 LYS B N 1
ATOM 2455 C CA . LYS B 1 60 ? -25.891 20.188 24.281 1 92 60 LYS B CA 1
ATOM 2456 C C . LYS B 1 60 ? -24.516 19.922 23.656 1 92 60 LYS B C 1
ATOM 2458 O O . LYS B 1 60 ? -24.406 19.766 22.438 1 92 60 LYS B O 1
ATOM 2463 N N . ALA B 1 61 ? -23.5 20.016 24.547 1 93.75 61 ALA B N 1
ATOM 2464 C CA . ALA B 1 61 ? -22.125 19.75 24.125 1 93.75 61 ALA B CA 1
ATOM 2465 C C . ALA B 1 61 ? -21.547 18.547 24.875 1 93.75 61 ALA B C 1
ATOM 2467 O O . ALA B 1 61 ? -21.812 18.375 26.078 1 93.75 61 ALA B O 1
ATOM 2468 N N . GLN B 1 62 ? -20.891 17.75 24.125 1 93.19 62 GLN B N 1
ATOM 2469 C CA . GLN B 1 62 ? -20.203 16.594 24.703 1 93.19 62 GLN B CA 1
ATOM 2470 C C . GLN B 1 62 ? -18.734 16.547 24.266 1 93.19 62 GLN B C 1
ATOM 2472 O O . GLN B 1 62 ? -18.422 16.859 23.125 1 93.19 62 GLN B O 1
ATOM 2477 N N . ILE B 1 63 ? -17.938 16.125 25.219 1 89.56 63 ILE B N 1
ATOM 2478 C CA . ILE B 1 63 ? -16.516 16.047 24.906 1 89.56 63 ILE B CA 1
ATOM 2479 C C . ILE B 1 63 ? -16.25 14.805 24.047 1 89.56 63 ILE B C 1
ATOM 2481 O O . ILE B 1 63 ? -16.875 13.758 24.25 1 89.56 63 ILE B O 1
ATOM 2485 N N . ILE B 1 64 ? -15.445 14.914 23.094 1 86.81 64 ILE B N 1
ATOM 2486 C CA . ILE B 1 64 ? -15.023 13.773 22.281 1 86.81 64 ILE B CA 1
ATOM 2487 C C . ILE B 1 64 ? -13.914 13.016 23 1 86.81 64 ILE B C 1
ATOM 2489 O O . ILE B 1 64 ? -12.859 13.586 23.312 1 86.81 64 ILE B O 1
ATOM 2493 N N . GLN B 1 65 ? -14.227 11.766 23.375 1 75.69 65 GLN B N 1
ATOM 2494 C CA . GLN B 1 65 ? -13.242 10.961 24.094 1 75.69 65 GLN B CA 1
ATOM 2495 C C . GLN B 1 65 ? -12.273 10.289 23.125 1 75.69 65 GLN B C 1
ATOM 2497 O O . GLN B 1 65 ? -12.664 9.867 22.031 1 75.69 65 GLN B O 1
ATOM 2502 N N . LYS B 1 66 ? -10.992 10.617 23.297 1 62.88 66 LYS B N 1
ATOM 2503 C CA . LYS B 1 66 ? -9.953 9.969 22.516 1 62.88 66 LYS B CA 1
ATOM 2504 C C . LYS B 1 66 ? -9.953 8.453 22.734 1 62.88 66 LYS B C 1
ATOM 2506 O O . LYS B 1 66 ? -9.586 7.984 23.812 1 62.88 66 LYS B O 1
ATOM 2511 N N . GLU B 1 67 ? -11.125 7.707 22.672 1 53.06 67 GLU B N 1
ATOM 2512 C CA . GLU B 1 67 ? -11.031 6.27 22.906 1 53.06 67 GLU B CA 1
ATOM 2513 C C . GLU B 1 67 ? -9.797 5.68 22.234 1 53.06 67 GLU B C 1
ATOM 2515 O O . GLU B 1 67 ? -9.234 6.273 21.312 1 53.06 67 GLU B O 1
ATOM 2520 N N . ASN B 1 68 ? -9.258 4.535 22.844 1 50.22 68 ASN B N 1
ATOM 2521 C CA . ASN B 1 68 ? -8.094 3.705 22.547 1 50.22 68 ASN B CA 1
ATOM 2522 C C . ASN B 1 68 ? -7.91 3.537 21.031 1 50.22 68 ASN B C 1
ATOM 2524 O O . ASN B 1 68 ? -6.941 2.924 20.594 1 50.22 68 ASN B O 1
ATOM 2528 N N . GLY B 1 69 ? -8.914 4.141 20.125 1 49.38 69 GLY B N 1
ATOM 2529 C CA . GLY B 1 69 ? -8.773 3.928 18.688 1 49.38 69 GLY B CA 1
ATOM 2530 C C . GLY B 1 69 ? -8.93 5.199 17.891 1 49.38 69 GLY B C 1
ATOM 2531 O O . GLY B 1 69 ? -9.328 6.238 18.422 1 49.38 69 GLY B O 1
ATOM 2532 N N . GLU B 1 70 ? -8.258 5.406 16.734 1 53.75 70 GLU B N 1
ATOM 2533 C CA . GLU B 1 70 ? -8.328 6.527 15.805 1 53.75 70 GLU B CA 1
ATOM 2534 C C . GLU B 1 70 ? -9.781 6.914 15.523 1 53.75 70 GLU B C 1
ATOM 2536 O O . GLU B 1 70 ? -10.438 6.289 14.688 1 53.75 70 GLU B O 1
ATOM 2541 N N . ILE B 1 71 ? -10.555 7.277 16.516 1 59.09 71 ILE B N 1
ATOM 2542 C CA . ILE B 1 71 ? -11.891 7.766 16.203 1 59.09 71 ILE B CA 1
ATOM 2543 C C . ILE B 1 71 ? -11.812 8.789 15.07 1 59.09 71 ILE B C 1
ATOM 2545 O O . ILE B 1 71 ? -11.062 9.766 15.164 1 59.09 71 ILE B O 1
ATOM 2549 N N . TYR B 1 72 ? -12.391 8.352 14.094 1 71.25 72 TYR B N 1
ATOM 2550 C CA . TYR B 1 72 ? -12.539 9.258 12.961 1 71.25 72 TYR B CA 1
ATOM 2551 C C . TYR B 1 72 ? -13.188 10.57 13.391 1 71.25 72 TYR B C 1
ATOM 2553 O O . TYR B 1 72 ? -14.312 10.57 13.898 1 71.25 72 TYR B O 1
ATOM 2561 N N . ASN B 1 73 ? -12.469 11.633 13.469 1 87.69 73 ASN B N 1
ATOM 2562 C CA . ASN B 1 73 ? -12.922 12.992 13.727 1 87.69 73 ASN B CA 1
ATOM 2563 C C . ASN B 1 73 ? -13.148 13.766 12.422 1 87.69 73 ASN B C 1
ATOM 2565 O O . ASN B 1 73 ? -12.195 14.211 11.789 1 87.69 73 ASN B O 1
ATOM 2569 N N . LYS B 1 74 ? -14.391 13.898 12.109 1 89.38 74 LYS B N 1
ATOM 2570 C CA . LYS B 1 74 ? -14.773 14.5 10.836 1 89.38 74 LYS B CA 1
ATOM 2571 C C . LYS B 1 74 ? -14.266 15.938 10.742 1 89.38 74 LYS B C 1
ATOM 2573 O O . LYS B 1 74 ? -13.844 16.391 9.672 1 89.38 74 LYS B O 1
ATOM 2578 N N . GLU B 1 75 ? -14.352 16.656 11.844 1 91.06 75 GLU B N 1
ATOM 2579 C CA . GLU B 1 75 ? -13.938 18.062 11.836 1 91.06 75 GLU B CA 1
ATOM 2580 C C . GLU B 1 75 ? -12.43 18.188 11.633 1 91.06 75 GLU B C 1
ATOM 2582 O O . GLU B 1 75 ? -11.961 19.047 10.883 1 91.06 75 GLU B O 1
ATOM 2587 N N . LEU B 1 76 ? -11.734 17.375 12.273 1 92.25 76 LEU B N 1
ATOM 2588 C CA . LEU B 1 76 ? -10.289 17.391 12.117 1 92.25 76 LEU B CA 1
ATOM 2589 C C . LEU B 1 76 ? -9.891 16.984 10.703 1 92.25 76 LEU B C 1
ATOM 2591 O O . LEU B 1 76 ? -8.953 17.547 10.125 1 92.25 76 LEU B O 1
ATOM 2595 N N . GLU B 1 77 ? -10.562 16.031 10.195 1 94.12 77 GLU B N 1
ATOM 2596 C CA . GLU B 1 77 ? -10.297 15.617 8.82 1 94.12 77 GLU B CA 1
ATOM 2597 C C . GLU B 1 77 ? -10.586 16.75 7.836 1 94.12 77 GLU B C 1
ATOM 2599 O O . GLU B 1 77 ? -9.836 16.953 6.879 1 94.12 77 GLU B O 1
ATOM 2604 N N . ALA B 1 78 ? -11.656 17.438 8.078 1 94.06 78 ALA B N 1
ATOM 2605 C CA . ALA B 1 78 ? -11.992 18.578 7.23 1 94.06 78 ALA B CA 1
ATOM 2606 C C . ALA B 1 78 ? -10.906 19.641 7.297 1 94.06 78 ALA B C 1
ATOM 2608 O O . ALA B 1 78 ? -10.523 20.219 6.27 1 94.06 78 ALA B O 1
ATOM 2609 N N . LEU B 1 79 ? -10.477 19.844 8.477 1 94.88 79 LEU B N 1
ATOM 2610 C CA . LEU B 1 79 ? -9.406 20.797 8.688 1 94.88 79 LEU B CA 1
ATOM 2611 C C . LEU B 1 79 ? -8.148 20.391 7.926 1 94.88 79 LEU B C 1
ATOM 2613 O O . LEU B 1 79 ? -7.555 21.203 7.215 1 94.88 79 LEU B O 1
ATOM 2617 N N . LYS B 1 80 ? -7.785 19.172 8.039 1 96.12 80 LYS B N 1
ATOM 2618 C CA . LYS B 1 80 ? -6.617 18.641 7.34 1 96.12 80 LYS B CA 1
ATOM 2619 C C . LYS B 1 80 ? -6.766 18.781 5.828 1 96.12 80 LYS B C 1
ATOM 2621 O O . LYS B 1 80 ? -5.812 19.125 5.133 1 96.12 80 LYS B O 1
ATOM 2626 N N . CYS B 1 81 ? -7.926 18.594 5.375 1 96.38 81 CYS B N 1
ATOM 2627 C CA . CYS B 1 81 ? -8.195 18.656 3.943 1 96.38 81 CYS B CA 1
ATOM 2628 C C . CYS B 1 81 ? -8.008 20.062 3.414 1 96.38 81 CYS B C 1
ATOM 2630 O O . CYS B 1 81 ? -7.453 20.266 2.334 1 96.38 81 CYS B O 1
ATOM 2632 N N . LEU B 1 82 ? -8.5 21.016 4.172 1 97.38 82 LEU B N 1
ATOM 2633 C CA . LEU B 1 82 ? -8.367 22.406 3.768 1 97.38 82 LEU B CA 1
ATOM 2634 C C . LEU B 1 82 ? -6.898 22.812 3.725 1 97.38 82 LEU B C 1
ATOM 2636 O O . LEU B 1 82 ? -6.465 23.484 2.781 1 97.38 82 LEU B O 1
ATOM 2640 N N . ILE B 1 83 ? -6.184 22.391 4.707 1 98.31 83 ILE B N 1
ATOM 2641 C CA . ILE B 1 83 ? -4.754 22.672 4.77 1 98.31 83 ILE B CA 1
ATOM 2642 C C . ILE B 1 83 ? -4.047 22.031 3.58 1 98.31 83 ILE B C 1
ATOM 2644 O O . ILE B 1 83 ? -3.25 22.672 2.896 1 98.31 83 ILE B O 1
ATOM 2648 N N . ALA B 1 84 ? -4.355 20.812 3.307 1 98.12 84 ALA B N 1
ATOM 2649 C CA . ALA B 1 84 ? -3.766 20.047 2.213 1 98.12 84 ALA B CA 1
ATOM 2650 C C . ALA B 1 84 ? -4.07 20.688 0.864 1 98.12 84 ALA B C 1
ATOM 2652 O O . ALA B 1 84 ? -3.199 20.766 -0.008 1 98.12 84 ALA B O 1
ATOM 2653 N N . GLN B 1 85 ? -5.301 21.125 0.71 1 97.5 85 GLN B N 1
ATOM 2654 C CA . GLN B 1 85 ? -5.715 21.781 -0.529 1 97.5 85 GLN B CA 1
ATOM 2655 C C . GLN B 1 85 ? -4.875 23.016 -0.809 1 97.5 85 GLN B C 1
ATOM 2657 O O . GLN B 1 85 ? -4.438 23.234 -1.941 1 97.5 85 GLN B O 1
ATOM 2662 N N . ARG B 1 86 ? -4.723 23.812 0.198 1 98.19 86 ARG B N 1
ATOM 2663 C CA . ARG B 1 86 ? -3.91 25.016 0.039 1 98.19 86 ARG B CA 1
ATOM 2664 C C . ARG B 1 86 ? -2.469 24.656 -0.313 1 98.19 86 ARG B C 1
ATOM 2666 O O . ARG B 1 86 ? -1.836 25.344 -1.121 1 98.19 86 ARG B O 1
ATOM 2673 N N . ALA B 1 87 ? -1.922 23.641 0.315 1 98.62 87 ALA B N 1
ATOM 2674 C CA . ALA B 1 87 ? -0.569 23.188 0.014 1 98.62 87 ALA B CA 1
ATOM 2675 C C . ALA B 1 87 ? -0.457 22.719 -1.436 1 98.62 87 ALA B C 1
ATOM 2677 O O . ALA B 1 87 ? 0.516 23.047 -2.123 1 98.62 87 ALA B O 1
ATOM 2678 N N . ALA B 1 88 ? -1.441 22 -1.931 1 98.06 88 ALA B N 1
ATOM 2679 C CA . ALA B 1 88 ? -1.462 21.453 -3.289 1 98.06 88 ALA B CA 1
ATOM 2680 C C . ALA B 1 88 ? -1.399 22.578 -4.324 1 98.06 88 ALA B C 1
ATOM 2682 O O . ALA B 1 88 ? -0.878 22.391 -5.426 1 98.06 88 ALA B O 1
ATOM 2683 N N . ALA B 1 89 ? -1.911 23.734 -3.93 1 97.69 89 ALA B N 1
ATOM 2684 C CA . ALA B 1 89 ? -1.959 24.891 -4.84 1 97.69 89 ALA B CA 1
ATOM 2685 C C . ALA B 1 89 ? -0.554 25.359 -5.199 1 97.69 89 ALA B C 1
ATOM 2687 O O . ALA B 1 89 ? -0.357 26.016 -6.227 1 97.69 89 ALA B O 1
ATOM 2688 N N . PHE B 1 90 ? 0.447 25.016 -4.41 1 98.19 90 PHE B N 1
ATOM 2689 C CA . PHE B 1 90 ? 1.819 25.438 -4.652 1 98.19 90 PHE B CA 1
ATOM 2690 C C . PHE B 1 90 ? 2.496 24.547 -5.676 1 98.19 90 PHE B C 1
ATOM 2692 O O . PHE B 1 90 ? 3.551 24.891 -6.215 1 98.19 90 PHE B O 1
ATOM 2699 N N . VAL B 1 91 ? 1.988 23.344 -5.895 1 98.44 91 VAL B N 1
ATOM 2700 C CA . VAL B 1 91 ? 2.58 22.375 -6.809 1 98.44 91 VAL B CA 1
ATOM 2701 C C . VAL B 1 91 ? 2.25 22.75 -8.25 1 98.44 91 VAL B C 1
ATOM 2703 O O . VAL B 1 91 ? 1.101 23.062 -8.57 1 98.44 91 VAL B O 1
ATOM 2706 N N . LYS B 1 92 ? 3.164 22.734 -9.102 1 97.88 92 LYS B N 1
ATOM 2707 C CA . LYS B 1 92 ? 2.975 23.078 -10.508 1 97.88 92 LYS B CA 1
ATOM 2708 C C . LYS B 1 92 ? 2.961 21.828 -11.391 1 97.88 92 LYS B C 1
ATOM 2710 O O . LYS B 1 92 ? 3.467 20.781 -10.984 1 97.88 92 LYS B O 1
ATOM 2715 N N . GLU B 1 93 ? 2.408 22.016 -12.602 1 97.25 93 GLU B N 1
ATOM 2716 C CA . GLU B 1 93 ? 2.441 20.969 -13.609 1 97.25 93 GLU B CA 1
ATOM 2717 C C . GLU B 1 93 ? 3.875 20.531 -13.906 1 97.25 93 GLU B C 1
ATOM 2719 O O . GLU B 1 93 ? 4.75 21.375 -14.125 1 97.25 93 GLU B O 1
ATOM 2724 N N . GLY B 1 94 ? 4.176 19.203 -13.781 1 97.81 94 GLY B N 1
ATOM 2725 C CA . GLY B 1 94 ? 5.484 18.672 -14.133 1 97.81 94 GLY B CA 1
ATOM 2726 C C . GLY B 1 94 ? 6.438 18.609 -12.961 1 97.81 94 GLY B C 1
ATOM 2727 O O . GLY B 1 94 ? 7.543 18.078 -13.078 1 97.81 94 GLY B O 1
ATOM 2728 N N . ASP B 1 95 ? 6.008 19.109 -11.789 1 98.5 95 ASP B N 1
ATOM 2729 C CA . ASP B 1 95 ? 6.875 19.141 -10.617 1 98.5 95 ASP B CA 1
ATOM 2730 C C . ASP B 1 95 ? 7.199 17.719 -10.133 1 98.5 95 ASP B C 1
ATOM 2732 O O . ASP B 1 95 ? 6.379 16.812 -10.273 1 98.5 95 ASP B O 1
ATOM 2736 N N . THR B 1 96 ? 8.359 17.531 -9.672 1 98.75 96 THR B N 1
ATOM 2737 C CA . THR B 1 96 ? 8.648 16.422 -8.758 1 98.75 96 THR B CA 1
ATOM 2738 C C . THR B 1 96 ? 8.336 16.828 -7.316 1 98.75 96 THR B C 1
ATOM 2740 O O . THR B 1 96 ? 8.938 17.766 -6.785 1 98.75 96 THR B O 1
ATOM 2743 N N . LEU B 1 97 ? 7.43 16.109 -6.73 1 98.81 97 LEU B N 1
ATOM 2744 C CA . LEU B 1 97 ? 6.918 16.422 -5.402 1 98.81 97 LEU B CA 1
ATOM 2745 C C . LEU B 1 97 ? 7.344 15.359 -4.395 1 98.81 97 LEU B C 1
ATOM 2747 O O . LEU B 1 97 ? 7.086 14.164 -4.594 1 98.81 97 LEU B O 1
ATOM 2751 N N . PHE B 1 98 ? 8.07 15.766 -3.307 1 98.88 98 PHE B N 1
ATOM 2752 C CA . PHE B 1 98 ? 8.328 14.891 -2.17 1 98.88 98 PHE B CA 1
ATOM 2753 C C . PHE B 1 98 ? 7.23 15.023 -1.122 1 98.88 98 PHE B C 1
ATOM 2755 O O . PHE B 1 98 ? 6.801 16.125 -0.807 1 98.88 98 PHE B O 1
ATOM 2762 N N . ILE B 1 99 ? 6.746 13.898 -0.617 1 98.69 99 ILE B N 1
ATOM 2763 C CA . ILE B 1 99 ? 5.762 13.859 0.458 1 98.69 99 ILE B CA 1
ATOM 2764 C C . ILE B 1 99 ? 6.207 12.875 1.531 1 98.69 99 ILE B C 1
ATOM 2766 O O . ILE B 1 99 ? 6.598 11.742 1.221 1 98.69 99 ILE B O 1
ATOM 2770 N N . ASN B 1 100 ? 6.188 13.352 2.787 1 98.25 100 ASN B N 1
ATOM 2771 C CA . ASN B 1 100 ? 6.551 12.406 3.84 1 98.25 100 ASN B CA 1
ATOM 2772 C C . ASN B 1 100 ? 5.34 11.633 4.344 1 98.25 100 ASN B C 1
ATOM 2774 O O . ASN B 1 100 ? 4.297 11.609 3.688 1 98.25 100 ASN B O 1
ATOM 2778 N N . THR B 1 101 ? 5.434 10.953 5.469 1 97.19 101 THR B N 1
ATOM 2779 C CA . THR B 1 101 ? 4.449 9.977 5.918 1 97.19 101 THR B CA 1
ATOM 2780 C C . THR B 1 101 ? 3.312 10.656 6.672 1 97.19 101 THR B C 1
ATOM 2782 O O . THR B 1 101 ? 2.547 10 7.379 1 97.19 101 THR B O 1
ATOM 2785 N N . SER B 1 102 ? 3.1 11.898 6.473 1 96.88 102 SER B N 1
ATOM 2786 C CA . SER B 1 102 ? 2.029 12.656 7.109 1 96.88 102 SER B CA 1
ATOM 2787 C C . SER B 1 102 ? 0.694 12.422 6.41 1 96.88 102 SER B C 1
ATOM 2789 O O . SER B 1 102 ? 0.622 12.445 5.18 1 96.88 102 SER B O 1
ATOM 2791 N N . SER B 1 103 ? -0.333 12.242 7.215 1 95.75 103 SER B N 1
ATOM 2792 C CA . SER B 1 103 ? -1.669 12.094 6.648 1 95.75 103 SER B CA 1
ATOM 2793 C C . SER B 1 103 ? -2.146 13.383 6 1 95.75 103 SER B C 1
ATOM 2795 O O . SER B 1 103 ? -2.803 13.359 4.957 1 95.75 103 SER B O 1
ATOM 2797 N N . THR B 1 104 ? -1.841 14.531 6.578 1 97.19 104 THR B N 1
ATOM 2798 C CA . THR B 1 104 ? -2.213 15.812 6.004 1 97.19 104 THR B CA 1
ATOM 2799 C C . THR B 1 104 ? -1.478 16.047 4.688 1 97.19 104 THR B C 1
ATOM 2801 O O . THR B 1 104 ? -2.088 16.438 3.689 1 97.19 104 THR B O 1
ATOM 2804 N N . ALA B 1 105 ? -0.191 15.812 4.688 1 98.25 105 ALA B N 1
ATOM 2805 C CA . ALA B 1 105 ? 0.598 15.984 3.469 1 98.25 105 ALA B CA 1
ATOM 2806 C C . ALA B 1 105 ? 0.092 15.078 2.354 1 98.25 105 ALA B C 1
ATOM 2808 O O . ALA B 1 105 ? -0.045 15.508 1.206 1 98.25 105 ALA B O 1
ATOM 2809 N N . LEU B 1 106 ? -0.166 13.844 2.703 1 97.12 106 LEU B N 1
ATOM 2810 C CA . LEU B 1 106 ? -0.641 12.867 1.727 1 97.12 106 LEU B CA 1
ATOM 2811 C C . LEU B 1 106 ? -1.948 13.328 1.09 1 97.12 106 LEU B C 1
ATOM 2813 O O . LEU B 1 106 ? -2.168 13.117 -0.105 1 97.12 106 LEU B O 1
ATOM 2817 N N . SER B 1 107 ? -2.844 13.914 1.843 1 96.31 107 SER B N 1
ATOM 2818 C CA . SER B 1 107 ? -4.148 14.375 1.373 1 96.31 107 SER B CA 1
ATOM 2819 C C . SER B 1 107 ? -4 15.422 0.274 1 96.31 107 SER B C 1
ATOM 2821 O O . SER B 1 107 ? -4.934 15.656 -0.499 1 96.31 107 SER B O 1
ATOM 2823 N N . ALA B 1 108 ? -2.869 16.078 0.224 1 97.56 108 ALA B N 1
ATOM 2824 C CA . ALA B 1 108 ? -2.627 17.062 -0.82 1 97.56 108 ALA B CA 1
ATOM 2825 C C . ALA B 1 108 ? -2.65 16.422 -2.203 1 97.56 108 ALA B C 1
ATOM 2827 O O . ALA B 1 108 ? -2.998 17.078 -3.191 1 97.56 108 ALA B O 1
ATOM 2828 N N . ILE B 1 109 ? -2.271 15.148 -2.266 1 96.12 109 ILE B N 1
ATOM 2829 C CA . ILE B 1 109 ? -2.197 14.438 -3.535 1 96.12 109 ILE B CA 1
ATOM 2830 C C . ILE B 1 109 ? -3.58 14.383 -4.18 1 96.12 109 ILE B C 1
ATOM 2832 O O . ILE B 1 109 ? -3.709 14.508 -5.398 1 96.12 109 ILE B O 1
ATOM 2836 N N . LYS B 1 110 ? -4.629 14.203 -3.365 1 93.25 110 LYS B N 1
ATOM 2837 C CA . LYS B 1 110 ? -6.004 14.125 -3.854 1 93.25 110 LYS B CA 1
ATOM 2838 C C . LYS B 1 110 ? -6.387 15.391 -4.617 1 93.25 110 LYS B C 1
ATOM 2840 O O . LYS B 1 110 ? -7.289 15.367 -5.457 1 93.25 110 LYS B O 1
ATOM 2845 N N . LYS B 1 111 ? -5.738 16.422 -4.289 1 93.44 111 LYS B N 1
ATOM 2846 C CA . LYS B 1 111 ? -6.078 17.719 -4.875 1 93.44 111 LYS B CA 1
ATOM 2847 C C . LYS B 1 111 ? -5.223 18 -6.105 1 93.44 111 LYS B C 1
ATOM 2849 O O . LYS B 1 111 ? -5.309 19.078 -6.688 1 93.44 111 LYS B O 1
ATOM 2854 N N . LEU B 1 112 ? -4.371 17.062 -6.465 1 94.31 112 LEU B N 1
ATOM 2855 C CA . LEU B 1 112 ? -3.498 17.219 -7.621 1 94.31 112 LEU B CA 1
ATOM 2856 C C . LEU B 1 112 ? -4.039 16.438 -8.82 1 94.31 112 LEU B C 1
ATOM 2858 O O . LEU B 1 112 ? -3.291 16.125 -9.75 1 94.31 112 LEU B O 1
ATOM 2862 N N . GLU B 1 113 ? -5.23 16.109 -8.828 1 85.94 113 GLU B N 1
ATOM 2863 C CA . GLU B 1 113 ? -5.84 15.227 -9.82 1 85.94 113 GLU B CA 1
ATOM 2864 C C . GLU B 1 113 ? -5.766 15.836 -11.219 1 85.94 113 GLU B C 1
ATOM 2866 O O . GLU B 1 113 ? -5.777 15.117 -12.219 1 85.94 113 GLU B O 1
ATOM 2871 N N . GLU B 1 114 ? -5.637 17.172 -11.336 1 90.06 114 GLU B N 1
ATOM 2872 C CA . GLU B 1 114 ? -5.645 17.812 -12.648 1 90.06 114 GLU B CA 1
ATOM 2873 C C . GLU B 1 114 ? -4.23 18.172 -13.102 1 90.06 114 GLU B C 1
ATOM 2875 O O . GLU B 1 114 ? -4.047 18.812 -14.141 1 90.06 114 GLU B O 1
ATOM 2880 N N . LYS B 1 115 ? -3.246 17.844 -12.273 1 94.19 115 LYS B N 1
ATOM 2881 C CA . LYS B 1 115 ? -1.854 18.141 -12.594 1 94.19 115 LYS B CA 1
ATOM 2882 C C . LYS B 1 115 ? -1.038 16.859 -12.742 1 94.19 115 LYS B C 1
ATOM 2884 O O . LYS B 1 115 ? -1.078 15.984 -11.875 1 94.19 115 LYS B O 1
ATOM 2889 N N . ARG B 1 116 ? -0.325 16.812 -13.812 1 96.44 116 ARG B N 1
ATOM 2890 C CA . ARG B 1 116 ? 0.621 15.719 -13.992 1 96.44 116 ARG B CA 1
ATOM 2891 C C . ARG B 1 116 ? 1.924 15.992 -13.25 1 96.44 116 ARG B C 1
ATOM 2893 O O . ARG B 1 116 ? 2.645 16.938 -13.57 1 96.44 116 ARG B O 1
ATOM 2900 N N . VAL B 1 117 ? 2.229 15.172 -12.258 1 97.94 117 VAL B N 1
ATOM 2901 C CA . VAL B 1 117 ? 3.418 15.391 -11.445 1 97.94 117 VAL B CA 1
ATOM 2902 C C . VAL B 1 117 ? 4.094 14.055 -11.148 1 97.94 117 VAL B C 1
ATOM 2904 O O . VAL B 1 117 ? 3.568 13 -11.5 1 97.94 117 VAL B O 1
ATOM 2907 N N . THR B 1 118 ? 5.281 14.117 -10.703 1 98.38 118 THR B N 1
ATOM 2908 C CA . THR B 1 118 ? 5.973 12.969 -10.125 1 98.38 118 THR B CA 1
ATOM 2909 C C . THR B 1 118 ? 5.934 13.016 -8.602 1 98.38 118 THR B C 1
ATOM 2911 O O . THR B 1 118 ? 6.461 13.945 -7.992 1 98.38 118 THR B O 1
ATOM 2914 N N . ILE B 1 119 ? 5.289 12.078 -8.047 1 98.44 119 ILE B N 1
ATOM 2915 C CA . ILE B 1 119 ? 5.16 12.008 -6.598 1 98.44 119 ILE B CA 1
ATOM 2916 C C . ILE B 1 119 ? 6.164 11.008 -6.035 1 98.44 119 ILE B C 1
ATOM 2918 O O . ILE B 1 119 ? 6.188 9.844 -6.449 1 98.44 119 ILE B O 1
ATOM 2922 N N . VAL B 1 120 ? 7 11.406 -5.145 1 98.81 120 VAL B N 1
ATOM 2923 C CA . VAL B 1 120 ? 7.941 10.539 -4.445 1 98.81 120 VAL B CA 1
ATOM 2924 C C . VAL B 1 120 ? 7.629 10.539 -2.949 1 98.81 120 VAL B C 1
ATOM 2926 O O . VAL B 1 120 ? 7.543 11.602 -2.326 1 98.81 120 VAL B O 1
ATOM 2929 N N . THR B 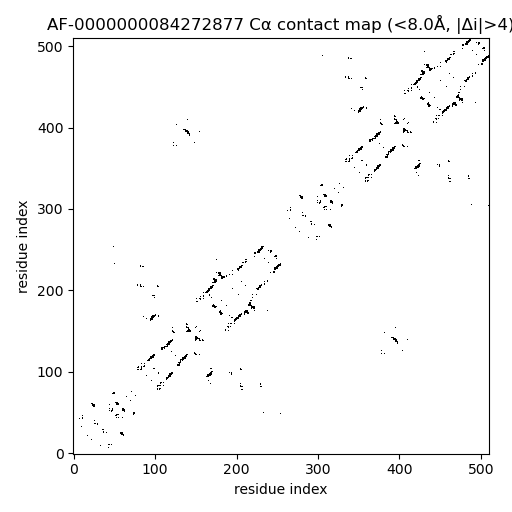1 121 ? 7.422 9.391 -2.371 1 98.75 121 THR B N 1
ATOM 2930 C CA . THR B 1 121 ? 7.004 9.336 -0.973 1 98.75 121 THR B CA 1
ATOM 2931 C C . THR B 1 121 ? 7.449 8.031 -0.324 1 98.75 121 THR B C 1
ATOM 2933 O O . THR B 1 121 ? 7.738 7.051 -1.018 1 98.75 121 THR B O 1
ATOM 2936 N N . ASN B 1 122 ? 7.605 8.094 0.971 1 98.69 122 ASN B N 1
ATOM 2937 C CA . ASN B 1 122 ? 7.832 6.891 1.76 1 98.69 122 ASN B CA 1
ATOM 2938 C C . ASN B 1 122 ? 6.562 6.449 2.484 1 98.69 122 ASN B C 1
ATOM 2940 O O . ASN B 1 122 ? 6.633 5.715 3.473 1 98.69 122 ASN B O 1
ATOM 2944 N N . ASN B 1 123 ? 5.465 6.926 2.09 1 98.31 123 ASN B N 1
ATOM 2945 C CA . ASN B 1 123 ? 4.148 6.594 2.629 1 98.31 123 ASN B CA 1
ATOM 2946 C C . ASN B 1 123 ? 3.426 5.574 1.752 1 98.31 123 ASN B C 1
ATOM 2948 O O . ASN B 1 123 ? 2.926 5.918 0.679 1 98.31 123 ASN B O 1
ATOM 2952 N N . VAL B 1 124 ? 3.268 4.363 2.24 1 98.12 124 VAL B N 1
ATOM 2953 C CA . VAL B 1 124 ? 2.717 3.268 1.45 1 98.12 124 VAL B CA 1
ATOM 2954 C C . VAL B 1 124 ? 1.248 3.545 1.136 1 98.12 124 VAL B C 1
ATOM 2956 O O . VAL B 1 124 ? 0.73 3.094 0.112 1 98.12 124 VAL B O 1
ATOM 2959 N N . LYS B 1 125 ? 0.569 4.332 1.881 1 96.94 125 LYS B N 1
ATOM 2960 C CA . LYS B 1 125 ? -0.854 4.617 1.728 1 96.94 125 LYS B CA 1
ATOM 2961 C C . LYS B 1 125 ? -1.121 5.402 0.446 1 96.94 125 LYS B C 1
ATOM 2963 O O . LYS B 1 125 ? -2.268 5.52 0.01 1 96.94 125 LYS B O 1
ATOM 2968 N N . VAL B 1 126 ? -0.037 5.879 -0.181 1 97.25 126 VAL B N 1
ATOM 2969 C CA . VAL B 1 126 ? -0.184 6.637 -1.421 1 97.25 126 VAL B CA 1
ATOM 2970 C C . VAL B 1 126 ? -0.848 5.762 -2.482 1 97.25 126 VAL B C 1
ATOM 2972 O O . VAL B 1 126 ? -1.496 6.273 -3.398 1 97.25 126 VAL B O 1
ATOM 2975 N N . ALA B 1 127 ? -0.672 4.457 -2.352 1 95.12 127 ALA B N 1
ATOM 2976 C CA . ALA B 1 127 ? -1.197 3.518 -3.338 1 95.12 127 ALA B CA 1
ATOM 2977 C C . ALA B 1 127 ? -2.721 3.559 -3.379 1 95.12 127 ALA B C 1
ATOM 2979 O O . ALA B 1 127 ? -3.332 3.186 -4.383 1 95.12 127 ALA B O 1
ATOM 2980 N N . SER B 1 128 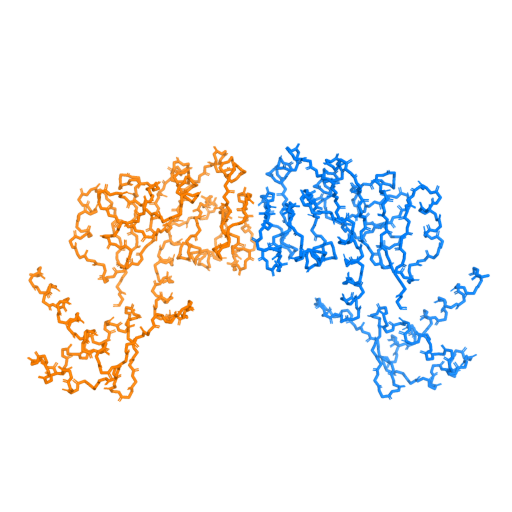? -3.328 4.012 -2.373 1 93.12 128 SER B N 1
ATOM 2981 C CA . SER B 1 128 ? -4.785 4.02 -2.281 1 93.12 128 SER B CA 1
ATOM 2982 C C . SER B 1 128 ? -5.348 5.414 -2.541 1 93.12 128 SER B C 1
ATOM 2984 O O . SER B 1 128 ? -6.547 5.645 -2.381 1 93.12 128 SER B O 1
ATOM 2986 N N . ILE B 1 129 ? -4.512 6.309 -2.838 1 92.62 129 ILE B N 1
ATOM 2987 C CA . ILE B 1 129 ? -4.941 7.688 -3.035 1 92.62 129 ILE B CA 1
ATOM 2988 C C . ILE B 1 129 ? -5.137 7.961 -4.523 1 92.62 129 ILE B C 1
ATOM 2990 O O . ILE B 1 129 ? -4.258 7.664 -5.336 1 92.62 129 ILE B O 1
ATOM 2994 N N . ASP B 1 130 ? -6.258 8.492 -4.836 1 88.56 130 ASP B N 1
ATOM 2995 C CA . ASP B 1 130 ? -6.516 8.867 -6.223 1 88.56 130 ASP B CA 1
ATOM 2996 C C . ASP B 1 130 ? -5.559 9.969 -6.676 1 88.56 130 ASP B C 1
ATOM 2998 O O . ASP B 1 130 ? -5.254 10.891 -5.914 1 88.56 130 ASP B O 1
ATOM 3002 N N . HIS B 1 131 ? -5.039 9.844 -7.836 1 86.12 131 HIS B N 1
ATOM 3003 C CA . HIS B 1 131 ? -4.168 10.836 -8.453 1 86.12 131 HIS B CA 1
ATOM 3004 C C . HIS B 1 131 ? -4.391 10.898 -9.961 1 86.12 131 HIS B C 1
ATOM 3006 O O . HIS B 1 131 ? -5.172 10.125 -10.516 1 86.12 131 HIS B O 1
ATOM 3012 N N . HIS B 1 132 ? -3.787 11.914 -10.531 1 86.12 132 HIS B N 1
ATOM 3013 C CA . HIS B 1 132 ? -3.869 12.039 -11.977 1 86.12 132 HIS B CA 1
ATOM 3014 C C . HIS B 1 132 ? -3.342 10.789 -12.672 1 86.12 132 HIS B C 1
ATOM 3016 O O . HIS B 1 132 ? -2.258 10.297 -12.344 1 86.12 132 HIS B O 1
ATOM 3022 N N . PRO B 1 133 ? -4.059 10.273 -13.617 1 87.56 133 PRO B N 1
ATOM 3023 C CA . PRO B 1 133 ? -3.678 9.016 -14.258 1 87.56 133 PRO B CA 1
ATOM 3024 C C . PRO B 1 133 ? -2.318 9.094 -14.953 1 87.56 133 PRO B C 1
ATOM 3026 O O . PRO B 1 133 ? -1.647 8.078 -15.125 1 87.56 133 PRO B O 1
ATOM 3029 N N . ASN B 1 134 ? -1.875 10.32 -15.312 1 92.5 134 ASN B N 1
ATOM 3030 C CA . ASN B 1 134 ? -0.607 10.477 -16.016 1 92.5 134 ASN B CA 1
ATOM 3031 C C . ASN B 1 134 ? 0.518 10.875 -15.07 1 92.5 134 ASN B C 1
ATOM 3033 O O . ASN B 1 134 ? 1.632 11.164 -15.508 1 92.5 134 ASN B O 1
ATOM 3037 N N . SER B 1 135 ? 0.221 10.961 -13.805 1 96 135 SER B N 1
ATOM 3038 C CA . SER B 1 135 ? 1.269 11.211 -12.82 1 96 135 SER B CA 1
ATOM 3039 C C . SER B 1 135 ? 2.066 9.945 -12.531 1 96 135 SER B C 1
ATOM 3041 O O . SER B 1 135 ? 1.571 8.836 -12.727 1 96 135 SER B O 1
ATOM 3043 N N . THR B 1 136 ? 3.289 10.156 -12.219 1 97.25 136 THR B N 1
ATOM 3044 C CA . THR B 1 136 ? 4.156 9.07 -11.789 1 97.25 136 THR B CA 1
ATOM 3045 C C . THR B 1 136 ? 4.254 9.016 -10.266 1 97.25 136 THR B C 1
ATOM 3047 O O . THR B 1 136 ? 4.457 10.047 -9.617 1 97.25 136 THR B O 1
ATOM 3050 N N . VAL B 1 137 ? 4.012 7.848 -9.688 1 97.88 137 VAL B N 1
ATOM 3051 C CA . VAL B 1 137 ? 4.129 7.672 -8.242 1 97.88 137 VAL B CA 1
ATOM 3052 C C . VAL B 1 137 ? 5.297 6.742 -7.934 1 97.88 137 VAL B C 1
ATOM 3054 O O . VAL B 1 137 ? 5.336 5.602 -8.398 1 97.88 137 VAL B O 1
ATOM 3057 N N . ILE B 1 138 ? 6.219 7.223 -7.156 1 98.56 138 ILE B N 1
ATOM 3058 C CA . ILE B 1 138 ? 7.422 6.477 -6.789 1 98.56 138 ILE B CA 1
ATOM 3059 C C . ILE B 1 138 ? 7.461 6.273 -5.277 1 98.56 138 ILE B C 1
ATOM 3061 O O . ILE B 1 138 ? 7.355 7.23 -4.512 1 98.56 138 ILE B O 1
ATOM 3065 N N . LEU B 1 139 ? 7.578 5.035 -4.84 1 98.75 139 LEU B N 1
ATOM 3066 C CA . LEU B 1 139 ? 7.848 4.719 -3.441 1 98.75 139 LEU B CA 1
ATOM 3067 C C . LEU B 1 139 ? 9.344 4.559 -3.199 1 98.75 139 LEU B C 1
ATOM 3069 O O . LEU B 1 139 ? 10.055 3.965 -4.016 1 98.75 139 LEU B O 1
ATOM 3073 N N . SER B 1 140 ? 9.742 5.055 -2.062 1 98.56 140 SER B N 1
ATOM 3074 C CA . SER B 1 140 ? 11.164 5.051 -1.745 1 98.56 140 SER B CA 1
ATOM 3075 C C . SER B 1 140 ? 11.68 3.631 -1.544 1 98.56 140 SER B C 1
ATOM 3077 O O . SER B 1 140 ? 12.867 3.359 -1.76 1 98.56 140 SER B O 1
ATOM 3079 N N . GLY B 1 141 ? 10.844 2.715 -1.118 1 98.56 141 GLY B N 1
ATOM 3080 C CA . GLY B 1 141 ? 11.281 1.416 -0.634 1 98.56 141 GLY B CA 1
ATOM 3081 C C . GLY B 1 141 ? 11.711 1.436 0.82 1 98.56 141 GLY B C 1
ATOM 3082 O O . GLY B 1 141 ? 11.703 2.49 1.461 1 98.56 141 GLY B O 1
ATOM 3083 N N . GLY B 1 142 ? 12.008 0.193 1.281 1 98.44 142 GLY B N 1
ATOM 3084 C CA . GLY B 1 142 ? 12.461 0.069 2.658 1 98.44 142 GLY B CA 1
ATOM 3085 C C . GLY B 1 142 ? 11.539 -0.789 3.51 1 98.44 142 GLY B C 1
ATOM 3086 O O . GLY B 1 142 ? 10.688 -1.501 2.982 1 98.44 142 GLY B O 1
ATOM 3087 N N . GLU B 1 143 ? 11.875 -0.783 4.797 1 98 143 GLU B N 1
ATOM 3088 C CA . GLU B 1 143 ? 11.094 -1.55 5.762 1 98 143 GLU B CA 1
ATOM 3089 C C . GLU B 1 143 ? 9.781 -0.84 6.102 1 98 143 GLU B C 1
ATOM 3091 O O . GLU B 1 143 ? 9.773 0.364 6.367 1 98 143 GLU B O 1
ATOM 3096 N N . ILE B 1 144 ? 8.695 -1.61 6.062 1 97.31 144 ILE B N 1
ATOM 3097 C CA . ILE B 1 144 ? 7.402 -1.04 6.418 1 97.31 144 ILE B CA 1
ATOM 3098 C C . ILE B 1 144 ? 7.262 -0.985 7.938 1 97.31 144 ILE B C 1
ATOM 3100 O O . ILE B 1 144 ? 7.402 -2.004 8.617 1 97.31 144 ILE B O 1
ATOM 3104 N N . ARG B 1 145 ? 6.977 0.179 8.406 1 95.25 145 ARG B N 1
ATOM 3105 C CA . ARG B 1 145 ? 6.652 0.335 9.82 1 95.25 145 ARG B CA 1
ATOM 3106 C C . ARG B 1 145 ? 5.156 0.566 10.008 1 95.25 145 ARG B C 1
ATOM 3108 O O . ARG B 1 145 ? 4.594 1.516 9.461 1 95.25 145 ARG B O 1
ATOM 3115 N N . PHE B 1 146 ? 4.566 -0.343 10.758 1 90.75 146 PHE B N 1
ATOM 3116 C CA . PHE B 1 146 ? 3.146 -0.26 11.078 1 90.75 146 PHE B CA 1
ATOM 3117 C C . PHE B 1 146 ? 2.936 0.462 12.406 1 90.75 146 PHE B C 1
ATOM 3119 O O . PHE B 1 146 ? 3.826 0.478 13.258 1 90.75 146 PHE B O 1
ATOM 3126 N N . PRO B 1 147 ? 1.826 1.252 12.602 1 88.31 147 PRO B N 1
ATOM 3127 C CA . PRO B 1 147 ? 0.624 1.214 11.766 1 88.31 147 PRO B CA 1
ATOM 3128 C C . PRO B 1 147 ? 0.624 2.291 10.68 1 88.31 147 PRO B C 1
ATOM 3130 O O . PRO B 1 147 ? -0.261 2.309 9.82 1 88.31 147 PRO B O 1
ATOM 3133 N N . LYS B 1 148 ? 1.628 3.17 10.625 1 89.44 148 LYS B N 1
ATOM 3134 C CA . LYS B 1 148 ? 1.649 4.305 9.703 1 89.44 148 LYS B CA 1
ATOM 3135 C C . LYS B 1 148 ? 1.959 3.852 8.281 1 89.44 148 LYS B C 1
ATOM 3137 O O . LYS B 1 148 ? 1.757 4.605 7.324 1 89.44 148 LYS B O 1
ATOM 3142 N N . GLU B 1 149 ? 2.443 2.639 8.188 1 94.5 149 GLU B N 1
ATOM 3143 C CA . GLU B 1 149 ? 2.879 2.107 6.895 1 94.5 149 GLU B CA 1
ATOM 3144 C C . GLU B 1 149 ? 3.916 3.018 6.246 1 94.5 149 GLU B C 1
ATOM 3146 O O . GLU B 1 149 ? 3.783 3.381 5.074 1 94.5 149 GLU B O 1
ATOM 3151 N N . ALA B 1 150 ? 4.832 3.438 7.086 1 97.19 150 ALA B N 1
ATOM 3152 C CA . ALA B 1 150 ? 5.953 4.27 6.66 1 97.19 150 ALA B CA 1
ATOM 3153 C C . ALA B 1 150 ? 7.1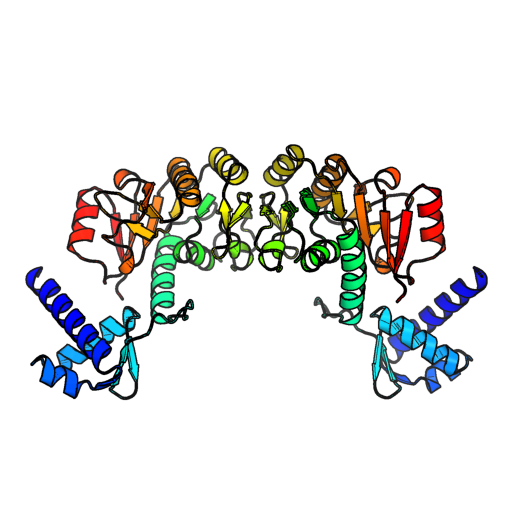41 3.414 6.227 1 97.19 150 ALA B C 1
ATOM 3155 O O . ALA B 1 150 ? 7.457 2.41 6.867 1 97.19 150 ALA B O 1
ATOM 3156 N N . LEU B 1 151 ? 7.719 3.764 5.145 1 98.5 151 LEU B N 1
ATOM 3157 C CA . LEU B 1 151 ? 8.93 3.092 4.688 1 98.5 151 LEU B CA 1
ATOM 3158 C C . LEU B 1 151 ? 10.172 3.758 5.27 1 98.5 151 LEU B C 1
ATOM 3160 O O . LEU B 1 151 ? 10.352 4.973 5.148 1 98.5 151 LEU B O 1
ATOM 3164 N N . VAL B 1 152 ? 11.023 2.959 5.859 1 98 152 VAL B N 1
ATOM 3165 C CA . VAL B 1 152 ? 12.211 3.484 6.535 1 98 152 VAL B CA 1
ATOM 3166 C C . VAL B 1 152 ? 13.406 2.59 6.242 1 98 152 VAL B C 1
ATOM 3168 O O . VAL B 1 152 ? 13.281 1.571 5.559 1 98 152 VAL B O 1
ATOM 3171 N N . GLY B 1 153 ? 14.609 3.037 6.719 1 97.38 153 GLY B N 1
ATOM 3172 C CA . GLY B 1 153 ? 15.812 2.223 6.59 1 97.38 153 GLY B CA 1
ATOM 3173 C C . GLY B 1 153 ? 16.688 2.639 5.43 1 97.38 153 GLY B C 1
ATOM 3174 O O . GLY B 1 153 ? 16.453 3.662 4.789 1 97.38 153 GLY B O 1
ATOM 3175 N N . ASP B 1 154 ? 17.641 1.836 5.176 1 96.25 154 ASP B N 1
ATOM 3176 C CA . ASP B 1 154 ? 18.719 2.199 4.262 1 96.25 154 ASP B CA 1
ATOM 3177 C C . ASP B 1 154 ? 18.188 2.387 2.84 1 96.25 154 ASP B C 1
ATOM 3179 O O . ASP B 1 154 ? 18.609 3.301 2.133 1 96.25 154 ASP B O 1
ATOM 3183 N N . ILE B 1 155 ? 17.297 1.539 2.439 1 97.25 155 ILE B N 1
ATOM 3184 C CA . ILE B 1 155 ? 16.766 1.619 1.082 1 97.25 155 ILE B CA 1
ATOM 3185 C C . ILE B 1 155 ? 16.047 2.955 0.884 1 97.25 155 ILE B C 1
ATOM 3187 O O . ILE B 1 155 ? 16.266 3.633 -0.126 1 97.25 155 ILE B O 1
ATOM 3191 N N . ALA B 1 156 ? 15.234 3.32 1.827 1 98.25 156 ALA B N 1
ATOM 3192 C CA . ALA B 1 156 ? 14.523 4.594 1.758 1 98.25 156 ALA B CA 1
ATOM 3193 C C . ALA B 1 156 ? 15.5 5.766 1.734 1 98.25 156 ALA B C 1
ATOM 3195 O O . ALA B 1 156 ? 15.352 6.688 0.925 1 98.25 156 ALA B O 1
ATOM 3196 N N . ILE B 1 157 ? 16.453 5.711 2.627 1 97.75 157 ILE B N 1
ATOM 3197 C CA . ILE B 1 157 ? 17.469 6.758 2.719 1 97.75 157 ILE B CA 1
ATOM 3198 C C . ILE B 1 157 ? 18.203 6.887 1.382 1 97.75 157 ILE B C 1
ATOM 3200 O O . ILE B 1 157 ? 18.375 7.996 0.868 1 97.75 157 ILE B O 1
ATOM 3204 N N . GLU B 1 158 ? 18.562 5.773 0.821 1 97.06 158 GLU B N 1
ATOM 3205 C CA . GLU B 1 158 ? 19.297 5.777 -0.446 1 97.06 158 GLU B CA 1
ATOM 3206 C C . GLU B 1 158 ? 18.438 6.363 -1.567 1 97.06 158 GLU B C 1
ATOM 3208 O O . GLU B 1 158 ? 18.938 7.145 -2.387 1 97.06 158 GLU B O 1
ATOM 3213 N N . SER B 1 159 ? 17.234 6.012 -1.636 1 97.5 159 SER B N 1
ATOM 3214 C CA . SER B 1 159 ? 16.328 6.508 -2.674 1 97.5 159 SER B CA 1
ATOM 3215 C C . SER B 1 159 ? 16.234 8.031 -2.637 1 97.5 159 SER B C 1
ATOM 3217 O O . SER B 1 159 ? 16.438 8.695 -3.652 1 97.5 159 SER B O 1
ATOM 3219 N N . PHE B 1 160 ? 15.977 8.594 -1.49 1 98.12 160 PHE B N 1
ATOM 3220 C CA . PHE B 1 160 ? 15.812 10.039 -1.379 1 98.12 160 PHE B CA 1
ATOM 3221 C C . PHE B 1 160 ? 17.141 10.758 -1.583 1 98.12 160 PHE B C 1
ATOM 3223 O O . PHE B 1 160 ? 17.188 11.875 -2.102 1 98.12 160 PHE B O 1
ATOM 3230 N N . SER B 1 161 ? 18.25 10.125 -1.189 1 97.62 161 SER B N 1
ATOM 3231 C CA . SER B 1 161 ? 19.562 10.75 -1.308 1 97.62 161 SER B CA 1
ATOM 3232 C C . SER B 1 161 ? 19.969 10.945 -2.768 1 97.62 161 SER B C 1
ATOM 3234 O O . SER B 1 161 ? 20.812 11.781 -3.084 1 97.62 161 SER B O 1
ATOM 3236 N N . LYS B 1 162 ? 19.266 10.219 -3.629 1 96.69 162 LYS B N 1
ATOM 3237 C CA . LYS B 1 162 ? 19.641 10.242 -5.039 1 96.69 162 LYS B CA 1
ATOM 3238 C C . LYS B 1 162 ? 18.641 11.055 -5.859 1 96.69 162 LYS B C 1
ATOM 3240 O O . LYS B 1 162 ? 18.703 11.086 -7.09 1 96.69 162 LYS B O 1
ATOM 3245 N N . MET B 1 163 ? 17.719 11.641 -5.207 1 97.94 163 MET B N 1
ATOM 3246 C CA . MET B 1 163 ? 16.672 12.398 -5.887 1 97.94 163 MET B CA 1
ATOM 3247 C C . MET B 1 163 ? 16.594 13.828 -5.344 1 97.94 163 MET B C 1
ATOM 3249 O O . MET B 1 163 ? 17.156 14.117 -4.285 1 97.94 163 MET B O 1
ATOM 3253 N N . SER B 1 164 ? 16.062 14.672 -6.172 1 98.69 164 SER B N 1
ATOM 3254 C CA . SER B 1 164 ? 15.75 16.031 -5.75 1 98.69 164 SER B CA 1
ATOM 3255 C C . SER B 1 164 ? 14.328 16.406 -6.145 1 98.69 164 SER B C 1
ATOM 3257 O O . SER B 1 164 ? 13.797 15.898 -7.137 1 98.69 164 SER B O 1
ATOM 3259 N N . SER B 1 165 ? 13.711 17.25 -5.387 1 98.69 165 SER B N 1
ATOM 3260 C CA . SER B 1 165 ? 12.344 17.641 -5.691 1 98.69 165 SER B CA 1
ATOM 3261 C C . SER B 1 165 ? 12.266 19.141 -6.016 1 98.69 165 SER B C 1
ATOM 3263 O O . SER B 1 165 ? 13.133 19.906 -5.602 1 98.69 165 SER B O 1
ATOM 3265 N N . ASP B 1 166 ? 11.297 19.453 -6.832 1 98.81 166 ASP B N 1
ATOM 3266 C CA . ASP B 1 166 ? 10.984 20.859 -7.109 1 98.81 166 ASP B CA 1
ATOM 3267 C C . ASP B 1 166 ? 10.25 21.5 -5.934 1 98.81 166 ASP B C 1
ATOM 3269 O O . ASP B 1 166 ? 10.328 22.719 -5.738 1 98.81 166 ASP B O 1
ATOM 3273 N N . ILE B 1 167 ? 9.562 20.688 -5.184 1 98.88 167 ILE B N 1
ATOM 3274 C CA . ILE B 1 167 ? 8.797 21.125 -4.02 1 98.88 167 ILE B CA 1
ATOM 3275 C C . ILE B 1 167 ? 8.555 19.953 -3.08 1 98.88 167 ILE B C 1
ATOM 3277 O O . ILE B 1 167 ? 8.477 18.797 -3.521 1 98.88 167 ILE B O 1
ATOM 3281 N N . SER B 1 168 ? 8.461 20.219 -1.818 1 98.88 168 SER B N 1
ATOM 3282 C CA . SER B 1 168 ? 8.062 19.203 -0.858 1 98.88 168 SER B CA 1
ATOM 3283 C C . SER B 1 168 ? 6.91 19.672 0.014 1 98.88 168 SER B C 1
ATOM 3285 O O . SER B 1 168 ? 6.82 20.859 0.341 1 98.88 168 SER B O 1
ATOM 3287 N N . ILE B 1 169 ? 6.008 18.844 0.253 1 98.88 169 ILE B N 1
ATOM 3288 C CA . ILE B 1 169 ? 4.965 19.016 1.261 1 98.88 169 ILE B CA 1
ATOM 3289 C C . ILE B 1 169 ? 5.188 18.031 2.406 1 98.88 169 ILE B C 1
ATOM 3291 O O . ILE B 1 169 ? 5.121 16.812 2.213 1 98.88 169 ILE B O 1
ATOM 3295 N N . ILE B 1 170 ? 5.41 18.594 3.584 1 98.69 170 ILE B N 1
ATOM 3296 C CA . ILE B 1 170 ? 5.832 17.766 4.711 1 98.69 170 ILE B CA 1
ATOM 3297 C C . ILE B 1 170 ? 4.945 18.047 5.922 1 98.69 170 ILE B C 1
ATOM 3299 O O . ILE B 1 170 ? 4.668 19.203 6.234 1 98.69 170 ILE B O 1
ATOM 3303 N N . GLY B 1 171 ? 4.465 16.953 6.496 1 98.44 171 GLY B N 1
ATOM 3304 C CA . GLY B 1 171 ? 3.799 17.094 7.781 1 98.44 171 GLY B CA 1
ATOM 3305 C C . GLY B 1 171 ? 4.723 16.844 8.961 1 98.44 171 GLY B C 1
ATOM 3306 O O . GLY B 1 171 ? 5.887 16.484 8.773 1 98.44 171 GLY B O 1
ATOM 3307 N N . CYS B 1 172 ? 4.16 17.062 10.164 1 97.62 172 CYS B N 1
ATOM 3308 C CA . CYS B 1 172 ? 4.953 16.891 11.383 1 97.62 172 CYS B CA 1
ATOM 3309 C C . CYS B 1 172 ? 4.062 16.547 12.57 1 97.62 172 CYS B C 1
ATOM 3311 O O . CYS B 1 172 ? 2.834 16.609 12.469 1 97.62 172 CYS B O 1
ATOM 3313 N N . SER B 1 173 ? 4.762 16.141 13.617 1 97.25 173 SER B N 1
ATOM 3314 C CA . SER B 1 173 ? 4.066 15.906 14.875 1 97.25 173 SER B CA 1
ATOM 3315 C C . SER B 1 173 ? 4.195 17.094 15.812 1 97.25 173 SER B C 1
ATOM 3317 O O . SER B 1 173 ? 3.436 17.219 16.781 1 97.25 173 SER B O 1
ATOM 3319 N N . GLY B 1 174 ? 5.16 17.922 15.523 1 98.12 174 GLY B N 1
ATOM 3320 C CA . GLY B 1 174 ? 5.371 19.172 16.25 1 98.12 174 GLY B CA 1
ATOM 3321 C C . GLY B 1 174 ? 6.211 20.172 15.492 1 98.12 174 GLY B C 1
ATOM 3322 O O . GLY B 1 174 ? 7.145 19.797 14.781 1 98.12 174 GLY B O 1
ATOM 3323 N N . LEU B 1 175 ? 5.875 21.391 15.734 1 98.75 175 LEU B N 1
ATOM 3324 C CA . LEU B 1 175 ? 6.625 22.5 15.148 1 98.75 175 LEU B CA 1
ATOM 3325 C C . LEU B 1 175 ? 6.816 23.625 16.156 1 98.75 175 LEU B C 1
ATOM 3327 O O . LEU B 1 175 ? 5.84 24.188 16.656 1 98.75 175 LEU B O 1
ATOM 3331 N N . SER B 1 176 ? 7.961 23.984 16.453 1 98.31 176 SER B N 1
ATOM 3332 C CA . SER B 1 176 ? 8.289 25.047 17.391 1 98.31 176 SER B CA 1
ATOM 3333 C C . SER B 1 176 ? 9.492 25.859 16.906 1 98.31 176 SER B C 1
ATOM 3335 O O . SER B 1 176 ? 10.258 25.391 16.062 1 98.31 176 SER B O 1
ATOM 3337 N N . LEU B 1 177 ? 9.594 27 17.422 1 97.44 177 LEU B N 1
ATOM 3338 C CA . LEU B 1 177 ? 10.711 27.859 17.047 1 97.44 177 LEU B CA 1
ATOM 3339 C C . LEU B 1 177 ? 12.039 27.266 17.484 1 97.44 177 LEU B C 1
ATOM 3341 O O . LEU B 1 177 ? 13.023 27.312 16.734 1 97.44 177 LEU B O 1
ATOM 3345 N N . GLU B 1 178 ? 12.07 26.641 18.594 1 96.56 178 GLU B N 1
ATOM 3346 C CA . GLU B 1 178 ? 13.289 26.156 19.219 1 96.56 178 GLU B CA 1
ATOM 3347 C C . GLU B 1 178 ? 13.773 24.875 18.547 1 96.56 178 GLU B C 1
ATOM 3349 O O . GLU B 1 178 ? 14.969 24.719 18.281 1 96.56 178 GLU B O 1
ATOM 3354 N N . ASN B 1 179 ? 12.844 24.016 18.172 1 97.62 179 ASN B N 1
ATOM 3355 C CA . ASN B 1 179 ? 13.258 22.688 17.766 1 97.62 179 ASN B CA 1
ATOM 3356 C C . ASN B 1 179 ? 12.906 22.406 16.312 1 97.62 179 ASN B C 1
ATOM 3358 O O . ASN B 1 179 ? 13.281 21.375 15.758 1 97.62 179 ASN B O 1
ATOM 3362 N N . GLY B 1 180 ? 12.164 23.312 15.75 1 98.31 180 GLY B N 1
ATOM 3363 C CA . GLY B 1 180 ? 11.797 23.141 14.352 1 98.31 180 GLY B CA 1
ATOM 3364 C C . GLY B 1 180 ? 10.742 22.078 14.133 1 98.31 180 GLY B C 1
ATOM 3365 O O . GLY B 1 180 ? 9.766 22 14.875 1 98.31 180 GLY B O 1
ATOM 3366 N N . ILE B 1 181 ? 10.938 21.312 13.008 1 98.69 181 ILE B N 1
ATOM 3367 C CA . ILE B 1 181 ? 10.039 20.234 12.656 1 98.69 181 ILE B CA 1
ATOM 3368 C C . ILE B 1 181 ? 10.414 18.969 13.43 1 98.69 181 ILE B C 1
ATOM 3370 O O . ILE B 1 181 ? 11.57 18.531 13.383 1 98.69 181 ILE B O 1
ATOM 3374 N N . THR B 1 182 ? 9.414 18.375 14.141 1 98.5 182 THR B N 1
ATOM 3375 C CA . THR B 1 182 ? 9.797 17.234 14.969 1 98.5 182 THR B CA 1
ATOM 3376 C C . THR B 1 182 ? 8.82 16.078 14.781 1 98.5 182 THR B C 1
ATOM 3378 O O . THR B 1 182 ? 7.703 16.281 14.297 1 98.5 182 THR B O 1
ATOM 3381 N N . THR B 1 183 ? 9.258 14.891 15.062 1 97.25 183 THR B N 1
ATOM 3382 C CA . THR B 1 183 ? 8.484 13.648 15.023 1 97.25 183 THR B CA 1
ATOM 3383 C C . THR B 1 183 ? 8.883 12.727 16.172 1 97.25 183 THR B C 1
ATOM 3385 O O . THR B 1 183 ? 10.016 12.789 16.656 1 97.25 183 THR B O 1
ATOM 3388 N N . PRO B 1 184 ? 7.988 11.914 16.641 1 95.88 184 PRO B N 1
ATOM 3389 C CA . PRO B 1 184 ? 8.336 11.008 17.734 1 95.88 184 PRO B CA 1
ATOM 3390 C C . PRO B 1 184 ? 9.055 9.75 17.25 1 95.88 184 PRO B C 1
ATOM 3392 O O . PRO B 1 184 ? 9.5 8.938 18.062 1 95.88 184 PRO B O 1
ATOM 3395 N N . VAL B 1 185 ? 9.156 9.586 15.969 1 94.38 185 VAL B N 1
ATOM 3396 C CA . VAL B 1 185 ? 9.703 8.359 15.406 1 94.38 185 VAL B CA 1
ATOM 3397 C C . VAL B 1 185 ? 11.086 8.633 14.812 1 94.38 185 VAL B C 1
ATOM 3399 O O . VAL B 1 185 ? 11.203 9.312 13.789 1 94.38 185 VAL B O 1
ATOM 3402 N N . LEU B 1 186 ? 12.047 8.023 15.359 1 93.56 186 LEU B N 1
ATOM 3403 C CA . LEU B 1 186 ? 13.438 8.281 14.992 1 93.56 186 LEU B CA 1
ATOM 3404 C C . LEU B 1 186 ? 13.688 7.969 13.523 1 93.56 186 LEU B C 1
ATOM 3406 O O . LEU B 1 186 ? 14.266 8.781 12.797 1 93.56 186 LEU B O 1
ATOM 3410 N N . HIS B 1 187 ? 13.25 6.836 13.086 1 93.38 187 HIS B N 1
ATOM 3411 C CA . HIS B 1 187 ? 13.539 6.383 11.734 1 93.38 187 HIS B CA 1
ATOM 3412 C C . HIS B 1 187 ? 12.875 7.281 10.695 1 93.38 187 HIS B C 1
ATOM 3414 O O . HIS B 1 187 ? 13.32 7.348 9.547 1 93.38 187 HIS B O 1
ATOM 3420 N N . GLU B 1 188 ? 11.859 7.977 11.07 1 95.81 188 GLU B N 1
ATOM 3421 C CA . GLU B 1 188 ? 11.211 8.914 10.156 1 95.81 188 GLU B CA 1
ATOM 3422 C C . GLU B 1 188 ? 11.977 10.234 10.086 1 95.81 188 GLU B C 1
ATOM 3424 O O . GLU B 1 188 ? 11.961 10.914 9.055 1 95.81 188 GLU B O 1
ATOM 3429 N N . ALA B 1 189 ? 12.578 10.594 11.18 1 97.31 189 ALA B N 1
ATOM 3430 C CA . ALA B 1 189 ? 13.25 11.891 11.281 1 97.31 189 ALA B CA 1
ATOM 3431 C C . ALA B 1 189 ? 14.336 12.023 10.211 1 97.31 189 ALA B C 1
ATOM 3433 O O . ALA B 1 189 ? 14.438 13.062 9.555 1 97.31 189 ALA B O 1
ATOM 3434 N N . LYS B 1 190 ? 15.102 10.984 10.055 1 96.5 190 LYS B N 1
ATOM 3435 C CA . LYS B 1 190 ? 16.188 11.023 9.078 1 96.5 190 LYS B CA 1
ATOM 3436 C C . LYS B 1 190 ? 15.641 11.18 7.656 1 96.5 190 LYS B C 1
ATOM 3438 O O . LYS B 1 190 ? 16.172 11.961 6.867 1 96.5 190 LYS B O 1
ATOM 3443 N N . ILE B 1 191 ? 14.656 10.422 7.305 1 98.12 191 ILE B N 1
ATOM 3444 C CA . ILE B 1 191 ? 14.055 10.492 5.973 1 98.12 191 ILE B CA 1
ATOM 3445 C C . ILE B 1 191 ? 13.461 11.875 5.75 1 98.12 191 ILE B C 1
ATOM 3447 O O . ILE B 1 191 ? 13.648 12.477 4.688 1 98.12 191 ILE B O 1
ATOM 3451 N N . ASN B 1 192 ? 12.766 12.391 6.754 1 98.44 192 ASN B N 1
ATOM 3452 C CA . ASN B 1 192 ? 12.227 13.742 6.668 1 98.44 192 ASN B CA 1
ATOM 3453 C C . ASN B 1 192 ? 13.32 14.773 6.418 1 98.44 192 ASN B C 1
ATOM 3455 O O . ASN B 1 192 ? 13.148 15.68 5.605 1 98.44 192 ASN B O 1
ATOM 3459 N N . SER B 1 193 ? 14.414 14.633 7.121 1 98.38 193 SER B N 1
ATOM 3460 C CA . SER B 1 193 ? 15.547 15.539 6.941 1 98.38 193 SER B CA 1
ATOM 3461 C C . SER B 1 193 ? 16.078 15.492 5.512 1 98.38 193 SER B C 1
ATOM 3463 O O . SER B 1 193 ? 16.375 16.531 4.922 1 98.38 193 SER B O 1
ATOM 3465 N N . LEU B 1 194 ? 16.188 14.32 4.98 1 98.31 194 LEU B N 1
ATOM 3466 C CA . LEU B 1 194 ? 16.672 14.133 3.619 1 98.31 194 LEU B CA 1
ATOM 3467 C C . LEU B 1 194 ? 15.711 14.75 2.609 1 98.31 194 LEU B C 1
ATOM 3469 O O . LEU B 1 194 ? 16.141 15.359 1.627 1 98.31 194 LEU B O 1
ATOM 3473 N N . ILE B 1 195 ? 14.414 14.578 2.842 1 98.62 195 ILE B N 1
ATOM 3474 C CA . ILE B 1 195 ? 13.398 15.18 1.986 1 98.62 195 ILE B CA 1
ATOM 3475 C C . ILE B 1 195 ? 13.602 16.688 1.931 1 98.62 195 ILE B C 1
ATOM 3477 O O . ILE B 1 195 ? 13.617 17.281 0.848 1 98.62 195 ILE B O 1
ATOM 3481 N N . ILE B 1 196 ? 13.781 17.25 3.086 1 98.75 196 ILE B N 1
ATOM 3482 C CA . ILE B 1 196 ? 13.977 18.703 3.18 1 98.75 196 ILE B CA 1
ATOM 3483 C C . ILE B 1 196 ? 15.273 19.094 2.467 1 98.75 196 ILE B C 1
ATOM 3485 O O . ILE B 1 196 ? 15.273 20 1.635 1 98.75 196 ILE B O 1
ATOM 3489 N N . GLU B 1 197 ? 16.344 18.359 2.746 1 98.38 197 GLU B N 1
ATOM 3490 C CA . GLU B 1 197 ? 17.672 18.656 2.207 1 98.38 197 GLU B CA 1
ATOM 3491 C C . GLU B 1 197 ? 17.688 18.547 0.686 1 98.38 197 GLU B C 1
ATOM 3493 O O . GLU B 1 197 ? 18.375 19.328 0.01 1 98.38 197 GLU B O 1
ATOM 3498 N N . ARG B 1 198 ? 16.938 17.641 0.159 1 98.62 198 ARG B N 1
ATOM 3499 C CA . ARG B 1 198 ? 16.969 17.328 -1.266 1 98.62 198 ARG B CA 1
ATOM 3500 C C . ARG B 1 198 ? 15.906 18.109 -2.029 1 98.62 198 ARG B C 1
ATOM 3502 O O . ARG B 1 198 ? 15.672 17.844 -3.213 1 98.62 198 ARG B O 1
ATOM 3509 N N . THR B 1 199 ? 15.234 19.016 -1.376 1 98.75 199 THR B N 1
ATOM 3510 C CA . THR B 1 199 ? 14.25 19.875 -2.031 1 98.75 199 THR B CA 1
ATOM 3511 C C . THR B 1 199 ? 14.922 21.109 -2.607 1 98.75 199 THR B C 1
ATOM 3513 O O . THR B 1 199 ? 15.5 21.906 -1.867 1 98.75 199 THR B O 1
ATOM 3516 N N . LYS B 1 200 ? 14.836 21.312 -3.902 1 98.38 200 LYS B N 1
ATOM 3517 C CA . LYS B 1 200 ? 15.445 22.438 -4.586 1 98.38 200 LYS B CA 1
ATOM 3518 C C . LYS B 1 200 ? 14.586 23.703 -4.453 1 98.38 200 LYS B C 1
ATOM 3520 O O . LYS B 1 200 ? 15.109 24.812 -4.363 1 98.38 200 LYS B O 1
ATOM 3525 N N . GLY B 1 201 ? 13.328 23.5 -4.477 1 98.31 201 GLY B N 1
ATOM 3526 C CA . GLY B 1 201 ? 12.391 24.609 -4.379 1 98.31 201 GLY B CA 1
ATOM 3527 C C . GLY B 1 201 ? 11.828 24.781 -2.98 1 98.31 201 GLY B C 1
ATOM 3528 O O . GLY B 1 201 ? 12.555 24.688 -1.994 1 98.31 201 GLY B O 1
ATOM 3529 N N . PRO B 1 202 ? 10.594 25.156 -2.873 1 98.75 202 PRO B N 1
ATOM 3530 C CA . PRO B 1 202 ? 10.039 25.469 -1.556 1 98.75 202 PRO B CA 1
ATOM 3531 C C . PRO B 1 202 ? 9.758 24.219 -0.717 1 98.75 202 PRO B C 1
ATOM 3533 O O . PRO B 1 202 ? 9.312 23.203 -1.249 1 98.75 202 PRO B O 1
ATOM 3536 N N . VAL B 1 203 ? 10.055 24.344 0.5 1 98.88 203 VAL B N 1
ATOM 3537 C CA . VAL B 1 203 ? 9.625 23.391 1.524 1 98.88 203 VAL B CA 1
ATOM 3538 C C . VAL B 1 203 ? 8.352 23.891 2.195 1 98.88 203 VAL B C 1
ATOM 3540 O O . VAL B 1 203 ? 8.367 24.922 2.891 1 98.88 203 VAL B O 1
ATOM 3543 N N . VAL B 1 204 ? 7.242 23.188 1.98 1 98.94 204 VAL B N 1
ATOM 3544 C CA . VAL B 1 204 ? 5.941 23.547 2.529 1 98.94 204 VAL B CA 1
ATOM 3545 C C . VAL B 1 204 ? 5.582 22.625 3.688 1 98.94 204 VAL B C 1
ATOM 3547 O O . VAL B 1 204 ? 5.383 21.422 3.488 1 98.94 204 VAL B O 1
ATOM 3550 N N . VAL B 1 205 ? 5.504 23.141 4.863 1 98.94 205 VAL B N 1
ATOM 3551 C CA . VAL B 1 205 ? 5.102 22.375 6.035 1 98.94 205 VAL B CA 1
ATOM 3552 C C . VAL B 1 205 ? 3.6 22.531 6.266 1 98.94 205 VAL B C 1
ATOM 3554 O O . VAL B 1 205 ? 3.076 23.656 6.234 1 98.94 205 VAL B O 1
ATOM 3557 N N . VAL B 1 206 ? 2.91 21.391 6.461 1 98.88 206 VAL B N 1
ATOM 3558 C CA . VAL B 1 206 ? 1.48 21.391 6.754 1 98.88 206 VAL B CA 1
ATOM 3559 C C . VAL B 1 206 ? 1.243 20.875 8.172 1 98.88 206 VAL B C 1
ATOM 3561 O O . VAL B 1 206 ? 1.717 19.797 8.523 1 98.88 206 VAL B O 1
ATOM 3564 N N . ALA B 1 207 ? 0.517 21.625 8.961 1 98.5 207 ALA B N 1
ATOM 3565 C CA . ALA B 1 207 ? 0.26 21.25 10.352 1 98.5 207 ALA B CA 1
ATOM 3566 C C . ALA B 1 207 ? -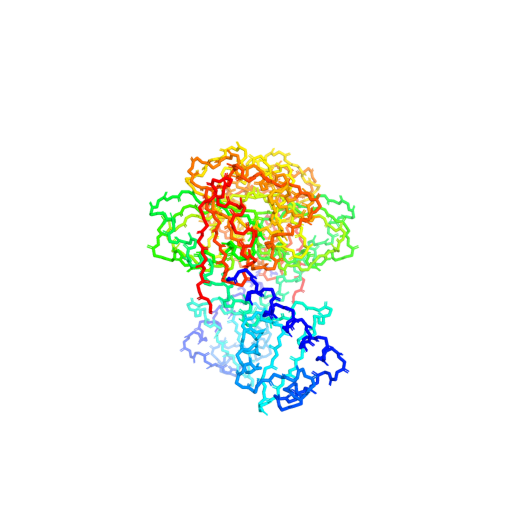0.982 21.969 10.891 1 98.5 207 ALA B C 1
ATOM 3568 O O . ALA B 1 207 ? -1.129 23.172 10.727 1 98.5 207 ALA B O 1
ATOM 3569 N N . ASP B 1 208 ? -1.852 21.188 11.492 1 97.62 208 ASP B N 1
ATOM 3570 C CA . ASP B 1 208 ? -2.963 21.859 12.156 1 97.62 208 ASP B CA 1
ATOM 3571 C C . ASP B 1 208 ? -2.537 22.406 13.516 1 97.62 208 ASP B C 1
ATOM 3573 O O . ASP B 1 208 ? -1.413 22.172 13.961 1 97.62 208 ASP B O 1
ATOM 3577 N N . TYR B 1 209 ? -3.414 23.156 14.141 1 96.19 209 TYR B N 1
ATOM 3578 C CA . TYR B 1 209 ? -3.107 23.922 15.344 1 96.19 209 TYR B CA 1
ATOM 3579 C C . TYR B 1 209 ? -2.529 23.031 16.438 1 96.19 209 TYR B C 1
ATOM 3581 O O . TYR B 1 209 ? -1.76 23.5 17.281 1 96.19 209 TYR B O 1
ATOM 3589 N N . ARG B 1 210 ? -2.844 21.75 16.422 1 95.25 210 ARG B N 1
ATOM 3590 C CA . ARG B 1 210 ? -2.428 20.844 17.469 1 95.25 210 ARG B CA 1
ATOM 3591 C C . ARG B 1 210 ? -0.922 20.609 17.438 1 95.25 210 ARG B C 1
ATOM 3593 O O . ARG B 1 210 ? -0.335 20.141 18.422 1 95.25 210 ARG B O 1
ATOM 3600 N N . LYS B 1 211 ? -0.362 20.875 16.344 1 97.56 211 LYS B N 1
ATOM 3601 C CA . LYS B 1 211 ? 1.061 20.609 16.156 1 97.56 211 LYS B CA 1
ATOM 3602 C C . LYS B 1 211 ? 1.898 21.859 16.359 1 97.56 211 LYS B C 1
ATOM 3604 O O . LYS B 1 211 ? 3.129 21.797 16.391 1 97.56 211 LYS B O 1
ATOM 3609 N N . ILE B 1 212 ? 1.272 23.016 16.469 1 98.12 212 ILE B N 1
ATOM 3610 C CA . ILE B 1 212 ? 1.959 24.312 16.469 1 98.12 212 ILE B CA 1
ATOM 3611 C C . ILE B 1 212 ? 2.383 24.672 17.891 1 98.12 212 ILE B C 1
ATOM 3613 O O . ILE B 1 212 ? 1.561 24.672 18.797 1 98.12 212 ILE B O 1
ATOM 3617 N N . GLY B 1 213 ? 3.619 24.953 18.047 1 95.81 213 GLY B N 1
ATOM 3618 C CA . GLY B 1 213 ? 4.141 25.328 19.344 1 95.81 213 GLY B CA 1
ATOM 3619 C C . GLY B 1 213 ? 4.527 24.141 20.203 1 95.81 213 GLY B C 1
ATOM 3620 O O . GLY B 1 213 ? 4.77 24.281 21.406 1 95.81 213 GLY B O 1
ATOM 3621 N N . PHE B 1 214 ? 4.512 23 19.562 1 93.81 214 PHE B N 1
ATOM 3622 C CA . PHE B 1 214 ? 4.797 21.734 20.234 1 93.81 214 PHE B CA 1
ATOM 3623 C C . PHE B 1 214 ? 6.055 21.094 19.656 1 93.81 214 PHE B C 1
ATOM 3625 O O . PHE B 1 214 ? 6.426 21.344 18.516 1 93.81 214 PHE B O 1
ATOM 3632 N N . SER B 1 215 ? 6.781 20.359 20.594 1 95.69 215 SER B N 1
ATOM 3633 C CA . SER B 1 215 ? 7.945 19.625 20.125 1 95.69 215 SER B CA 1
ATOM 3634 C C . SER B 1 215 ? 7.836 18.141 20.469 1 95.69 215 SER B C 1
ATOM 3636 O O . SER B 1 215 ? 7.43 17.781 21.578 1 95.69 215 SER B O 1
ATOM 3638 N N . SER B 1 216 ? 8.117 17.359 19.5 1 96 216 SER B N 1
ATOM 3639 C CA . SER B 1 216 ? 8.281 15.93 19.734 1 96 216 SER B CA 1
ATOM 3640 C C . SER B 1 216 ? 9.75 15.555 19.906 1 96 216 SER B C 1
ATOM 3642 O O . SER B 1 216 ? 10.602 16.422 20.078 1 96 216 SER B O 1
ATOM 3644 N N . ASN B 1 217 ? 10.094 14.305 19.891 1 95.94 217 ASN B N 1
ATOM 3645 C CA . ASN B 1 217 ? 11.359 13.805 20.406 1 95.94 217 ASN B CA 1
ATOM 3646 C C . ASN B 1 217 ? 12.492 13.992 19.391 1 95.94 217 ASN B C 1
ATOM 3648 O O . ASN B 1 217 ? 13.648 14.141 19.766 1 95.94 217 ASN B O 1
ATOM 3652 N N . PHE B 1 218 ? 12.242 13.93 18.125 1 97.31 218 PHE B N 1
ATOM 3653 C CA . PHE B 1 218 ? 13.312 13.898 17.141 1 97.31 218 PHE B CA 1
ATOM 3654 C C . PHE B 1 218 ? 13.133 15.008 16.109 1 97.31 218 PHE B C 1
ATOM 3656 O O . PHE B 1 218 ? 12.062 15.141 15.508 1 97.31 218 PHE B O 1
ATOM 3663 N N . THR B 1 219 ? 14.172 15.766 15.875 1 97.81 219 THR B N 1
ATOM 3664 C CA . THR B 1 219 ? 14.133 16.891 14.953 1 97.81 219 THR B CA 1
ATOM 3665 C C . THR B 1 219 ? 14.406 16.438 13.523 1 97.81 219 THR B C 1
ATOM 3667 O O . THR B 1 219 ? 15.375 15.719 13.273 1 97.81 219 THR B O 1
ATOM 3670 N N . SER B 1 220 ? 13.516 16.906 12.641 1 97.5 220 SER B N 1
ATOM 3671 C CA . SER B 1 220 ? 13.672 16.578 11.227 1 97.5 220 SER B CA 1
ATOM 3672 C C . SER B 1 220 ? 14.156 17.781 10.422 1 97.5 220 SER B C 1
ATOM 3674 O O . SER B 1 220 ? 14.68 17.625 9.312 1 97.5 220 SER B O 1
ATOM 3676 N N . GLY B 1 221 ? 13.977 18.906 10.859 1 98 221 GLY B N 1
ATOM 3677 C CA . GLY B 1 221 ? 14.344 20.141 10.195 1 98 221 GLY B CA 1
ATOM 3678 C C . GLY B 1 221 ? 14.234 21.359 11.094 1 98 221 GLY B C 1
ATOM 3679 O O . GLY B 1 221 ? 13.539 21.328 12.109 1 98 221 GLY B O 1
ATOM 3680 N N . ASN B 1 222 ? 14.953 22.406 10.68 1 97.88 222 ASN B N 1
ATOM 3681 C CA . ASN B 1 222 ? 14.945 23.656 11.43 1 97.88 222 ASN B CA 1
ATOM 3682 C C . ASN B 1 222 ? 13.992 24.672 10.805 1 97.88 222 ASN B C 1
ATOM 3684 O O . ASN B 1 222 ? 13.539 24.5 9.672 1 97.88 222 ASN B O 1
ATOM 3688 N N . ILE B 1 223 ? 13.734 25.703 11.586 1 98.06 223 ILE B N 1
ATOM 3689 C CA . ILE B 1 223 ? 12.812 26.734 11.133 1 98.06 223 ILE B CA 1
ATOM 3690 C C . ILE B 1 223 ? 13.336 27.375 9.844 1 98.06 223 ILE B C 1
ATOM 3692 O O . ILE B 1 223 ? 12.555 27.703 8.953 1 98.06 223 ILE B O 1
ATOM 3696 N N . LYS B 1 224 ? 14.656 27.5 9.727 1 97.38 224 LYS B N 1
ATOM 3697 C CA . LYS B 1 224 ? 15.273 28.156 8.57 1 97.38 224 LYS B CA 1
ATOM 3698 C C . LYS B 1 224 ? 15.047 27.344 7.297 1 97.38 224 LYS B C 1
ATOM 3700 O O . LYS B 1 224 ? 15.211 27.859 6.191 1 97.38 224 LYS B O 1
ATOM 3705 N N . ASP B 1 225 ? 14.75 26.047 7.43 1 97.88 225 ASP B N 1
ATOM 3706 C CA . ASP B 1 225 ? 14.555 25.156 6.293 1 97.88 225 ASP B CA 1
ATOM 3707 C C . ASP B 1 225 ? 13.148 25.312 5.711 1 97.88 225 ASP B C 1
ATOM 3709 O O . ASP B 1 225 ? 12.859 24.797 4.629 1 97.88 225 ASP B O 1
ATOM 3713 N N . ILE B 1 226 ? 12.258 26.047 6.375 1 98.69 226 ILE B N 1
ATOM 3714 C CA . ILE B 1 226 ? 10.844 26.109 6.031 1 98.69 226 ILE B CA 1
ATOM 3715 C C . ILE B 1 226 ? 10.57 27.375 5.227 1 98.69 226 ILE B C 1
ATOM 3717 O O . ILE B 1 226 ? 10.828 28.484 5.699 1 98.69 226 ILE B O 1
ATOM 3721 N N . ASP B 1 227 ? 10.07 27.234 4.078 1 98.81 227 ASP B N 1
ATOM 3722 C CA . ASP B 1 227 ? 9.656 28.391 3.297 1 98.81 227 ASP B CA 1
ATOM 3723 C C . ASP B 1 227 ? 8.227 28.812 3.641 1 98.81 227 ASP B C 1
ATOM 3725 O O . ASP B 1 227 ? 7.949 29.984 3.881 1 98.81 227 ASP B O 1
ATOM 3729 N N . TYR B 1 228 ? 7.324 27.812 3.686 1 98.88 228 TYR B N 1
ATOM 3730 C CA . TYR B 1 228 ? 5.918 28.078 3.973 1 98.88 228 TYR B CA 1
ATOM 3731 C C . TYR B 1 228 ? 5.414 27.172 5.09 1 98.88 228 TYR B C 1
ATOM 3733 O O . TYR B 1 228 ? 5.758 25.984 5.141 1 98.88 228 TYR B O 1
ATOM 3741 N N . LEU B 1 229 ? 4.672 27.703 5.945 1 98.88 229 LEU B N 1
ATOM 3742 C CA . LEU B 1 229 ? 3.844 26.969 6.891 1 98.88 229 LEU B CA 1
ATOM 3743 C C . LEU B 1 229 ? 2.361 27.203 6.613 1 98.88 229 LEU B C 1
ATOM 3745 O O . LEU B 1 229 ? 1.899 28.344 6.613 1 98.88 229 LEU B O 1
ATOM 3749 N N . ILE B 1 230 ? 1.668 26.156 6.316 1 98.88 230 ILE B N 1
ATOM 3750 C CA . ILE B 1 230 ? 0.22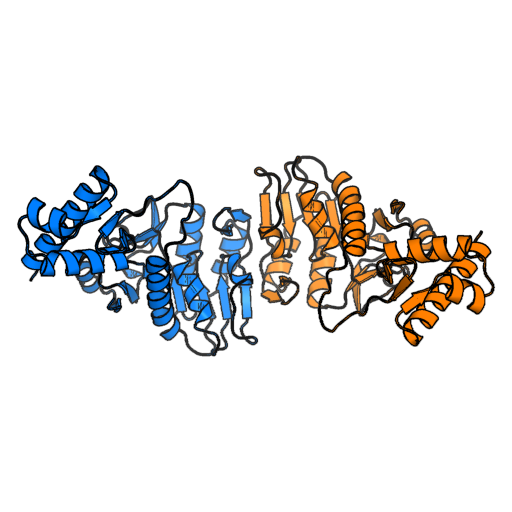 26.234 6.156 1 98.88 230 ILE B CA 1
ATOM 3751 C C . ILE B 1 230 ? -0.466 25.594 7.363 1 98.88 230 ILE B C 1
ATOM 3753 O O . ILE B 1 230 ? -0.253 24.422 7.66 1 98.88 230 ILE B O 1
ATOM 3757 N N . THR B 1 231 ? -1.236 26.344 8.062 1 98.62 231 THR B N 1
ATOM 3758 C CA . THR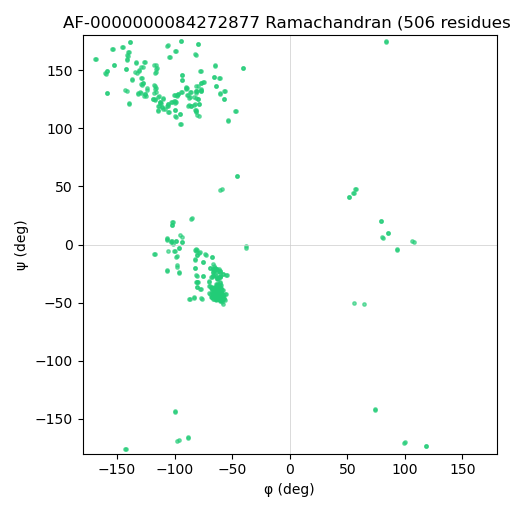 B 1 231 ? -1.942 25.938 9.273 1 98.62 231 THR B CA 1
ATOM 3759 C C . THR B 1 231 ? -3.328 26.578 9.328 1 98.62 231 THR B C 1
ATOM 3761 O O . THR B 1 231 ? -3.852 27.031 8.312 1 98.62 231 THR B O 1
ATOM 3764 N N . ASP B 1 232 ? -4.004 26.344 10.414 1 97.62 232 ASP B N 1
ATOM 3765 C CA . ASP B 1 232 ? -5.359 26.875 10.547 1 97.62 232 ASP B CA 1
ATOM 3766 C C . ASP B 1 232 ? -5.398 28.047 11.523 1 97.62 232 ASP B C 1
ATOM 3768 O O . ASP B 1 232 ? -4.402 28.344 12.188 1 97.62 232 ASP B O 1
ATOM 3772 N N . SER B 1 233 ? -6.516 28.734 11.602 1 95.5 233 SER B N 1
ATOM 3773 C CA . SER B 1 233 ? -6.664 29.969 12.367 1 95.5 233 SER B CA 1
ATOM 3774 C C . SER B 1 233 ? -6.691 29.688 13.867 1 95.5 233 SER B C 1
ATOM 3776 O O . SER B 1 233 ? -6.602 30.625 14.672 1 95.5 233 SER B O 1
ATOM 3778 N N . PHE B 1 234 ? -6.758 28.453 14.234 1 94.62 234 PHE B N 1
ATOM 3779 C CA . PHE B 1 234 ? -6.781 28.094 15.648 1 94.62 234 PHE B CA 1
ATOM 3780 C C . PHE B 1 234 ? -5.371 28.078 16.219 1 94.62 234 PHE B C 1
ATOM 3782 O O . PHE B 1 234 ? -5.191 28.031 17.438 1 94.62 234 PHE B O 1
ATOM 3789 N N . ALA B 1 235 ? -4.371 28.125 15.367 1 96.31 235 ALA B N 1
ATOM 3790 C CA . ALA B 1 235 ? -2.984 28.094 15.836 1 96.31 235 ALA B CA 1
ATOM 3791 C C . ALA B 1 235 ? -2.682 29.297 16.719 1 96.31 235 ALA B C 1
ATOM 3793 O O . ALA B 1 235 ? -3.158 30.406 16.469 1 96.31 235 ALA B O 1
ATOM 3794 N N . PRO B 1 236 ? -1.875 29.125 17.75 1 94.44 236 PRO B N 1
ATOM 3795 C CA . PRO B 1 236 ? -1.564 30.234 18.656 1 94.44 236 PRO B CA 1
ATOM 3796 C C . PRO B 1 236 ? -0.883 31.406 17.953 1 94.44 236 PRO B C 1
ATOM 3798 O O . PRO B 1 236 ? 0.15 31.234 17.312 1 94.44 236 PRO B O 1
ATOM 3801 N N . PRO B 1 237 ? -1.411 32.562 18.188 1 95.44 237 PRO B N 1
ATOM 3802 C CA . PRO B 1 237 ? -0.883 33.719 17.484 1 95.44 237 PRO B CA 1
ATOM 3803 C C . PRO B 1 237 ? 0.581 34 17.812 1 95.44 237 PRO B C 1
ATOM 3805 O O . PRO B 1 237 ? 1.345 34.438 16.953 1 95.44 237 PRO B O 1
ATOM 3808 N N . GLU B 1 238 ? 0.918 33.719 19.047 1 95.06 238 GLU B N 1
ATOM 3809 C CA . GLU B 1 238 ? 2.293 34 19.453 1 95.06 238 GLU B CA 1
ATOM 3810 C C . GLU B 1 238 ? 3.279 33.125 18.703 1 95.06 238 GLU B C 1
ATOM 3812 O O . GLU B 1 238 ? 4.348 33.562 18.281 1 95.06 238 GLU B O 1
ATOM 3817 N N . ALA B 1 239 ? 2.906 31.938 18.547 1 96.44 239 ALA B N 1
ATOM 3818 C CA . ALA B 1 239 ? 3.75 31.016 17.781 1 96.44 239 ALA B CA 1
ATOM 3819 C C . ALA B 1 239 ? 3.852 31.438 16.312 1 96.44 239 ALA B C 1
ATOM 3821 O O . ALA B 1 239 ? 4.941 31.453 15.742 1 96.44 239 ALA B O 1
ATOM 3822 N N . ILE B 1 240 ? 2.787 31.859 15.734 1 97.81 240 ILE B N 1
ATOM 3823 C CA . ILE B 1 240 ? 2.74 32.281 14.344 1 97.81 240 ILE B CA 1
ATOM 3824 C C . ILE B 1 240 ? 3.668 33.469 14.133 1 97.81 240 ILE B C 1
ATOM 3826 O O . ILE B 1 240 ? 4.48 33.5 13.203 1 97.81 240 ILE B O 1
ATOM 3830 N N . LYS B 1 241 ? 3.518 34.406 15.055 1 97.56 241 LYS B N 1
ATOM 3831 C CA . LYS B 1 241 ? 4.348 35.594 14.969 1 97.56 241 LYS B CA 1
ATOM 3832 C C . LYS B 1 241 ? 5.828 35.25 15.039 1 97.56 241 LYS B C 1
ATOM 3834 O O . LYS B 1 241 ? 6.645 35.812 14.305 1 97.56 241 LYS B O 1
ATOM 3839 N N . SER B 1 242 ? 6.094 34.344 15.914 1 97.5 242 SER B N 1
ATOM 3840 C CA . SER B 1 242 ? 7.484 33.938 16.062 1 97.5 242 SER B CA 1
ATOM 3841 C C . SER B 1 242 ? 8.023 33.281 14.797 1 97.5 242 SER B C 1
ATOM 3843 O O . SER B 1 242 ? 9.172 33.5 14.422 1 97.5 242 SER B O 1
ATOM 3845 N N . PHE B 1 243 ? 7.309 32.469 14.133 1 98.5 243 PHE B N 1
ATOM 3846 C CA . PHE B 1 243 ? 7.711 31.812 12.891 1 98.5 243 PHE B CA 1
ATOM 3847 C C . PHE B 1 243 ? 7.93 32.844 11.789 1 98.5 243 PHE B C 1
ATOM 3849 O O . PHE B 1 243 ? 8.906 32.781 11.039 1 98.5 243 PHE B O 1
ATOM 3856 N N . GLU B 1 244 ? 6.992 33.812 11.719 1 98.38 244 GLU B N 1
ATOM 3857 C CA . GLU B 1 244 ? 7.105 34.875 10.711 1 98.38 244 GLU B CA 1
ATOM 3858 C C . GLU B 1 244 ? 8.367 35.719 10.922 1 98.38 244 GLU B C 1
ATOM 3860 O O . GLU B 1 244 ? 9.062 36.031 9.961 1 98.38 244 GLU B O 1
ATOM 3865 N N . LYS B 1 245 ? 8.594 36 12.125 1 98.19 245 LYS B N 1
ATOM 3866 C CA . LYS B 1 245 ? 9.805 36.75 12.453 1 98.19 245 LYS B CA 1
ATOM 3867 C C . LYS B 1 245 ? 11.062 36 12.047 1 98.19 245 LYS B C 1
ATOM 3869 O O . LYS B 1 245 ? 12.07 36.594 11.695 1 98.19 245 LYS B O 1
ATOM 3874 N N . ALA B 1 246 ? 10.961 34.75 12.117 1 98 246 ALA B N 1
ATOM 3875 C CA . ALA B 1 246 ? 12.102 33.875 11.781 1 98 246 ALA B CA 1
ATOM 3876 C C . ALA B 1 246 ? 12.219 33.688 10.273 1 98 246 ALA B C 1
ATOM 3878 O O . ALA B 1 246 ? 13.125 33 9.797 1 98 246 ALA B O 1
ATOM 3879 N N . GLY B 1 247 ? 11.305 34.219 9.508 1 98.12 247 GLY B N 1
ATOM 3880 C CA . GLY B 1 247 ? 11.43 34.219 8.062 1 98.12 247 GLY B CA 1
ATOM 3881 C C . GLY B 1 247 ? 10.5 33.219 7.379 1 98.12 247 GLY B C 1
ATOM 3882 O O . GLY B 1 247 ? 10.531 33.094 6.152 1 98.12 247 GLY B O 1
ATOM 3883 N N . VAL B 1 248 ? 9.664 32.531 8.102 1 98.69 248 VAL B N 1
ATOM 3884 C CA . VAL B 1 248 ? 8.719 31.578 7.535 1 98.69 248 VAL B CA 1
ATOM 3885 C C . VAL B 1 248 ? 7.488 32.312 7.012 1 98.69 248 VAL B C 1
ATOM 3887 O O . VAL B 1 248 ? 6.953 33.188 7.688 1 98.69 248 VAL B O 1
ATOM 3890 N N . HIS B 1 249 ? 7.055 32.062 5.816 1 98.81 249 HIS B N 1
ATOM 3891 C CA . HIS B 1 249 ? 5.777 32.562 5.324 1 98.81 249 HIS B CA 1
ATOM 3892 C C . HIS B 1 249 ? 4.617 31.719 5.84 1 98.81 249 HIS B C 1
ATOM 3894 O O . HIS B 1 249 ? 4.422 30.578 5.398 1 98.81 249 HIS B O 1
ATOM 3900 N N . VAL B 1 250 ? 3.857 32.312 6.695 1 98.81 250 VAL B N 1
ATOM 3901 C CA . VAL B 1 250 ? 2.783 31.547 7.32 1 98.81 250 VAL B CA 1
ATOM 3902 C C . VAL B 1 250 ? 1.457 31.859 6.629 1 98.81 250 VAL B C 1
ATOM 3904 O O . VAL B 1 250 ? 1.11 33.031 6.441 1 98.81 250 VAL B O 1
ATOM 3907 N N . ILE B 1 251 ? 0.753 30.844 6.23 1 98.69 251 ILE B N 1
ATOM 3908 C CA . ILE B 1 251 ? -0.592 30.938 5.676 1 98.69 251 ILE B CA 1
ATOM 3909 C C . ILE B 1 251 ? -1.588 30.266 6.609 1 98.69 251 ILE B C 1
ATOM 3911 O O . ILE B 1 251 ? -1.51 29.047 6.836 1 98.69 251 ILE B O 1
ATOM 3915 N N . GLN B 1 252 ? -2.471 30.984 7.156 1 98.19 252 GLN B N 1
ATOM 3916 C CA . GLN B 1 252 ? -3.51 30.438 8.023 1 98.19 252 GLN B CA 1
ATOM 3917 C C . GLN B 1 252 ? -4.848 30.359 7.293 1 98.19 252 GLN B C 1
ATOM 3919 O O . GLN B 1 252 ? -5.348 31.359 6.785 1 98.19 252 GLN B O 1
ATOM 3924 N N . ILE B 1 253 ? -5.34 29.172 7.273 1 96.5 253 ILE B N 1
ATOM 3925 C CA . ILE B 1 253 ? -6.676 29 6.715 1 96.5 253 ILE B CA 1
ATOM 3926 C C . ILE B 1 253 ? -7.723 29.375 7.758 1 96.5 253 ILE B C 1
ATOM 3928 O O . ILE B 1 253 ? -7.648 28.938 8.914 1 96.5 253 ILE B O 1
ATOM 3932 N N . GLU B 1 254 ? -8.656 30.172 7.285 1 91.88 254 GLU B N 1
ATOM 3933 C CA . GLU B 1 254 ? -9.742 30.562 8.18 1 91.88 254 GLU B CA 1
ATOM 3934 C C . GLU B 1 254 ? -10.781 29.453 8.305 1 91.88 254 GLU B C 1
ATOM 3936 O O . GLU B 1 254 ? -11.328 28.984 7.293 1 91.88 254 GLU B O 1
ATOM 3941 N N . ILE B 1 255 ? -10.938 29.047 9.523 1 85.06 255 ILE B N 1
ATOM 3942 C CA . ILE B 1 255 ? -11.891 27.969 9.742 1 85.06 255 ILE B CA 1
ATOM 3943 C C . ILE B 1 255 ? -13.18 28.516 10.344 1 85.06 255 ILE B C 1
ATOM 3945 O O . ILE B 1 255 ? -13.133 29.359 11.25 1 85.06 255 ILE B O 1
#

Solvent-accessible surface area (backbone atoms only — not comparable to full-atom values): 25892 Å² total; per-residue (Å²): 110,71,69,55,49,52,50,50,51,50,52,50,50,51,50,51,52,51,24,70,73,61,43,61,44,41,52,65,58,49,17,64,74,69,72,44,55,54,69,59,48,51,52,48,49,50,51,38,29,55,65,45,49,34,45,77,53,95,69,26,39,28,56,59,74,83,52,105,52,90,68,83,47,67,40,44,51,52,50,36,46,55,41,13,43,59,56,34,67,72,62,54,76,67,32,33,34,36,34,45,70,25,70,42,30,50,51,14,46,58,62,33,46,90,37,44,30,35,40,38,27,31,30,59,65,57,80,78,50,64,55,23,88,79,33,46,45,30,38,33,14,17,38,56,39,80,91,73,35,28,35,27,56,68,49,19,48,53,45,47,72,75,43,70,20,51,27,29,37,34,38,59,61,5,32,28,85,90,57,9,35,11,25,79,46,63,66,52,17,58,49,47,28,44,55,59,71,30,29,74,44,52,33,34,37,42,41,54,39,87,22,54,67,29,78,46,80,27,65,27,41,49,52,82,65,34,45,31,38,34,28,37,62,78,32,55,63,68,53,52,51,52,42,42,71,64,63,26,46,74,44,64,42,85,121,111,72,70,55,49,54,51,50,51,51,51,50,51,50,50,51,54,50,24,71,73,57,45,59,44,39,53,65,58,50,19,63,74,67,71,45,55,56,71,59,46,50,51,48,50,51,50,38,28,56,66,45,49,34,46,76,54,95,70,27,39,28,57,58,73,83,52,104,53,91,68,85,46,67,39,43,51,51,50,35,47,54,41,12,44,59,56,34,68,74,61,53,76,67,32,33,35,36,33,44,70,26,71,43,30,51,50,13,46,59,62,33,46,90,38,45,31,35,39,38,27,33,30,60,65,56,80,77,50,65,56,23,88,78,33,46,44,31,38,33,14,17,38,56,38,80,92,74,33,28,34,28,58,69,49,18,48,53,44,46,72,74,43,70,20,51,28,31,36,33,39,59,62,5,32,27,84,89,58,10,35,11,25,79,45,64,67,54,18,58,50,47,28,42,52,59,70,29,30,74,43,53,31,34,37,42,41,53,40,88,20,54,70,28,80,46,79,27,63,27,40,51,52,83,66,36,45,30,37,34,29,36,62,78,32,56,63,68,52,53,51,52,42,42,74,63,63,26,45,74,43,64,42,86,123

Secondary structure (DSSP, 8-state):
-HHHHHHHHHHHHHHHHHHHHHSEEEHHHHHHHHT--HHHHHHHHHHHHHTTSEEEETTEEEE----SS----HHHHHHHHHHHHHHHTT--TT-EEEE-S-HHHHHGGGGGTTS--EEEESBGGGGGS---TT-EEEE--EEEETTTTEEESHHHHHHHHT--BSEEEEE-SEEETTTEEEES-HHHHHHHHHHHHTBSS-EEEE--GGGBT---SEEEE-GGG-SEEEEETTS-HHHHHHHHHTT-EEEEEP-/-HHHHHHHHHHHHHHHHHHHHHSEEEHHHHHHHHT--HHHHHHHHHHHHHTTSEEEETTEEEE----SS----HHHHHHHHHHHHHHHTT--TT-EEEE-S-HHHHHGGGGGTTS--EEEESBGGGGGS---TT-EEEE--EEEETTTTEEESHHHHHHHHT--BSEEEEE-SEEETTTEEEES-HHHHHHHHHHHHTBSS-EEEE--GGGBT---SEEEE-GGG-SEEEEETTS-HHHHHHHHHTT-EEEEEP-

pLDDT: mean 94.02, std 8.7, range [44.34, 98.94]